Protein AF-0000000084534511 (afdb_homodimer)

Sequence (400 aa):
MNDRLVWIDCEMTGLDLDRDALVEVAVLVTDSELNILGEGVDVIIRPPAEALANMPEVVRTMHTASGLLDELEQGVTLAEAEERVLAYVREHAPEAGKTPLCGNSVATDRGFLARDMPALEKHLHYRIVDVSSIKELARRWYPKAYYNSPPKGGNHRALADIRESIDELRYYREAVFVPQPGPDADTARAIAEKYRAAADMNDRLVWIDCEMTGLDLDRDALVEVAVLVTDSELNILGEGVDVIIRPPAEALANMPEVVRTMHTASGLLDELEQGVTLAEAEERVLAYVREHAPEAGKTPLCGNSVATDRGFLARDMPALEKHLHYRIVDVSSIKELARRWYPKAYYNSPPKGGNHRALADIRESIDELRYYREAVFVPQPGPDADTARAIAEKYRAAAD

Radius of gyration: 21.15 Å; Cα contacts (8 Å, |Δi|>4): 775; chains: 2; bounding box: 52×50×48 Å

Solvent-accessible surface area (backbone atoms only — not comparable to full-atom values): 21064 Å² total; per-residue (Å²): 131,90,49,49,36,38,33,49,29,62,41,52,39,50,86,46,83,89,64,34,36,68,33,32,46,13,39,44,33,21,43,69,84,67,47,72,54,79,89,52,50,75,41,47,21,42,58,57,71,65,28,62,71,64,35,45,66,71,52,48,50,51,31,53,74,52,48,50,57,79,46,29,84,75,24,41,50,58,69,57,43,42,50,56,52,42,55,56,48,39,74,77,51,65,58,67,47,64,36,30,43,26,28,64,58,35,62,62,48,48,54,52,31,49,74,65,26,47,72,51,47,61,36,29,20,93,47,45,36,36,47,41,22,56,49,57,50,28,50,64,62,20,47,45,39,44,76,30,48,56,80,78,86,78,56,81,38,38,62,62,48,43,53,51,41,54,28,47,44,53,36,45,49,68,54,45,29,45,64,80,68,49,47,52,54,68,57,22,38,57,50,17,62,74,41,46,71,73,83,120,131,91,50,46,37,38,32,49,30,64,41,53,39,50,85,46,82,88,64,35,34,68,34,32,46,15,39,43,35,22,43,70,85,66,48,72,54,78,89,52,50,74,41,46,20,43,59,57,70,66,28,61,71,64,34,45,67,70,52,50,53,52,30,53,74,49,50,50,57,78,46,29,84,76,24,42,49,59,69,56,43,40,52,54,52,40,53,55,47,38,73,76,51,65,57,66,48,65,35,31,43,25,28,62,58,34,60,63,49,48,55,52,31,50,72,65,26,46,71,52,47,60,35,28,19,92,48,45,36,35,46,41,23,56,48,56,48,29,49,63,62,20,47,45,40,45,77,30,49,54,80,78,85,78,56,81,38,39,59,62,49,44,52,52,41,55,29,49,45,52,37,45,50,67,55,44,29,46,66,79,67,51,46,52,54,68,57,21,37,57,51,18,62,75,41,46,71,74,83,121

InterPro domains:
  IPR012337 Ribonuclease H-like superfamily [SSF53098] (3-177)
  IPR013520 Ribonuclease H-like domain [PF00929] (6-168)
  IPR013520 Ribonuclease H-like domain [SM00479] (4-178)
  IPR022894 Oligoribonuclease [MF_00045] (1-179)
  IPR022894 Oligoribonuclease [NF003765] (2-185)
  IPR022894 Oligoribonuclease [PTHR11046] (55-180)
  IPR022894 Oligoribonuclease [cd06135] (5-177)
  IPR036397 Ribonuclease H superfamily [G3DSA:3.30.420.10] (1-180)

pLDDT: mean 95.17, std 7.98, range [41.25, 98.88]

Nearest PDB structures (foldseek):
  6n6i-assembly2_B  TM=9.664E-01  e=3.109E-22  Homo sapiens
  6j7z-assembly1_B  TM=9.657E-01  e=5.630E-22  Homo sapiens
  6n6k-assembly1_A  TM=9.137E-01  e=2.761E-22  Homo sapiens
  6rcn-assembly1_A  TM=9.692E-01  e=3.152E-21  Homo sapiens
  6j80-assembly1_B  TM=9.667E-01  e=1.235E-20  Homo sapiens

Organism: Streptomyces rubellomurinus (strain ATCC 31215) (NCBI:txid359131)

Secondary structure (DSSP, 8-state):
----EEEEEEEES-S-TTT--EEEEEEEEE-TT--EEEEEEEEEBPPPHHHHHT--HHHHHHHHHHTHHHHGGG-B-HHHHHHHHHHHHHHH--STTTSPEEESSTHHHHHHHHHH-HHHHHHS-S-EEEHHHHHHHHHHH-HHHHHTSPPP-----HHHHHHHHHHHHHHHHHHHBPPTT-S-HHHHHHHHHHT-----/----EEEEEEEES-S-TTT--EEEEEEEEE-TT--EEEEEEEEEBPPPHHHHHT--HHHHHHHHHHTHHHHGGG-B-HHHHHHHHHHHHHHH--STTTSPEEESSTHHHHHHHHHH-HHHHHHS-S-EEEHHHHHHHHHHH-HHHHHTSPPP-----HHHHHHHHHHHHHHHHHHHBPPTT-S-HHHHHHHHHHT-----

Structure (mmCIF, N/CA/C/O backbone):
data_AF-0000000084534511-model_v1
#
loop_
_entity.id
_entity.type
_entity.pdbx_description
1 polymer Oligoribonuclease
#
loop_
_atom_site.group_PDB
_atom_site.id
_atom_site.type_symbol
_atom_site.label_atom_id
_atom_site.label_alt_id
_atom_site.label_comp_id
_atom_site.label_asym_id
_atom_site.label_entity_id
_atom_site.label_seq_id
_atom_s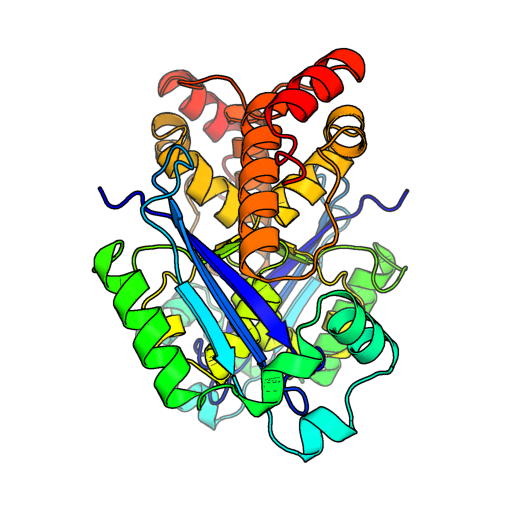ite.pdbx_PDB_ins_code
_atom_site.Cartn_x
_atom_site.Cartn_y
_atom_site.Cartn_z
_atom_site.occupancy
_atom_site.B_iso_or_equiv
_atom_site.auth_seq_id
_atom_site.auth_comp_id
_atom_site.auth_asym_id
_atom_site.auth_atom_id
_atom_site.pdbx_PDB_model_num
ATOM 1 N N . MET A 1 1 ? 10.93 -15.297 14.781 1 56.81 1 MET A N 1
ATOM 2 C CA . MET A 1 1 ? 10.219 -14.102 14.328 1 56.81 1 MET A CA 1
ATOM 3 C C . MET A 1 1 ? 9.469 -14.375 13.031 1 56.81 1 MET A C 1
ATOM 5 O O . MET A 1 1 ? 9.969 -15.094 12.156 1 56.81 1 MET A O 1
ATOM 9 N N . ASN A 1 2 ? 8.133 -14.258 12.953 1 76.81 2 ASN A N 1
ATOM 10 C CA . ASN A 1 2 ? 7.32 -14.531 11.773 1 76.81 2 ASN A CA 1
ATOM 11 C C . ASN A 1 2 ? 7.691 -13.609 10.609 1 76.81 2 ASN A C 1
ATOM 13 O O . ASN A 1 2 ? 7.43 -12.406 10.656 1 76.81 2 ASN A O 1
ATOM 17 N N . ASP A 1 3 ? 8.367 -14.211 9.656 1 92.69 3 ASP A N 1
ATOM 18 C CA . ASP A 1 3 ? 8.852 -13.367 8.562 1 92.69 3 ASP A CA 1
ATOM 19 C C . ASP A 1 3 ? 8.164 -13.727 7.25 1 92.69 3 ASP A C 1
ATOM 21 O O . ASP A 1 3 ? 8.703 -13.461 6.172 1 92.69 3 ASP A O 1
ATOM 25 N N . ARG A 1 4 ? 7.004 -14.352 7.43 1 97.94 4 ARG A N 1
ATOM 26 C CA . ARG A 1 4 ? 6.289 -14.781 6.234 1 97.94 4 ARG A CA 1
ATOM 27 C C . ARG A 1 4 ? 5.598 -13.609 5.555 1 97.94 4 ARG A C 1
ATOM 29 O O . ARG A 1 4 ? 5.344 -12.578 6.184 1 97.94 4 ARG A O 1
ATOM 36 N N . LEU A 1 5 ? 5.426 -13.75 4.305 1 98.75 5 LEU A N 1
ATOM 37 C CA . LEU A 1 5 ? 4.668 -12.836 3.457 1 98.75 5 LEU A CA 1
ATOM 38 C C . LEU A 1 5 ? 3.543 -13.57 2.734 1 98.75 5 LEU A C 1
ATOM 40 O O . LEU A 1 5 ? 3.789 -14.555 2.033 1 98.75 5 LEU A O 1
ATOM 44 N N . VAL A 1 6 ? 2.324 -13.188 2.906 1 98.81 6 VAL A N 1
ATOM 45 C CA . VAL A 1 6 ? 1.179 -13.789 2.236 1 98.81 6 VAL A CA 1
ATOM 46 C C . VAL A 1 6 ? 0.817 -12.984 0.994 1 98.81 6 VAL A C 1
ATOM 48 O O . VAL A 1 6 ? 0.408 -11.82 1.099 1 98.81 6 VAL A O 1
ATOM 51 N N . TRP A 1 7 ? 0.97 -13.57 -0.19 1 98.81 7 TRP A N 1
ATOM 52 C CA . TRP A 1 7 ? 0.67 -12.938 -1.469 1 98.81 7 TRP A CA 1
ATOM 53 C C . TRP A 1 7 ? -0.712 -13.336 -1.968 1 98.81 7 TRP A C 1
ATOM 55 O O . TRP A 1 7 ? -1.03 -14.531 -2.037 1 98.81 7 TRP A O 1
ATOM 65 N N . ILE A 1 8 ? -1.521 -12.328 -2.27 1 98.69 8 ILE A N 1
ATOM 66 C CA . ILE A 1 8 ? -2.861 -12.625 -2.768 1 98.69 8 ILE A CA 1
ATOM 67 C C . ILE A 1 8 ? -3.125 -11.828 -4.043 1 98.69 8 ILE A C 1
ATOM 69 O O . ILE A 1 8 ? -2.744 -10.664 -4.141 1 98.69 8 ILE A O 1
ATOM 73 N N . ASP A 1 9 ? -3.666 -12.383 -4.996 1 98.06 9 ASP A N 1
ATOM 74 C CA . ASP A 1 9 ? -4.207 -11.75 -6.195 1 98.06 9 ASP A CA 1
ATOM 75 C C . ASP A 1 9 ? -5.656 -12.172 -6.43 1 98.06 9 ASP A C 1
ATOM 77 O O . ASP A 1 9 ? -6.016 -13.328 -6.211 1 98.06 9 ASP A O 1
ATOM 81 N N . CYS A 1 10 ? -6.434 -11.25 -6.852 1 97.94 10 CYS A N 1
ATOM 82 C CA . CYS A 1 10 ? -7.848 -11.5 -7.098 1 97.94 10 CYS A CA 1
ATOM 83 C C . CYS A 1 10 ? -8.242 -11.055 -8.5 1 97.94 10 CYS A C 1
ATOM 85 O O . CYS A 1 10 ? -7.676 -10.102 -9.039 1 97.94 10 CYS A O 1
ATOM 87 N N . GLU A 1 11 ? -9.148 -11.742 -9.062 1 97.81 11 GLU A N 1
ATOM 88 C CA . GLU A 1 11 ? -9.883 -11.305 -10.242 1 97.81 11 GLU A CA 1
ATOM 89 C C . GLU A 1 11 ? -11.336 -10.992 -9.914 1 97.81 11 GLU A C 1
ATOM 91 O O . GLU A 1 11 ? -11.961 -11.703 -9.117 1 97.81 11 GLU A O 1
ATOM 96 N N . MET A 1 12 ? -11.875 -10.008 -10.531 1 97.69 12 MET A N 1
ATOM 97 C CA . MET A 1 12 ? -13.234 -9.547 -10.273 1 97.69 12 MET A CA 1
ATOM 98 C C . MET A 1 12 ? -13.992 -9.305 -11.57 1 97.69 12 MET A C 1
ATOM 100 O O . MET A 1 12 ? -13.391 -9.266 -12.648 1 97.69 12 MET A O 1
ATOM 104 N N . THR A 1 13 ? -15.281 -9.188 -11.469 1 97.88 13 THR A N 1
ATOM 105 C CA . THR A 1 13 ? -16.094 -8.836 -12.625 1 97.88 13 THR A CA 1
ATOM 106 C C . THR A 1 13 ? -16.016 -7.34 -12.922 1 97.88 13 THR A C 1
ATOM 108 O O . THR A 1 13 ? -16.531 -6.867 -13.93 1 97.88 13 THR A O 1
ATOM 111 N N . GLY A 1 14 ? -15.398 -6.629 -12.141 1 95.44 14 GLY A N 1
ATOM 112 C CA . GLY A 1 14 ? -15.164 -5.195 -12.148 1 95.44 14 GLY A CA 1
ATOM 113 C C . GLY A 1 14 ? -14.562 -4.684 -10.852 1 95.44 14 GLY A C 1
ATOM 114 O O . GLY A 1 14 ? -14.258 -5.469 -9.945 1 95.44 14 GLY A O 1
ATOM 115 N N . LEU A 1 15 ? -14.477 -3.406 -10.664 1 92.25 15 LEU A N 1
ATOM 116 C CA . LEU A 1 15 ? -13.742 -2.881 -9.516 1 92.25 15 LEU A CA 1
ATOM 117 C C . LEU A 1 15 ? -14.688 -2.168 -8.555 1 92.25 15 LEU A C 1
ATOM 119 O O . LEU A 1 15 ? -14.25 -1.648 -7.523 1 92.25 15 LEU A O 1
ATOM 123 N N . ASP A 1 16 ? -15.922 -2.172 -8.906 1 91.81 16 ASP A N 1
ATOM 124 C CA . ASP A 1 16 ? -16.906 -1.526 -8.047 1 91.81 16 ASP A CA 1
ATOM 125 C C . ASP A 1 16 ? -17.312 -2.445 -6.898 1 91.81 16 ASP A C 1
ATOM 127 O O . ASP A 1 16 ? -17.969 -3.471 -7.117 1 91.81 16 ASP A O 1
ATOM 131 N N . LEU A 1 17 ? -17.062 -2.02 -5.684 1 91.25 17 LEU A N 1
ATOM 132 C CA . LEU A 1 17 ? -17.297 -2.85 -4.504 1 91.25 17 LEU A CA 1
ATOM 133 C C . LEU A 1 17 ? -18.797 -3.082 -4.293 1 91.25 17 LEU A C 1
ATOM 135 O O . LEU A 1 17 ? -19.188 -4.059 -3.652 1 91.25 17 LEU A O 1
ATOM 139 N N . ASP A 1 18 ? -19.625 -2.188 -4.781 1 89.81 18 ASP A N 1
ATOM 140 C CA . ASP A 1 18 ? -21.062 -2.291 -4.562 1 89.81 18 ASP A CA 1
ATOM 141 C C . ASP A 1 18 ? -21.703 -3.279 -5.539 1 89.81 18 ASP A C 1
ATOM 143 O O . ASP A 1 18 ? -22.703 -3.92 -5.219 1 89.81 18 ASP A O 1
ATOM 147 N N . ARG A 1 19 ? -21.125 -3.416 -6.73 1 93.31 19 ARG A N 1
ATOM 148 C CA . ARG A 1 19 ? -21.859 -4.129 -7.773 1 93.31 19 ARG A CA 1
ATOM 149 C C . ARG A 1 19 ? -21.047 -5.297 -8.312 1 93.31 19 ARG A C 1
ATOM 151 O O . ARG A 1 19 ? -21.594 -6.254 -8.852 1 93.31 19 ARG A O 1
ATOM 158 N N . ASP A 1 20 ? -19.719 -5.25 -8.211 1 97.12 20 ASP A N 1
ATOM 159 C CA . ASP A 1 20 ? -18.875 -6.266 -8.828 1 97.12 20 ASP A CA 1
ATOM 160 C C . ASP A 1 20 ? -18.562 -7.395 -7.852 1 97.12 20 ASP A C 1
ATOM 162 O O . ASP A 1 20 ? -18.797 -7.266 -6.648 1 97.12 20 ASP A O 1
ATOM 166 N N . ALA A 1 21 ? -18.062 -8.484 -8.461 1 97.88 21 ALA A N 1
ATOM 167 C CA . ALA A 1 21 ? -17.922 -9.695 -7.652 1 97.88 21 ALA A CA 1
ATOM 168 C C . ALA A 1 21 ? -16.531 -10.289 -7.781 1 97.88 21 ALA A C 1
ATOM 170 O O . ALA A 1 21 ? -15.906 -10.219 -8.844 1 97.88 21 ALA A O 1
ATOM 171 N N . LEU A 1 22 ? -16.062 -10.836 -6.688 1 97.75 22 LEU A N 1
ATOM 172 C CA . LEU A 1 22 ? -14.844 -11.641 -6.637 1 97.75 22 LEU A CA 1
ATOM 173 C C . LEU A 1 22 ? -15.039 -12.961 -7.375 1 97.75 22 LEU A C 1
ATOM 175 O O . LEU A 1 22 ? -16.016 -13.68 -7.133 1 97.75 22 LEU A O 1
ATOM 179 N N . VAL A 1 23 ? -14.102 -13.312 -8.352 1 98.25 23 VAL A N 1
ATOM 180 C CA . VAL A 1 23 ? -14.359 -14.516 -9.141 1 98.25 23 VAL A CA 1
ATOM 181 C C . VAL A 1 23 ? -13.148 -15.445 -9.086 1 98.25 23 VAL A C 1
ATOM 183 O O . VAL A 1 23 ? -13.234 -16.609 -9.461 1 98.25 23 VAL A O 1
ATOM 186 N N . GLU A 1 24 ? -12.055 -14.961 -8.672 1 98.56 24 GLU A N 1
ATOM 187 C CA . GLU A 1 24 ? -10.859 -15.781 -8.492 1 98.56 24 GLU A CA 1
ATOM 188 C C . GLU A 1 24 ? -9.992 -15.242 -7.363 1 98.56 24 GLU A C 1
ATOM 190 O O . GLU A 1 24 ? -9.797 -14.031 -7.238 1 98.56 24 GLU A O 1
ATOM 195 N N . VAL A 1 25 ? -9.445 -16.078 -6.512 1 98.5 25 VAL A N 1
ATOM 196 C CA . VAL A 1 25 ? -8.492 -15.727 -5.469 1 98.5 25 VAL A CA 1
ATOM 197 C C . VAL A 1 25 ? -7.348 -16.734 -5.449 1 98.5 25 VAL A C 1
ATOM 199 O O . VAL A 1 25 ? -7.582 -17.938 -5.363 1 98.5 25 VAL A O 1
ATOM 202 N N . ALA A 1 26 ? -6.195 -16.266 -5.586 1 98.56 26 ALA A N 1
ATOM 203 C CA . ALA A 1 26 ? -4.996 -17.094 -5.473 1 98.56 26 ALA A CA 1
ATOM 204 C C . ALA A 1 26 ? -4.09 -16.609 -4.352 1 98.56 26 ALA A C 1
ATOM 206 O O . ALA A 1 26 ? -4.051 -15.406 -4.062 1 98.56 26 ALA A O 1
ATOM 207 N N . VAL A 1 27 ? -3.367 -17.547 -3.732 1 98.75 27 VAL A N 1
ATOM 208 C CA . VAL A 1 27 ? -2.477 -17.203 -2.629 1 98.75 27 VAL A CA 1
ATOM 209 C C . VAL A 1 27 ? -1.17 -17.984 -2.758 1 98.75 27 VAL A C 1
ATOM 211 O O . VAL A 1 27 ? -1.18 -19.172 -3.078 1 98.75 27 VAL A O 1
ATOM 214 N N . LEU A 1 28 ? -0.125 -17.359 -2.611 1 98.56 28 LEU A N 1
ATOM 215 C CA . LEU A 1 28 ? 1.191 -17.922 -2.342 1 98.56 28 LEU A CA 1
ATOM 216 C C . LEU A 1 28 ? 1.778 -17.344 -1.057 1 98.56 28 LEU A C 1
ATOM 218 O O . LEU A 1 28 ? 1.417 -16.25 -0.644 1 98.56 28 LEU A O 1
ATOM 222 N N . VAL A 1 29 ? 2.592 -18.078 -0.362 1 98.62 29 VAL A N 1
ATOM 223 C CA . VAL A 1 29 ? 3.303 -17.594 0.813 1 98.62 29 VAL A CA 1
ATOM 224 C C . VAL A 1 29 ? 4.809 -17.688 0.586 1 98.62 29 VAL A C 1
ATOM 226 O O . VAL A 1 29 ? 5.301 -18.688 0.06 1 98.62 29 VAL A O 1
ATOM 229 N N . THR A 1 30 ? 5.508 -16.656 0.862 1 98.69 30 THR A N 1
ATOM 230 C CA . THR A 1 30 ? 6.965 -16.703 0.774 1 98.69 30 THR A CA 1
ATOM 231 C C . THR A 1 30 ? 7.594 -16.484 2.146 1 98.69 30 THR A C 1
ATOM 233 O O . THR A 1 30 ? 6.922 -16.031 3.078 1 98.69 30 THR A O 1
ATOM 236 N N . ASP A 1 31 ? 8.859 -16.875 2.268 1 98.12 31 ASP A N 1
ATOM 237 C CA . ASP A 1 31 ? 9.656 -16.422 3.396 1 98.12 31 ASP A CA 1
ATOM 238 C C . ASP A 1 31 ? 10.18 -15 3.154 1 98.12 31 ASP A C 1
ATOM 240 O O . ASP A 1 31 ? 9.797 -14.352 2.182 1 98.12 31 ASP A O 1
ATOM 244 N N . SER A 1 32 ? 11.062 -14.508 4.012 1 97.69 32 SER A N 1
ATOM 245 C CA . SER A 1 32 ? 11.562 -13.141 3.934 1 97.69 32 SER A CA 1
ATOM 246 C C . SER A 1 32 ? 12.469 -12.945 2.721 1 97.69 32 SER A C 1
ATOM 248 O O . SER A 1 32 ? 12.68 -11.82 2.273 1 97.69 32 SER A O 1
ATOM 250 N N . GLU A 1 33 ? 12.969 -14.055 2.221 1 97.56 33 GLU A N 1
ATOM 251 C CA . GLU A 1 33 ? 13.852 -13.992 1.062 1 97.56 33 GLU A CA 1
ATOM 252 C C . GLU A 1 33 ? 13.07 -14.172 -0.238 1 97.56 33 GLU A C 1
ATOM 254 O O . GLU A 1 33 ? 13.664 -14.344 -1.305 1 97.56 33 GLU A O 1
ATOM 259 N N . LEU A 1 34 ? 11.727 -14.219 -0.164 1 98.31 34 LEU A N 1
ATOM 260 C CA . LEU A 1 34 ? 10.797 -14.273 -1.286 1 98.31 34 LEU A CA 1
ATOM 261 C C . LEU A 1 34 ? 10.812 -15.648 -1.945 1 98.31 34 LEU A C 1
ATOM 263 O O . LEU A 1 34 ? 10.469 -15.781 -3.121 1 98.31 34 LEU A O 1
ATOM 267 N N . ASN A 1 35 ? 11.32 -16.625 -1.21 1 97.94 35 ASN A N 1
ATOM 268 C CA . ASN A 1 35 ? 11.172 -18 -1.663 1 97.94 35 ASN A CA 1
ATOM 269 C C . ASN A 1 35 ? 9.742 -18.5 -1.461 1 97.94 35 ASN A C 1
ATOM 271 O O . ASN A 1 35 ? 9.203 -18.438 -0.354 1 97.94 35 ASN A O 1
ATOM 275 N N . ILE A 1 36 ? 9.125 -18.984 -2.453 1 97.5 36 ILE A N 1
ATOM 276 C CA . ILE A 1 36 ? 7.758 -19.484 -2.383 1 97.5 36 ILE A CA 1
ATOM 277 C C . ILE A 1 36 ? 7.719 -20.766 -1.562 1 97.5 36 ILE A C 1
ATOM 279 O O . ILE A 1 36 ? 8.523 -21.672 -1.782 1 97.5 36 ILE A O 1
ATOM 283 N N . LEU A 1 37 ? 6.723 -20.688 -0.612 1 95.44 37 LEU A N 1
ATOM 284 C CA . LEU A 1 37 ? 6.562 -21.828 0.296 1 95.44 37 LEU A CA 1
ATOM 285 C C . LEU A 1 37 ? 5.344 -22.656 -0.086 1 95.44 37 LEU A C 1
ATOM 287 O O . LEU A 1 37 ? 4.234 -22.141 -0.199 1 95.44 37 LEU A O 1
ATOM 291 N N . GLY A 1 38 ? 5.52 -23.812 -0.785 1 92.81 38 GLY A N 1
ATOM 292 C CA . GLY A 1 38 ? 4.434 -24.703 -1.156 1 92.81 38 GLY A CA 1
ATOM 293 C C . GLY A 1 38 ? 3.891 -24.438 -2.547 1 92.81 38 GLY A C 1
ATOM 294 O O . GLY A 1 38 ? 4.488 -23.672 -3.316 1 92.81 38 GLY A O 1
ATOM 295 N N . GLU A 1 39 ? 2.699 -24.938 -2.848 1 94.12 39 GLU A N 1
ATOM 296 C CA . GLU A 1 39 ? 2.162 -24.891 -4.203 1 94.12 39 GLU A CA 1
ATOM 297 C C . GLU A 1 39 ? 1.178 -23.734 -4.367 1 94.12 39 GLU A C 1
ATOM 299 O O . GLU A 1 39 ? 0.846 -23.359 -5.492 1 94.12 39 GLU A O 1
ATOM 304 N N . GLY A 1 40 ? 0.79 -23.172 -3.275 1 97.44 40 GLY A N 1
ATOM 305 C CA . GLY A 1 40 ? -0.231 -22.141 -3.338 1 97.44 40 GLY A CA 1
ATOM 306 C C . GLY A 1 40 ? -1.639 -22.688 -3.441 1 97.44 40 GLY A C 1
ATOM 307 O O . GLY A 1 40 ? -1.844 -23.906 -3.318 1 97.44 40 GLY A O 1
ATOM 308 N N . VAL A 1 41 ? -2.584 -21.875 -3.49 1 98.19 41 VAL A N 1
ATOM 309 C CA . VAL A 1 41 ? -3.992 -22.203 -3.691 1 98.19 41 VAL A CA 1
ATOM 310 C C . VAL A 1 41 ? -4.609 -21.234 -4.695 1 98.19 41 VAL A C 1
ATOM 312 O O . VAL A 1 41 ? -4.223 -20.062 -4.754 1 98.19 41 VAL A O 1
ATOM 315 N N . ASP A 1 42 ? -5.398 -21.688 -5.52 1 98 42 ASP A N 1
ATOM 316 C CA . ASP A 1 42 ? -6.141 -20.922 -6.523 1 98 42 ASP A CA 1
ATOM 317 C C . ASP A 1 42 ? -7.594 -21.391 -6.602 1 98 42 ASP A C 1
ATOM 319 O O . ASP A 1 42 ? -7.863 -22.531 -6.988 1 98 42 ASP A O 1
ATOM 323 N N . VAL A 1 43 ? -8.461 -20.516 -6.254 1 98.44 43 VAL A N 1
ATOM 324 C CA . VAL A 1 43 ? -9.859 -20.906 -6.16 1 98.44 43 VAL A CA 1
ATOM 325 C C . VAL A 1 43 ? -10.711 -20.031 -7.07 1 98.44 43 VAL A C 1
ATOM 327 O O . VAL A 1 43 ? -10.57 -18.797 -7.062 1 98.44 43 VAL A O 1
ATOM 330 N N . ILE A 1 44 ? -11.539 -20.625 -7.855 1 98.38 44 ILE A N 1
ATOM 331 C CA . ILE A 1 44 ? -12.5 -19.922 -8.688 1 98.38 44 ILE A CA 1
ATOM 332 C C . ILE A 1 44 ? -13.852 -19.859 -7.973 1 98.38 44 ILE A C 1
ATOM 334 O O . ILE A 1 44 ? -14.297 -20.828 -7.371 1 98.38 44 ILE A O 1
ATOM 338 N N . ILE A 1 45 ? -14.43 -18.688 -8.016 1 98.62 45 ILE A N 1
ATOM 339 C CA . ILE A 1 45 ? -15.688 -18.438 -7.328 1 98.62 45 ILE A CA 1
ATOM 340 C C . ILE A 1 45 ? -16.781 -18.141 -8.352 1 98.62 45 ILE A C 1
ATOM 342 O O . ILE A 1 45 ? -16.594 -17.328 -9.258 1 98.62 45 ILE A O 1
ATOM 346 N N . ARG A 1 46 ? -17.891 -18.766 -8.242 1 97.75 46 ARG A N 1
ATOM 347 C CA . ARG A 1 46 ? -19.031 -18.5 -9.117 1 97.75 46 ARG A CA 1
ATOM 348 C C . ARG A 1 46 ? -19.672 -17.156 -8.789 1 97.75 46 ARG A C 1
ATOM 350 O O . ARG A 1 46 ? -20.141 -16.953 -7.664 1 97.75 46 ARG A O 1
ATOM 357 N N . PRO A 1 47 ? -19.703 -16.234 -9.719 1 96.81 47 PRO A N 1
ATOM 358 C CA . PRO A 1 47 ? -20.328 -14.938 -9.43 1 96.81 47 PRO A CA 1
ATOM 359 C C . PRO A 1 47 ? -21.844 -14.977 -9.508 1 96.81 47 PRO A C 1
ATOM 361 O O . PRO A 1 47 ? -22.406 -15.844 -10.18 1 96.81 47 PRO A O 1
ATOM 364 N N . PRO A 1 48 ? -22.516 -14.023 -8.805 1 96.25 48 PRO A N 1
ATOM 365 C CA . PRO A 1 48 ? -23.953 -13.852 -9.062 1 96.25 48 PRO A CA 1
ATOM 366 C C . PRO A 1 48 ? -24.25 -13.5 -10.516 1 96.25 48 PRO A C 1
ATOM 368 O O . PRO A 1 48 ? -23.438 -12.852 -11.18 1 96.25 48 PRO A O 1
ATOM 371 N N . ALA A 1 49 ? -25.453 -13.883 -10.922 1 95.12 49 ALA A N 1
ATOM 372 C CA . ALA A 1 49 ? -25.859 -13.672 -12.312 1 95.12 49 ALA A CA 1
ATOM 373 C C . ALA A 1 49 ? -25.781 -12.188 -12.68 1 95.12 49 ALA A C 1
ATOM 375 O O . ALA A 1 49 ? -25.375 -11.836 -13.789 1 95.12 49 ALA A O 1
ATOM 376 N N . GLU A 1 50 ? -26.156 -11.344 -11.812 1 96.44 50 GLU A N 1
ATOM 377 C CA . GLU A 1 50 ? -26.203 -9.914 -12.078 1 96.44 50 GLU A CA 1
ATOM 378 C C . GLU A 1 50 ? -24.797 -9.359 -12.312 1 96.44 50 GLU A C 1
ATOM 380 O O . GLU A 1 50 ? -24.578 -8.523 -13.195 1 96.44 50 GLU A O 1
ATOM 385 N N . ALA A 1 51 ? -23.828 -9.758 -11.484 1 96.06 51 ALA A N 1
ATOM 386 C CA . ALA A 1 51 ? -22.453 -9.297 -11.633 1 96.06 51 ALA A CA 1
ATOM 387 C C . ALA A 1 51 ? -21.875 -9.75 -12.969 1 96.06 51 ALA A C 1
ATOM 389 O O . ALA A 1 51 ? -21.109 -9.016 -13.602 1 96.06 51 ALA A O 1
ATOM 390 N N . LEU A 1 52 ? -22.234 -10.914 -13.398 1 95.31 52 LEU A N 1
ATOM 391 C CA . LEU A 1 52 ? -21.766 -11.445 -14.68 1 95.31 52 LEU A CA 1
ATOM 392 C C . LEU A 1 52 ? -22.375 -10.664 -15.836 1 95.31 52 LEU A C 1
ATOM 394 O O . LEU A 1 52 ? -21.688 -10.336 -16.797 1 95.31 52 LEU A O 1
ATOM 398 N N . ALA A 1 53 ? -23.594 -10.391 -15.703 1 95.31 53 ALA A N 1
ATOM 399 C CA . ALA A 1 53 ? -24.328 -9.672 -16.75 1 95.31 53 ALA A CA 1
ATOM 400 C C . ALA A 1 53 ? -23.797 -8.25 -16.906 1 95.31 53 ALA A C 1
ATOM 402 O O . ALA A 1 53 ? -23.766 -7.715 -18.016 1 95.31 53 ALA A O 1
ATOM 403 N N . ASN A 1 54 ? -23.359 -7.691 -15.844 1 95.38 54 ASN A N 1
ATOM 404 C CA . ASN A 1 54 ? -22.953 -6.289 -15.836 1 95.38 54 ASN A CA 1
ATOM 405 C C . ASN A 1 54 ? -21.453 -6.137 -16.062 1 95.38 54 ASN A C 1
ATOM 407 O O . ASN A 1 54 ? -20.922 -5.027 -15.977 1 95.38 54 ASN A O 1
ATOM 411 N N . MET A 1 55 ? -20.797 -7.215 -16.281 1 96.69 55 MET A N 1
ATOM 412 C CA . MET A 1 55 ? -19.344 -7.164 -16.484 1 96.69 55 MET A CA 1
ATOM 413 C C . MET A 1 55 ? -18.984 -6.281 -17.672 1 96.69 55 MET A C 1
ATOM 415 O O . MET A 1 55 ? -19.469 -6.496 -18.781 1 96.69 55 MET A O 1
ATOM 419 N N . PRO A 1 56 ? -18.141 -5.293 -17.422 1 96.69 56 PRO A N 1
ATOM 420 C CA . PRO A 1 56 ? -17.719 -4.441 -18.547 1 96.69 56 PRO A CA 1
ATOM 421 C C . PRO A 1 56 ? -17.062 -5.234 -19.672 1 96.69 56 PRO A C 1
ATOM 423 O O . PRO A 1 56 ? -16.375 -6.23 -19.406 1 96.69 56 PRO A O 1
ATOM 426 N N . GLU A 1 57 ? -17.125 -4.723 -20.844 1 96.69 57 GLU A N 1
ATOM 427 C CA . GLU A 1 57 ? -16.625 -5.418 -22.031 1 96.69 57 GLU A CA 1
ATOM 428 C C . GLU A 1 57 ? -15.125 -5.66 -21.938 1 96.69 57 GLU A C 1
ATOM 430 O O . GLU A 1 57 ? -14.641 -6.734 -22.297 1 96.69 57 GLU A O 1
ATOM 435 N N . VAL A 1 58 ? -14.461 -4.711 -21.453 1 95.44 58 VAL A N 1
ATOM 436 C CA . VAL A 1 58 ? -13.016 -4.82 -21.375 1 95.44 58 VAL A CA 1
ATOM 437 C C . VAL A 1 58 ? -12.633 -5.949 -20.422 1 95.44 58 VAL A C 1
ATOM 439 O O . VAL A 1 58 ? -11.695 -6.703 -20.688 1 95.44 58 VAL A O 1
ATOM 442 N N . VAL A 1 59 ? -13.359 -6.109 -19.344 1 95.81 59 VAL A N 1
ATOM 443 C CA . VAL A 1 59 ? -13.102 -7.16 -18.359 1 95.81 59 VAL A CA 1
ATOM 444 C C . VAL A 1 59 ? -13.492 -8.516 -18.938 1 95.81 59 VAL A C 1
ATOM 446 O O . VAL A 1 59 ? -12.781 -9.508 -18.766 1 95.81 59 VAL A O 1
ATOM 449 N N . ARG A 1 60 ? -14.602 -8.555 -19.641 1 96.38 60 ARG A N 1
ATOM 450 C CA . ARG A 1 60 ? -15.047 -9.789 -20.281 1 96.38 60 ARG A CA 1
ATOM 451 C C . ARG A 1 60 ? -14.023 -10.289 -21.297 1 96.38 60 ARG A C 1
ATOM 453 O O . ARG A 1 60 ? -13.719 -11.484 -21.344 1 96.38 60 ARG A O 1
ATOM 460 N N . THR A 1 61 ? -13.523 -9.352 -22.047 1 96 61 THR A N 1
ATOM 461 C CA . THR A 1 61 ? -12.508 -9.703 -23.031 1 96 61 THR A CA 1
ATOM 462 C C . THR A 1 61 ? -11.258 -10.258 -22.359 1 96 61 THR A C 1
ATOM 464 O O . THR A 1 61 ? -10.695 -11.25 -22.797 1 96 61 THR A O 1
ATOM 467 N N . MET A 1 62 ? -10.898 -9.641 -21.25 1 94.19 62 MET A N 1
ATOM 468 C CA . MET A 1 62 ? -9.727 -10.07 -20.5 1 94.19 62 MET A CA 1
ATOM 469 C C . MET A 1 62 ? -9.922 -11.477 -19.953 1 94.19 62 MET A C 1
ATOM 471 O O . MET A 1 62 ? -9.047 -12.336 -20.109 1 94.19 62 MET A O 1
ATOM 475 N N . HIS A 1 63 ? -11.109 -11.766 -19.375 1 95.38 63 HIS A N 1
ATOM 476 C CA . HIS A 1 63 ? -11.375 -13.062 -18.75 1 95.38 63 HIS A CA 1
ATOM 477 C C . HIS A 1 63 ? -11.602 -14.141 -19.812 1 95.38 63 HIS A C 1
ATOM 479 O O . HIS A 1 63 ? -11.383 -15.32 -19.547 1 95.38 63 HIS A O 1
ATOM 485 N N . THR A 1 64 ? -12.031 -13.734 -20.984 1 95.81 64 THR A N 1
ATOM 486 C CA . THR A 1 64 ? -12.117 -14.672 -22.094 1 95.81 64 THR A CA 1
ATOM 487 C C . THR A 1 64 ? -10.727 -15.078 -22.578 1 95.81 64 THR A C 1
ATOM 489 O O . THR A 1 64 ? -10.445 -16.266 -22.734 1 95.81 64 THR A O 1
ATOM 492 N N . ALA A 1 65 ? -9.859 -14.094 -22.734 1 93.44 65 ALA A N 1
ATOM 493 C CA . ALA A 1 65 ? -8.5 -14.328 -23.203 1 93.44 65 ALA A CA 1
ATOM 494 C C . ALA A 1 65 ? -7.723 -15.203 -22.234 1 93.44 65 ALA A C 1
ATOM 496 O O . ALA A 1 65 ? -6.93 -16.047 -22.641 1 93.44 65 ALA A O 1
ATOM 497 N N . SER A 1 66 ? -7.934 -15.125 -20.938 1 92.94 66 SER A N 1
ATOM 498 C CA . SER A 1 66 ? -7.211 -15.875 -19.906 1 92.94 66 SER A CA 1
ATOM 499 C C . SER A 1 66 ? -7.82 -17.25 -19.688 1 92.94 66 SER A C 1
ATOM 501 O O . SER A 1 66 ? -7.223 -18.109 -19.031 1 92.94 66 SER A O 1
ATOM 503 N N . GLY A 1 67 ? -9.094 -17.406 -20.25 1 95.12 67 GLY A N 1
ATOM 504 C CA . GLY A 1 67 ? -9.812 -18.656 -20.062 1 95.12 67 GLY A CA 1
ATOM 505 C C . GLY A 1 67 ? -10.617 -18.703 -18.766 1 95.12 67 GLY A C 1
ATOM 506 O O . GLY A 1 67 ? -11.328 -19.672 -18.5 1 95.12 67 GLY A O 1
ATOM 507 N N . LEU A 1 68 ? -10.57 -17.656 -17.984 1 95.75 68 LEU A N 1
ATOM 508 C CA . LEU A 1 68 ? -11.219 -17.625 -16.672 1 95.75 68 LEU A CA 1
ATOM 509 C C . LEU A 1 68 ? -12.734 -17.672 -16.828 1 95.75 68 LEU A C 1
ATOM 511 O O . LEU A 1 68 ? -13.422 -18.297 -16.016 1 95.75 68 LEU A O 1
ATOM 515 N N . LEU A 1 69 ? -13.258 -17 -17.828 1 95.69 69 LEU A N 1
ATOM 516 C CA . LEU A 1 69 ? -14.703 -16.891 -18 1 95.69 69 LEU A CA 1
ATOM 517 C C . LEU A 1 69 ? -15.336 -18.281 -18.125 1 95.69 69 LEU A C 1
ATOM 519 O O . LEU A 1 69 ? -16.391 -18.531 -17.547 1 95.69 69 LEU A O 1
ATOM 523 N N . ASP A 1 70 ? -14.656 -19.156 -18.797 1 95.25 70 ASP A N 1
ATOM 524 C CA . ASP A 1 70 ? -15.172 -20.5 -19.031 1 95.25 70 ASP A CA 1
ATOM 525 C C . ASP A 1 70 ? -15.18 -21.328 -17.75 1 95.25 70 ASP A C 1
ATOM 527 O O . ASP A 1 70 ? -15.875 -22.344 -17.656 1 95.25 70 ASP A O 1
ATOM 531 N N . GLU A 1 71 ? -14.414 -20.906 -16.812 1 96.44 71 GLU A N 1
ATOM 532 C CA . GLU A 1 71 ? -14.258 -21.688 -15.586 1 96.44 71 GLU A CA 1
ATOM 533 C C . GLU A 1 71 ? -15.219 -21.219 -14.5 1 96.44 71 GLU A C 1
ATOM 535 O O . GLU A 1 71 ? -15.422 -21.922 -13.5 1 96.44 71 GLU A O 1
ATOM 540 N N . LEU A 1 72 ? -15.891 -20.109 -14.672 1 96.56 72 LEU A N 1
ATOM 541 C CA . LEU A 1 72 ? -16.656 -19.453 -13.617 1 96.56 72 LEU A CA 1
ATOM 542 C C . LEU A 1 72 ? -17.844 -20.312 -13.188 1 96.56 72 LEU A C 1
ATOM 544 O O . LEU A 1 72 ? -18.188 -20.344 -12.008 1 96.56 72 LEU A O 1
ATOM 548 N N . GLU A 1 73 ? -18.406 -20.969 -14.156 1 93.5 73 GLU A N 1
ATOM 549 C CA . GLU A 1 73 ? -19.594 -21.766 -13.859 1 93.5 73 GLU A CA 1
ATOM 550 C C . GLU A 1 73 ? -19.25 -22.922 -12.906 1 93.5 73 GLU A C 1
ATOM 552 O O . GLU A 1 73 ? -20.109 -23.359 -12.133 1 93.5 73 GLU A O 1
ATOM 557 N N . GLN A 1 74 ? -18.078 -23.344 -12.906 1 95.44 74 GLN A N 1
ATOM 558 C CA . GLN A 1 74 ? -17.641 -24.453 -12.07 1 95.44 74 GLN A CA 1
ATOM 559 C C . GLN A 1 74 ? -17.062 -23.969 -10.742 1 95.44 74 GLN A C 1
ATOM 561 O O . GLN A 1 74 ? -16.594 -24.766 -9.938 1 95.44 74 GLN A O 1
ATOM 566 N N . GLY A 1 75 ? -17.125 -22.703 -10.539 1 97.75 75 GLY A N 1
ATOM 567 C CA . GLY A 1 75 ? -16.562 -22.125 -9.32 1 97.75 75 GLY A CA 1
ATOM 568 C C . GLY A 1 75 ? -17.328 -22.516 -8.07 1 97.75 75 GLY A C 1
ATOM 569 O O . GLY A 1 75 ? -18.484 -22.938 -8.148 1 97.75 75 GLY A O 1
ATOM 570 N N . VAL A 1 76 ? -16.719 -22.375 -6.977 1 98.5 76 VAL A N 1
ATOM 571 C CA . VAL A 1 76 ? -17.312 -22.688 -5.684 1 98.5 76 VAL A CA 1
ATOM 572 C C . VAL A 1 76 ? -17.984 -21.453 -5.102 1 98.5 76 VAL A C 1
ATOM 574 O O . VAL A 1 76 ? -17.984 -20.391 -5.727 1 98.5 76 VAL A O 1
ATOM 577 N N . THR A 1 77 ? -18.594 -21.641 -3.922 1 98.06 77 THR A N 1
ATOM 578 C CA . THR A 1 77 ? -19.203 -20.516 -3.225 1 98.06 77 THR A CA 1
ATOM 579 C C . THR A 1 77 ? -18.141 -19.656 -2.535 1 98.06 77 THR A C 1
ATOM 581 O O . THR A 1 77 ? -17.016 -20.125 -2.324 1 98.06 77 THR A O 1
ATOM 584 N N . LEU A 1 78 ? -18.516 -18.453 -2.207 1 97.94 78 LEU A N 1
ATOM 585 C CA . LEU A 1 78 ? -17.625 -17.562 -1.476 1 97.94 78 LEU A CA 1
ATOM 586 C C . LEU A 1 78 ? -17.172 -18.188 -0.163 1 97.94 78 LEU A C 1
ATOM 588 O O . LEU A 1 78 ? -15.992 -18.125 0.193 1 97.94 78 LEU A O 1
ATOM 592 N N . ALA A 1 79 ? -18.062 -18.75 0.547 1 98.19 79 ALA A N 1
ATOM 593 C CA . ALA A 1 79 ? -17.781 -19.375 1.837 1 98.19 79 ALA A CA 1
ATOM 594 C C . ALA A 1 79 ? -16.766 -20.516 1.685 1 98.19 79 ALA A C 1
ATOM 596 O O . ALA A 1 79 ? -15.82 -20.625 2.467 1 98.19 79 ALA A O 1
ATOM 597 N N . GLU A 1 80 ? -16.969 -21.359 0.705 1 98.62 80 GLU A N 1
ATOM 598 C CA . GLU A 1 80 ? -16.031 -22.453 0.445 1 98.62 80 GLU A CA 1
ATOM 599 C C . GLU A 1 80 ? -14.664 -21.922 0.034 1 98.62 80 GLU A C 1
ATOM 601 O O . GLU A 1 80 ? -13.641 -22.453 0.464 1 98.62 80 GLU A O 1
ATOM 606 N N . ALA A 1 81 ? -14.695 -20.938 -0.822 1 98.75 81 ALA A N 1
ATOM 607 C CA . ALA A 1 81 ? -13.445 -20.344 -1.256 1 98.75 81 ALA A CA 1
ATOM 608 C C . ALA A 1 81 ? -12.648 -19.797 -0.066 1 98.75 81 ALA A C 1
ATOM 610 O O . ALA A 1 81 ? -11.453 -20.062 0.054 1 98.75 81 ALA A O 1
ATOM 611 N N . GLU A 1 82 ? -13.289 -19.047 0.802 1 98.81 82 GLU A N 1
ATOM 612 C CA . GLU A 1 82 ? -12.609 -18.5 1.968 1 98.81 82 GLU A CA 1
ATOM 613 C C . GLU A 1 82 ? -12.023 -19.594 2.846 1 98.81 82 GLU A C 1
ATOM 615 O O . GLU A 1 82 ? -10.914 -19.469 3.355 1 98.81 82 GLU A O 1
ATOM 620 N N . GLU A 1 83 ? -12.789 -20.641 3.055 1 98.69 83 GLU A N 1
ATOM 621 C CA . GLU A 1 83 ? -12.32 -21.766 3.869 1 98.69 83 GLU A CA 1
ATOM 622 C C . GLU A 1 83 ? -11.047 -22.359 3.287 1 98.69 83 GLU A C 1
ATOM 624 O O . GLU A 1 83 ? -10.078 -22.609 4.016 1 98.69 83 GLU A O 1
ATOM 629 N N . ARG A 1 84 ? -11.031 -22.594 2.027 1 98.62 84 ARG A N 1
ATOM 630 C CA . ARG A 1 84 ? -9.883 -23.203 1.361 1 98.62 84 ARG A CA 1
ATOM 631 C C . ARG A 1 84 ? -8.664 -22.297 1.438 1 98.62 84 ARG A C 1
ATOM 633 O O . ARG A 1 84 ? -7.562 -22.734 1.766 1 98.62 84 ARG A O 1
ATOM 640 N N . VAL A 1 85 ? -8.898 -21.031 1.135 1 98.75 85 VAL A N 1
ATOM 641 C CA . VAL A 1 85 ? -7.805 -20.062 1.128 1 98.75 85 VAL A CA 1
ATOM 642 C C . VAL A 1 85 ? -7.242 -19.906 2.539 1 98.75 85 VAL A C 1
ATOM 644 O O . VAL A 1 85 ? -6.027 -19.938 2.738 1 98.75 85 VAL A O 1
ATOM 647 N N . LEU A 1 86 ? -8.125 -19.781 3.492 1 98.69 86 LEU A N 1
ATOM 648 C CA . LEU A 1 86 ? -7.707 -19.594 4.875 1 98.69 86 LEU A CA 1
ATOM 649 C C . LEU A 1 86 ? -6.945 -20.812 5.395 1 98.69 86 LEU A C 1
ATOM 651 O O . LEU A 1 86 ? -5.984 -20.672 6.152 1 98.69 86 LEU A O 1
ATOM 655 N N . ALA A 1 87 ? -7.375 -22 5.027 1 98.56 87 ALA A N 1
ATOM 656 C CA . ALA A 1 87 ? -6.672 -23.219 5.418 1 98.56 87 ALA A CA 1
ATOM 657 C C . ALA A 1 87 ? -5.227 -23.203 4.93 1 98.56 87 ALA A C 1
ATOM 659 O O . ALA A 1 87 ? -4.305 -23.5 5.691 1 98.56 87 ALA A O 1
ATOM 660 N N . TYR A 1 88 ? -5.074 -22.828 3.713 1 98.56 88 TYR A N 1
ATOM 661 C CA . TYR A 1 88 ? -3.727 -22.75 3.158 1 98.56 88 TYR A CA 1
ATOM 662 C C . TYR A 1 88 ? -2.898 -21.703 3.883 1 98.56 88 TYR A C 1
ATOM 664 O O . TYR A 1 88 ? -1.744 -21.938 4.238 1 98.56 88 TYR A O 1
ATOM 672 N N . VAL A 1 89 ? -3.438 -20.484 4.07 1 98.5 89 VAL A N 1
ATOM 673 C CA . VAL A 1 89 ? -2.732 -19.391 4.723 1 98.5 89 VAL A CA 1
ATOM 674 C C . VAL A 1 89 ? -2.311 -19.797 6.129 1 98.5 89 VAL A C 1
ATOM 676 O O . VAL A 1 89 ? -1.175 -19.562 6.539 1 98.5 89 VAL A O 1
ATOM 679 N N . ARG A 1 90 ? -3.158 -20.469 6.848 1 98.06 90 ARG A N 1
ATOM 680 C CA . ARG A 1 90 ? -2.891 -20.844 8.234 1 98.06 90 ARG A CA 1
ATOM 681 C C . ARG A 1 90 ? -1.788 -21.891 8.305 1 98.06 90 ARG A C 1
ATOM 683 O O . ARG A 1 90 ? -1.089 -22 9.312 1 98.06 90 ARG A O 1
ATOM 690 N N . GLU A 1 91 ? -1.588 -22.672 7.262 1 97.62 91 GLU A N 1
ATOM 691 C CA . GLU A 1 91 ? -0.506 -23.656 7.215 1 97.62 91 GLU A CA 1
ATOM 692 C C . GLU A 1 91 ? 0.858 -22.969 7.273 1 97.62 91 GLU A C 1
ATOM 694 O O . GLU A 1 91 ? 1.789 -23.484 7.895 1 97.62 91 GLU A O 1
ATOM 699 N N . HIS A 1 92 ? 0.927 -21.828 6.668 1 97.12 92 HIS A N 1
ATOM 700 C CA . HIS A 1 92 ? 2.227 -21.188 6.531 1 97.12 92 HIS A CA 1
ATOM 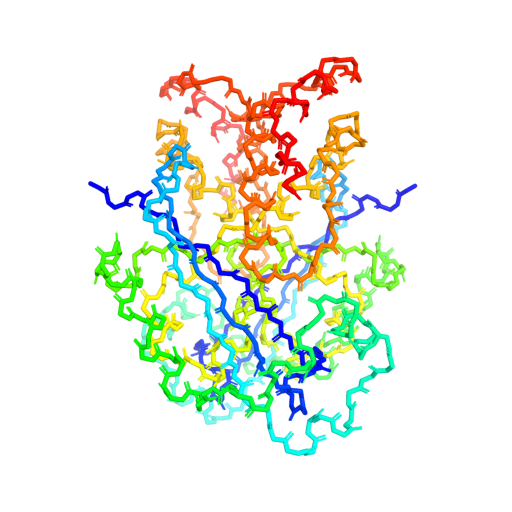701 C C . HIS A 1 92 ? 2.338 -19.969 7.449 1 97.12 92 HIS A C 1
ATOM 703 O O . HIS A 1 92 ? 3.443 -19.531 7.766 1 97.12 92 HIS A O 1
ATOM 709 N N . ALA A 1 93 ? 1.199 -19.422 7.75 1 97.19 93 ALA A N 1
ATOM 710 C CA . ALA A 1 93 ? 1.096 -18.25 8.609 1 97.19 93 ALA A CA 1
ATOM 711 C C . ALA A 1 93 ? -0.015 -18.422 9.648 1 97.19 93 ALA A C 1
ATOM 713 O O . ALA A 1 93 ? -1.059 -17.766 9.555 1 97.19 93 ALA A O 1
ATOM 714 N N . PRO A 1 94 ? 0.216 -19.172 10.656 1 97.5 94 PRO A N 1
ATOM 715 C CA . PRO A 1 94 ? -0.857 -19.562 11.578 1 97.5 94 PRO A CA 1
ATOM 716 C C . PRO A 1 94 ? -1.261 -18.453 12.531 1 97.5 94 PRO A C 1
ATOM 718 O O . PRO A 1 94 ? -2.379 -18.453 13.047 1 97.5 94 PRO A O 1
ATOM 721 N N . GLU A 1 95 ? -0.35 -17.547 12.789 1 97.25 95 GLU A N 1
ATOM 722 C CA . GLU A 1 95 ? -0.647 -16.516 13.773 1 97.25 95 GLU A CA 1
ATOM 723 C C . GLU A 1 95 ? -1.483 -15.398 13.156 1 97.25 95 GLU A C 1
ATOM 725 O O . GLU A 1 95 ? -1.042 -14.727 12.219 1 97.25 95 GLU A O 1
ATOM 730 N N . ALA A 1 96 ? -2.621 -15.172 13.727 1 97.06 96 ALA A N 1
ATOM 731 C CA . ALA A 1 96 ? -3.523 -14.133 13.227 1 97.06 96 ALA A CA 1
ATOM 732 C C . ALA A 1 96 ? -2.949 -12.742 13.469 1 97.06 96 ALA A C 1
ATOM 734 O O . ALA A 1 96 ? -2.361 -12.477 14.516 1 97.06 96 ALA A O 1
ATOM 735 N N . GLY A 1 97 ? -3.105 -11.898 12.516 1 96.81 97 GLY A N 1
ATOM 736 C CA . GLY A 1 97 ? -2.805 -10.484 12.68 1 96.81 97 GLY A CA 1
ATOM 737 C C . GLY A 1 97 ? -1.322 -10.18 12.578 1 96.81 97 GLY A C 1
ATOM 738 O O . GLY A 1 97 ? -0.894 -9.062 12.875 1 96.81 97 GLY A O 1
ATOM 739 N N . LYS A 1 98 ? -0.543 -11.07 12.125 1 96.94 98 LYS A N 1
ATOM 740 C CA . LYS A 1 98 ? 0.9 -10.859 12.188 1 96.94 98 LYS A CA 1
ATOM 741 C C . LYS A 1 98 ? 1.504 -10.758 10.789 1 96.94 98 LYS A C 1
ATOM 743 O O . LYS A 1 98 ? 2.475 -10.023 10.586 1 96.94 98 LYS A O 1
ATOM 748 N N . THR A 1 99 ? 0.982 -11.516 9.867 1 98.38 99 THR A N 1
ATOM 749 C CA . THR A 1 99 ? 1.579 -11.609 8.539 1 98.38 99 THR A CA 1
ATOM 750 C C . THR A 1 99 ? 0.899 -10.641 7.574 1 98.38 99 THR A C 1
ATOM 752 O O . THR A 1 99 ? -0.328 -10.625 7.465 1 98.38 99 THR A O 1
ATOM 755 N N . PRO A 1 100 ? 1.636 -9.82 6.883 1 98.44 100 PRO A N 1
ATOM 756 C CA . PRO A 1 100 ? 1.031 -8.82 5.996 1 98.44 100 PRO A CA 1
ATOM 757 C C . PRO A 1 100 ? 0.521 -9.422 4.691 1 98.44 100 PRO A C 1
ATOM 759 O O . PRO A 1 100 ? 1.039 -10.445 4.234 1 98.44 100 PRO A O 1
ATOM 762 N N . LEU A 1 101 ? -0.508 -8.773 4.156 1 98.62 101 LEU A N 1
ATOM 763 C CA . LEU A 1 101 ? -0.952 -8.992 2.785 1 98.62 101 LEU A CA 1
ATOM 764 C C . LEU A 1 101 ? 0.021 -8.367 1.792 1 98.62 101 LEU A C 1
ATOM 766 O O . LEU A 1 101 ? 0.387 -7.199 1.927 1 98.62 101 LEU A O 1
ATOM 770 N N . CYS A 1 102 ? 0.453 -9.102 0.818 1 98.81 102 CYS A N 1
ATOM 771 C CA . CYS A 1 102 ? 1.38 -8.617 -0.2 1 98.81 102 CYS A CA 1
ATOM 772 C C . CYS A 1 102 ? 0.767 -8.734 -1.592 1 98.81 102 CYS A C 1
ATOM 774 O O . CYS A 1 102 ? -0.073 -9.602 -1.835 1 98.81 102 CYS A O 1
ATOM 776 N N . GLY A 1 103 ? 1.211 -7.922 -2.514 1 98.19 103 GLY A N 1
ATOM 777 C CA . GLY A 1 103 ? 0.783 -7.961 -3.902 1 98.19 103 GLY A CA 1
ATOM 778 C C . GLY A 1 103 ? 1.151 -6.711 -4.676 1 98.19 103 GLY A C 1
ATOM 779 O O . GLY A 1 103 ? 1.95 -5.898 -4.211 1 98.19 103 GLY A O 1
ATOM 780 N N . ASN A 1 104 ? 0.703 -6.629 -5.898 1 96.88 104 ASN A N 1
ATOM 781 C CA . ASN A 1 104 ? 0.818 -5.453 -6.758 1 96.88 104 ASN A CA 1
ATOM 782 C C . ASN A 1 104 ? -0.507 -4.703 -6.863 1 96.88 104 ASN A C 1
ATOM 784 O O . ASN A 1 104 ? -1.47 -5.219 -7.438 1 96.88 104 ASN A O 1
ATOM 788 N N . SER A 1 105 ? -0.472 -3.393 -6.324 1 96.06 105 SER A N 1
ATOM 789 C CA . SER A 1 105 ? -1.722 -2.643 -6.262 1 96.06 105 SER A CA 1
ATOM 790 C C . SER A 1 105 ? -2.812 -3.445 -5.559 1 96.06 105 SER A C 1
ATOM 792 O O . SER A 1 105 ? -3.908 -3.617 -6.094 1 96.06 105 SER A O 1
ATOM 794 N N . VAL A 1 106 ? -2.475 -3.893 -4.332 1 96.81 106 VAL A N 1
ATOM 795 C CA . VAL A 1 106 ? -3.234 -4.945 -3.67 1 96.81 106 VAL A CA 1
ATOM 796 C C . VAL A 1 106 ? -4.277 -4.328 -2.744 1 96.81 106 VAL A C 1
ATOM 798 O O . VAL A 1 106 ? -5.117 -5.035 -2.184 1 96.81 106 VAL A O 1
ATOM 801 N N . ALA A 1 107 ? -4.309 -3.008 -2.65 1 94.38 107 ALA A N 1
ATOM 802 C CA . ALA A 1 107 ? -5.293 -2.35 -1.794 1 94.38 107 ALA A CA 1
ATOM 803 C C . ALA A 1 107 ? -6.715 -2.648 -2.262 1 94.38 107 ALA A C 1
ATOM 805 O O . ALA A 1 107 ? -7.609 -2.871 -1.442 1 94.38 107 ALA A O 1
ATOM 806 N N . THR A 1 108 ? -6.926 -2.633 -3.592 1 92.62 108 THR A N 1
ATOM 807 C CA . THR A 1 108 ? -8.242 -2.947 -4.137 1 92.62 108 THR A CA 1
ATOM 808 C C . THR A 1 108 ? -8.641 -4.379 -3.787 1 92.62 108 THR A C 1
ATOM 810 O O . THR A 1 108 ? -9.781 -4.633 -3.379 1 92.62 108 THR A O 1
ATOM 813 N N . ASP A 1 109 ? -7.715 -5.277 -3.967 1 96.69 109 ASP A N 1
ATOM 814 C CA . ASP A 1 109 ? -7.969 -6.66 -3.58 1 96.69 109 ASP A CA 1
ATOM 815 C C . ASP A 1 109 ? -8.414 -6.75 -2.121 1 96.69 109 ASP A C 1
ATOM 817 O O . ASP A 1 109 ? -9.383 -7.449 -1.803 1 96.69 109 ASP A O 1
ATOM 821 N N . ARG A 1 110 ? -7.695 -6.039 -1.294 1 96.06 110 ARG A N 1
ATOM 822 C CA . ARG A 1 110 ? -8.031 -6.09 0.125 1 96.06 110 ARG A CA 1
ATOM 823 C C . ARG A 1 110 ? -9.453 -5.586 0.371 1 96.06 110 ARG A C 1
ATOM 825 O O . ARG A 1 110 ? -10.141 -6.082 1.263 1 96.06 110 ARG A O 1
ATOM 832 N N . GLY A 1 111 ? -9.859 -4.551 -0.365 1 93.69 111 GLY A N 1
ATOM 833 C CA . GLY A 1 111 ? -11.234 -4.094 -0.249 1 93.69 111 GLY A CA 1
ATOM 834 C C . GLY A 1 111 ? -12.258 -5.188 -0.516 1 93.69 111 GLY A C 1
ATOM 835 O O . GLY A 1 111 ? -13.211 -5.352 0.243 1 93.69 111 GLY A O 1
ATOM 836 N N . PHE A 1 112 ? -12.086 -5.957 -1.595 1 96.5 112 PHE A N 1
ATOM 837 C CA . PHE A 1 112 ? -12.992 -7.047 -1.931 1 96.5 112 PHE A CA 1
ATOM 838 C C . PHE A 1 112 ? -12.906 -8.164 -0.892 1 96.5 112 PHE A C 1
ATOM 840 O O . PHE A 1 112 ? -13.922 -8.773 -0.549 1 96.5 112 PHE A O 1
ATOM 847 N N . LEU A 1 113 ? -11.695 -8.438 -0.397 1 97.62 113 LEU A N 1
ATOM 848 C CA . LEU A 1 113 ? -11.523 -9.461 0.625 1 97.62 113 LEU A CA 1
ATOM 849 C C . LEU A 1 113 ? -12.234 -9.07 1.916 1 97.62 113 LEU A C 1
ATOM 851 O O . LEU A 1 113 ? -12.828 -9.922 2.582 1 97.62 113 LEU A O 1
ATOM 855 N N . ALA A 1 114 ? -12.133 -7.812 2.281 1 95.12 114 ALA A N 1
ATOM 856 C CA . ALA A 1 114 ? -12.805 -7.336 3.484 1 95.12 114 ALA A CA 1
ATOM 857 C C . ALA A 1 114 ? -14.312 -7.562 3.396 1 95.12 114 ALA A C 1
ATOM 859 O O . ALA A 1 114 ? -14.953 -7.902 4.395 1 95.12 114 ALA A O 1
ATOM 860 N N . ARG A 1 115 ? -14.859 -7.406 2.264 1 94.44 115 ARG A N 1
ATOM 861 C CA . ARG A 1 115 ? -16.297 -7.586 2.035 1 94.44 115 ARG A CA 1
ATOM 862 C C . ARG A 1 115 ? -16.656 -9.062 1.941 1 94.44 115 ARG A C 1
ATOM 864 O O . ARG A 1 115 ? -17.594 -9.523 2.594 1 94.44 115 ARG A O 1
ATOM 871 N N . ASP A 1 116 ? -15.867 -9.891 1.209 1 97.69 116 ASP A N 1
ATOM 872 C CA . ASP A 1 116 ? -16.312 -11.203 0.751 1 97.69 116 ASP A CA 1
ATOM 873 C C . ASP A 1 116 ? -15.648 -12.32 1.56 1 97.69 116 ASP A C 1
ATOM 875 O O . ASP A 1 116 ? -16.141 -13.445 1.601 1 97.69 116 ASP A O 1
ATOM 879 N N . MET A 1 117 ? -14.5 -12.031 2.121 1 98.25 117 MET A N 1
ATOM 880 C CA . MET A 1 117 ? -13.742 -13.016 2.889 1 98.25 117 MET A CA 1
ATOM 881 C C . MET A 1 117 ? -13.227 -12.406 4.188 1 98.25 117 MET A C 1
ATOM 883 O O . MET A 1 117 ? -12.016 -12.359 4.414 1 98.25 117 MET A O 1
ATOM 887 N N . PRO A 1 118 ? -14.117 -12.016 5.082 1 97.19 118 PRO A N 1
ATOM 888 C CA . PRO A 1 118 ? -13.734 -11.25 6.27 1 97.19 118 PRO A CA 1
ATOM 889 C C . PRO A 1 118 ? -12.844 -12.047 7.219 1 97.19 118 PRO A C 1
ATOM 891 O O . PRO A 1 118 ? -11.992 -11.469 7.898 1 97.19 118 PRO A O 1
ATOM 894 N N . ALA A 1 119 ? -13.016 -13.383 7.363 1 98.25 119 ALA A N 1
ATOM 895 C CA . ALA A 1 119 ? -12.164 -14.188 8.234 1 98.25 119 ALA A CA 1
ATOM 896 C C . ALA A 1 119 ? -10.719 -14.188 7.738 1 98.25 119 ALA A C 1
ATOM 898 O O . ALA A 1 119 ? -9.781 -14.117 8.539 1 98.25 119 ALA A O 1
ATOM 899 N N . LEU A 1 120 ? -10.578 -14.266 6.406 1 98.56 120 LEU A N 1
ATOM 900 C CA . LEU A 1 120 ? -9.25 -14.188 5.812 1 98.56 120 LEU A CA 1
ATOM 901 C C . LEU A 1 120 ? -8.625 -12.82 6.059 1 98.56 120 LEU A C 1
ATOM 903 O O . LEU A 1 120 ? -7.469 -12.727 6.48 1 98.56 120 LEU A O 1
ATOM 907 N N . GLU A 1 121 ? -9.391 -11.812 5.727 1 97.25 121 GLU A N 1
ATOM 908 C CA . GLU A 1 121 ? -8.906 -10.445 5.895 1 97.25 121 GLU A CA 1
ATOM 909 C C . GLU A 1 121 ? -8.461 -10.195 7.332 1 97.25 121 GLU A C 1
ATOM 911 O O . GLU A 1 121 ? -7.395 -9.617 7.566 1 97.25 121 GLU A O 1
ATOM 916 N N . LYS A 1 122 ? -9.188 -10.656 8.344 1 96.56 122 LYS A N 1
ATOM 917 C CA . LYS A 1 122 ? -8.906 -10.43 9.758 1 96.56 122 LYS A CA 1
ATOM 918 C C . LYS A 1 122 ? -7.688 -11.227 10.203 1 96.56 122 LYS A C 1
ATOM 920 O O . LYS A 1 122 ? -7.066 -10.906 11.219 1 96.56 122 LYS A O 1
ATOM 925 N N . HIS A 1 123 ? -7.395 -12.305 9.477 1 98.31 123 HIS A N 1
ATOM 926 C CA . HIS A 1 123 ? -6.246 -13.133 9.82 1 98.31 123 HIS A CA 1
ATOM 927 C C . HIS A 1 123 ? -4.938 -12.461 9.422 1 98.31 123 HIS A C 1
ATOM 929 O O . HIS A 1 123 ? -3.875 -12.797 9.953 1 98.31 123 HIS A O 1
ATOM 935 N N . LEU A 1 124 ? -4.992 -11.539 8.523 1 98 124 LEU A N 1
ATOM 936 C CA . LEU A 1 124 ? -3.805 -10.859 8.016 1 98 124 LEU A CA 1
ATOM 937 C C . LEU A 1 124 ? -3.523 -9.586 8.797 1 98 124 LEU A C 1
ATOM 939 O O . LEU A 1 124 ? -4.43 -9.016 9.406 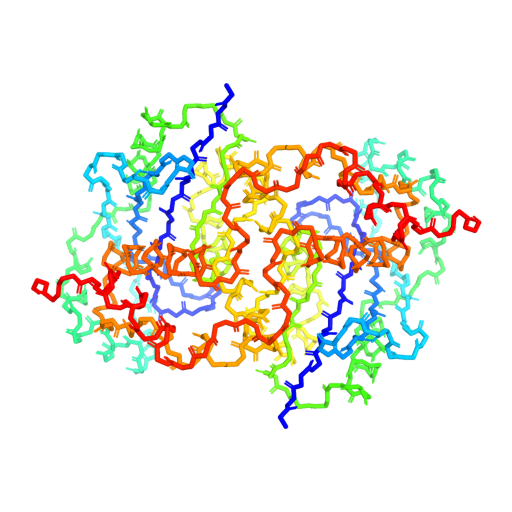1 98 124 LEU A O 1
ATOM 943 N N . HIS A 1 125 ? -2.25 -9.211 8.828 1 96.94 125 HIS A N 1
ATOM 944 C CA . HIS A 1 125 ? -1.856 -7.941 9.43 1 96.94 125 HIS A CA 1
ATOM 945 C C . HIS A 1 125 ? -2.506 -6.762 8.719 1 96.94 125 HIS A C 1
ATOM 947 O O . HIS A 1 125 ? -2.844 -6.855 7.535 1 96.94 125 HIS A O 1
ATOM 953 N N . TYR A 1 126 ? -2.719 -5.656 9.445 1 94.38 126 TYR A N 1
ATOM 954 C CA . TYR A 1 126 ? -3.387 -4.504 8.852 1 94.38 126 TYR A CA 1
ATOM 955 C C . TYR A 1 126 ? -2.498 -3.838 7.809 1 94.38 126 TYR A C 1
ATOM 957 O O . TYR A 1 126 ? -2.996 -3.221 6.863 1 94.38 126 TYR A O 1
ATOM 965 N N . ARG A 1 127 ? -1.172 -3.938 7.98 1 96.5 127 ARG A N 1
ATOM 966 C CA . ARG A 1 127 ? -0.244 -3.389 6.996 1 96.5 127 ARG A CA 1
ATOM 967 C C . ARG A 1 127 ? -0.183 -4.27 5.754 1 96.5 127 ARG A C 1
ATOM 969 O O . ARG A 1 127 ? -0.523 -5.453 5.805 1 96.5 127 ARG A O 1
ATOM 976 N N . ILE A 1 128 ? 0.216 -3.656 4.645 1 97.88 128 ILE A N 1
ATOM 977 C CA . ILE A 1 128 ? 0.402 -4.402 3.404 1 97.88 128 ILE A CA 1
ATOM 978 C C . ILE A 1 128 ? 1.817 -4.18 2.875 1 97.88 128 ILE A C 1
ATOM 980 O O . ILE A 1 128 ? 2.492 -3.225 3.271 1 97.88 128 ILE A O 1
ATOM 984 N N . VAL A 1 129 ? 2.309 -5.074 2.131 1 98.5 129 VAL A N 1
ATOM 985 C CA . VAL A 1 129 ? 3.465 -4.883 1.264 1 98.5 129 VAL A CA 1
ATOM 986 C C . VAL A 1 129 ? 3.014 -4.809 -0.193 1 98.5 129 VAL A C 1
ATOM 988 O O . VAL A 1 129 ? 2.693 -5.832 -0.803 1 98.5 129 VAL A O 1
ATOM 991 N N . ASP A 1 130 ? 2.982 -3.611 -0.676 1 98.69 130 ASP A N 1
ATOM 992 C CA . ASP A 1 130 ? 2.531 -3.355 -2.041 1 98.69 130 ASP A CA 1
ATOM 993 C C . ASP A 1 130 ? 3.713 -3.084 -2.967 1 98.69 130 ASP A C 1
ATOM 995 O O . ASP A 1 130 ? 4.359 -2.037 -2.869 1 98.69 130 ASP A O 1
ATOM 999 N N . VAL A 1 131 ? 3.971 -3.965 -3.93 1 98.5 131 VAL A N 1
ATOM 1000 C CA . VAL A 1 131 ? 5.082 -3.846 -4.867 1 98.5 131 VAL A CA 1
ATOM 1001 C C . VAL A 1 131 ? 4.953 -2.547 -5.66 1 98.5 131 VAL A C 1
ATOM 1003 O O . VAL A 1 131 ? 5.957 -1.911 -5.988 1 98.5 131 VAL A O 1
ATOM 1006 N N . SER A 1 132 ? 3.721 -2.115 -5.914 1 98 132 SER A N 1
ATOM 1007 C CA . SER A 1 132 ? 3.494 -0.889 -6.672 1 98 132 SER A CA 1
ATOM 1008 C C . SER A 1 132 ? 4.035 0.329 -5.93 1 98 132 SER A C 1
ATOM 1010 O O . SER A 1 132 ? 4.332 1.356 -6.543 1 98 132 SER A O 1
ATOM 1012 N N . SER A 1 133 ? 4.121 0.306 -4.551 1 98.62 133 SER A N 1
ATOM 1013 C CA . SER A 1 133 ? 4.773 1.385 -3.818 1 98.62 133 SER A CA 1
ATOM 1014 C C . SER A 1 133 ? 6.23 1.543 -4.25 1 98.62 133 SER A C 1
ATOM 1016 O O . SER A 1 133 ? 6.688 2.658 -4.512 1 98.62 133 SER A O 1
ATOM 1018 N N . ILE A 1 134 ? 6.934 0.384 -4.336 1 98.69 134 ILE A N 1
ATOM 1019 C CA . ILE A 1 134 ? 8.328 0.388 -4.766 1 98.69 134 ILE A CA 1
ATOM 1020 C C . ILE A 1 134 ? 8.414 0.823 -6.227 1 98.69 134 ILE A C 1
ATOM 1022 O O . ILE A 1 134 ? 9.297 1.601 -6.598 1 98.69 134 ILE A O 1
ATOM 1026 N N . LYS A 1 135 ? 7.473 0.35 -7.02 1 98.06 135 LYS A N 1
ATOM 1027 C CA . LYS A 1 135 ? 7.426 0.687 -8.438 1 98.06 135 LYS A CA 1
ATOM 1028 C C . LYS A 1 135 ? 7.27 2.191 -8.641 1 98.06 135 LYS A C 1
ATOM 1030 O O . LYS A 1 135 ? 7.984 2.791 -9.453 1 98.06 135 LYS A O 1
ATOM 1035 N N . GLU A 1 136 ? 6.367 2.816 -7.941 1 98.25 136 GLU A N 1
ATOM 1036 C CA . GLU A 1 136 ? 6.121 4.25 -8.055 1 98.25 136 GLU A CA 1
ATOM 1037 C C . GLU A 1 136 ? 7.34 5.055 -7.613 1 98.25 136 GLU A C 1
ATOM 1039 O O . GLU A 1 136 ? 7.672 6.074 -8.219 1 98.25 136 GLU A O 1
ATOM 1044 N N . LEU A 1 137 ? 7.984 4.609 -6.539 1 98.62 137 LEU A N 1
ATOM 1045 C CA . LEU A 1 137 ? 9.195 5.289 -6.078 1 98.62 137 LEU A CA 1
ATOM 1046 C C . LEU A 1 137 ? 10.328 5.125 -7.086 1 98.62 137 LEU A C 1
ATOM 1048 O O . LEU A 1 137 ? 11.062 6.074 -7.363 1 98.62 137 LEU A O 1
ATOM 1052 N N . ALA A 1 138 ? 10.469 3.904 -7.656 1 98.44 138 ALA A N 1
ATOM 1053 C CA . ALA A 1 138 ? 11.5 3.65 -8.664 1 98.44 138 ALA A CA 1
ATOM 1054 C C . ALA A 1 138 ? 11.281 4.523 -9.898 1 98.44 138 ALA A C 1
ATOM 1056 O O . ALA A 1 138 ? 12.242 5.02 -10.492 1 98.44 138 ALA A O 1
ATOM 1057 N N . ARG A 1 139 ? 10.039 4.668 -10.305 1 97.69 139 ARG A N 1
ATOM 1058 C CA . ARG A 1 139 ? 9.719 5.523 -11.445 1 97.69 139 ARG A CA 1
ATOM 1059 C C . ARG A 1 139 ? 10.266 6.93 -11.242 1 97.69 139 ARG A C 1
ATOM 1061 O O . ARG A 1 139 ? 10.695 7.578 -12.203 1 97.69 139 ARG A O 1
ATOM 1068 N N . ARG A 1 140 ? 10.281 7.391 -10.062 1 97.88 140 ARG A N 1
ATOM 1069 C CA . ARG A 1 140 ? 10.656 8.766 -9.734 1 97.88 140 ARG A CA 1
ATOM 1070 C C . ARG A 1 140 ? 12.148 8.867 -9.445 1 97.88 140 ARG A C 1
ATOM 1072 O O . ARG A 1 140 ? 12.812 9.812 -9.891 1 97.88 140 ARG A O 1
ATOM 1079 N N . TRP A 1 141 ? 12.703 7.879 -8.742 1 98.31 141 TRP A N 1
ATOM 1080 C CA . TRP A 1 141 ? 14.062 7.984 -8.227 1 98.31 141 TRP A CA 1
ATOM 1081 C C . TRP A 1 141 ? 15.047 7.262 -9.133 1 98.31 141 TRP A C 1
ATOM 1083 O O . TRP A 1 141 ? 16.219 7.617 -9.188 1 98.31 141 TRP A O 1
ATOM 1093 N N . TYR A 1 142 ? 14.594 6.234 -9.812 1 98.44 142 TYR A N 1
ATOM 1094 C CA . TYR A 1 142 ? 15.43 5.371 -10.641 1 98.44 142 TYR A CA 1
ATOM 1095 C C . TYR A 1 142 ? 14.75 5.047 -11.961 1 98.44 142 TYR A C 1
ATOM 1097 O O . TYR A 1 142 ? 14.469 3.883 -12.258 1 98.44 142 TYR A O 1
ATOM 1105 N N . PRO A 1 143 ? 14.578 6.035 -12.836 1 97.75 143 PRO A N 1
ATOM 1106 C CA . PRO A 1 143 ? 13.805 5.809 -14.055 1 97.75 143 PRO A CA 1
ATOM 1107 C C . PRO A 1 143 ? 14.391 4.691 -14.922 1 97.75 143 PRO A C 1
ATOM 1109 O O . PRO A 1 143 ? 13.641 3.934 -15.547 1 97.75 143 PRO A O 1
ATOM 1112 N N . LYS A 1 144 ? 15.672 4.57 -14.984 1 98.31 144 LYS A N 1
ATOM 1113 C CA . LYS A 1 144 ? 16.266 3.518 -15.805 1 98.31 144 LYS A CA 1
ATOM 1114 C C . LYS A 1 144 ? 15.914 2.135 -15.258 1 98.31 144 LYS A C 1
ATOM 1116 O O . LYS A 1 144 ? 15.656 1.207 -16.031 1 98.31 144 LYS A O 1
ATOM 1121 N N . ALA A 1 145 ? 15.953 1.952 -13.953 1 98.56 145 ALA A N 1
ATOM 1122 C CA . ALA A 1 145 ? 15.516 0.692 -13.359 1 98.56 145 ALA A CA 1
ATOM 1123 C C . ALA A 1 145 ? 14.031 0.443 -13.633 1 98.56 145 ALA A C 1
ATOM 1125 O O . ALA A 1 145 ? 13.633 -0.679 -13.945 1 98.56 145 ALA A O 1
ATOM 1126 N N . TYR A 1 146 ? 13.242 1.501 -13.492 1 98.19 146 TYR A N 1
ATOM 1127 C CA . TYR A 1 146 ? 11.805 1.396 -13.711 1 98.19 146 TYR A CA 1
ATOM 1128 C C . TYR A 1 146 ? 11.5 0.933 -15.133 1 98.19 146 TYR A C 1
ATOM 1130 O O . TYR A 1 146 ? 10.727 -0.006 -15.336 1 98.19 146 TYR A O 1
ATOM 1138 N N . TYR A 1 147 ? 12.086 1.521 -16.094 1 97.5 147 TYR A N 1
ATOM 1139 C CA . TYR A 1 147 ? 11.766 1.27 -17.484 1 97.5 147 TYR A CA 1
ATOM 1140 C C . TYR A 1 147 ? 12.328 -0.068 -17.953 1 97.5 147 TYR A C 1
ATOM 1142 O O . TYR A 1 147 ? 11.961 -0.574 -19.016 1 97.5 147 TYR A O 1
ATOM 1150 N N . ASN A 1 148 ? 13.219 -0.65 -17.156 1 97.25 148 ASN A N 1
ATOM 1151 C CA . ASN A 1 148 ? 13.82 -1.919 -17.562 1 97.25 148 ASN A CA 1
ATOM 1152 C C . ASN A 1 148 ? 13.375 -3.059 -16.641 1 97.25 148 ASN A C 1
ATOM 1154 O O . ASN A 1 148 ? 14.008 -4.113 -16.609 1 97.25 148 ASN A O 1
ATOM 1158 N N . SER A 1 149 ? 12.328 -2.766 -15.828 1 96.69 149 SER A N 1
ATOM 1159 C CA . SER A 1 149 ? 11.766 -3.828 -15 1 96.69 149 SER A CA 1
ATOM 1160 C C . SER A 1 149 ? 11.242 -4.977 -15.859 1 96.69 149 SER A C 1
ATOM 1162 O O . SER A 1 149 ? 10.938 -4.789 -17.031 1 96.69 149 SER A O 1
ATOM 1164 N N . PRO A 1 150 ? 11.172 -6.184 -15.297 1 94 150 PRO A N 1
ATOM 1165 C CA . PRO A 1 150 ? 10.68 -7.32 -16.078 1 94 150 PRO A CA 1
ATOM 1166 C C . PRO A 1 150 ? 9.273 -7.094 -16.625 1 94 150 PRO A C 1
ATOM 1168 O O . PRO A 1 150 ? 8.406 -6.59 -15.914 1 94 150 PRO A O 1
ATOM 1171 N N . PRO A 1 151 ? 9.102 -7.473 -17.812 1 86.62 151 PRO A N 1
ATOM 1172 C CA . PRO A 1 151 ? 7.766 -7.32 -18.391 1 86.62 151 PRO A CA 1
ATOM 1173 C C . PRO A 1 151 ? 6.742 -8.273 -17.781 1 86.62 151 PRO A C 1
ATOM 1175 O O . PRO A 1 151 ? 7.105 -9.359 -17.312 1 86.62 151 PRO A O 1
ATOM 1178 N N . LYS A 1 152 ? 5.5 -7.816 -17.797 1 82.31 152 LYS A N 1
ATOM 1179 C CA . LYS A 1 152 ? 4.414 -8.68 -17.328 1 82.31 152 LYS A CA 1
ATOM 1180 C C . LYS A 1 152 ? 3.939 -9.609 -18.453 1 82.31 152 LYS A C 1
ATOM 1182 O O . LYS A 1 152 ? 3.871 -9.211 -19.609 1 82.31 152 LYS A O 1
ATOM 1187 N N . GLY A 1 153 ? 3.756 -10.812 -18.078 1 77.81 153 GLY A N 1
ATOM 1188 C CA . GLY A 1 153 ? 3.307 -11.797 -19.047 1 77.81 153 GLY A CA 1
ATOM 1189 C C . GLY A 1 153 ? 1.867 -11.586 -19.484 1 77.81 153 GLY A C 1
ATOM 1190 O O . GLY A 1 153 ? 1.472 -12.031 -20.562 1 77.81 153 GLY A O 1
ATOM 1191 N N . GLY A 1 154 ? 1.078 -10.891 -18.688 1 71.62 154 GLY A N 1
ATOM 1192 C CA . GLY A 1 154 ? -0.285 -10.539 -19.047 1 71.62 154 GLY A CA 1
ATOM 1193 C C . GLY A 1 154 ? -1.232 -11.719 -19.047 1 71.62 154 GLY A C 1
ATOM 1194 O O . GLY A 1 154 ? -2.168 -11.781 -19.844 1 71.62 154 GLY A O 1
ATOM 1195 N N . ASN A 1 155 ? -0.972 -12.781 -18.375 1 76.75 155 ASN A N 1
ATOM 1196 C CA . ASN A 1 155 ? -1.829 -13.961 -18.359 1 76.75 155 ASN A CA 1
ATOM 1197 C C . ASN A 1 155 ? -3.125 -13.703 -17.594 1 76.75 155 ASN A C 1
ATOM 1199 O O . ASN A 1 155 ? -4.156 -14.305 -17.906 1 76.75 155 ASN A O 1
ATOM 1203 N N . HIS A 1 156 ? -3.156 -12.781 -16.75 1 79.75 156 HIS A N 1
ATOM 1204 C CA . HIS A 1 156 ? -4.289 -12.344 -15.938 1 79.75 156 HIS A CA 1
ATOM 1205 C C . HIS A 1 156 ? -4.914 -13.516 -15.188 1 79.75 156 HIS A C 1
ATOM 1207 O O . HIS A 1 156 ? -6.137 -13.594 -15.062 1 79.75 156 HIS A O 1
ATOM 1213 N N . ARG A 1 157 ? -4.18 -14.523 -15.023 1 89 157 ARG A N 1
ATOM 1214 C CA . ARG A 1 157 ? -4.512 -15.531 -14.023 1 89 157 ARG A CA 1
ATOM 1215 C C . ARG A 1 157 ? -3.834 -15.227 -12.695 1 89 157 ARG A C 1
ATOM 1217 O O . ARG A 1 157 ? -2.666 -14.828 -12.664 1 89 157 ARG A O 1
ATOM 1224 N N . ALA A 1 158 ? -4.617 -15.461 -11.695 1 92.38 158 ALA A N 1
ATOM 1225 C CA . ALA A 1 158 ? -4.258 -14.914 -10.391 1 92.38 158 ALA A CA 1
ATOM 1226 C C . ALA A 1 158 ? -2.924 -15.477 -9.906 1 92.38 158 ALA A C 1
ATOM 1228 O O . ALA A 1 158 ? -2.059 -14.727 -9.453 1 92.38 158 ALA A O 1
ATOM 1229 N N . LEU A 1 159 ? -2.693 -16.766 -10.023 1 94.5 159 LEU A N 1
ATOM 1230 C CA . LEU A 1 159 ? -1.46 -17.375 -9.531 1 94.5 159 LEU A CA 1
ATOM 1231 C C . LEU A 1 159 ? -0.257 -16.875 -10.328 1 94.5 159 LEU A C 1
ATOM 1233 O O . LEU A 1 159 ? 0.794 -16.578 -9.75 1 94.5 159 LEU A O 1
ATOM 1237 N N . ALA A 1 160 ? -0.43 -16.828 -11.656 1 92.38 160 ALA A N 1
ATOM 1238 C CA . ALA A 1 160 ? 0.634 -16.312 -12.516 1 92.38 160 ALA A CA 1
ATOM 1239 C C . ALA A 1 160 ? 0.961 -14.867 -12.18 1 92.38 160 ALA A C 1
ATOM 1241 O O . ALA A 1 160 ? 2.133 -14.484 -12.117 1 92.38 160 ALA A O 1
ATOM 1242 N N . ASP A 1 161 ? -0.055 -14.102 -11.961 1 94.88 161 ASP A N 1
ATOM 1243 C CA . ASP A 1 161 ? 0.128 -12.688 -11.633 1 94.88 161 ASP A CA 1
ATOM 1244 C C . ASP A 1 161 ? 0.887 -12.523 -10.32 1 94.88 161 ASP A C 1
ATOM 1246 O O . ASP A 1 161 ? 1.68 -11.594 -10.172 1 94.88 161 ASP A O 1
ATOM 1250 N N . ILE A 1 162 ? 0.654 -13.391 -9.297 1 96.62 162 ILE A N 1
ATOM 1251 C CA . ILE A 1 162 ? 1.379 -13.344 -8.031 1 96.62 162 ILE A CA 1
ATOM 1252 C C . ILE A 1 162 ? 2.861 -13.617 -8.273 1 96.62 162 ILE A C 1
ATOM 1254 O O . ILE A 1 162 ? 3.723 -12.898 -7.766 1 96.62 162 ILE A O 1
ATOM 1258 N N . ARG A 1 163 ? 3.141 -14.633 -9.016 1 95.56 163 ARG A N 1
ATOM 1259 C CA . ARG A 1 163 ? 4.531 -14.977 -9.297 1 95.56 163 ARG A CA 1
ATOM 1260 C C . ARG A 1 163 ? 5.258 -13.82 -9.977 1 95.56 163 ARG A C 1
ATOM 1262 O O . ARG A 1 163 ? 6.41 -13.531 -9.656 1 95.56 163 ARG A O 1
ATOM 1269 N N . GLU A 1 164 ? 4.578 -13.211 -10.938 1 95.69 164 GLU A N 1
ATOM 1270 C CA . GLU A 1 164 ? 5.152 -12.039 -11.594 1 95.69 164 GLU A CA 1
ATOM 1271 C C . GLU A 1 164 ? 5.414 -10.914 -10.602 1 95.69 164 GLU A C 1
ATOM 1273 O O . GLU A 1 164 ? 6.414 -10.203 -10.703 1 95.69 164 GLU A O 1
ATOM 1278 N N . SER A 1 165 ? 4.477 -10.719 -9.648 1 96.88 165 SER A N 1
ATOM 1279 C CA . SER A 1 165 ? 4.648 -9.695 -8.617 1 96.88 165 SER A CA 1
ATOM 1280 C C . SER A 1 165 ? 5.855 -10 -7.734 1 96.88 165 SER A C 1
ATOM 1282 O O . SER A 1 165 ? 6.621 -9.094 -7.398 1 96.88 165 SER A O 1
ATOM 1284 N N . ILE A 1 166 ? 5.992 -11.25 -7.34 1 97.81 166 ILE A N 1
ATOM 1285 C CA . ILE A 1 166 ? 7.137 -11.664 -6.539 1 97.81 166 ILE A CA 1
ATOM 1286 C C . ILE A 1 166 ? 8.43 -11.414 -7.312 1 97.81 166 ILE A C 1
ATOM 1288 O O . ILE A 1 166 ? 9.383 -10.859 -6.77 1 97.81 166 ILE A O 1
ATOM 1292 N N . ASP A 1 167 ? 8.445 -11.758 -8.609 1 97.38 167 ASP A N 1
ATOM 1293 C CA . ASP A 1 167 ? 9.625 -11.547 -9.445 1 97.38 167 ASP A CA 1
ATOM 1294 C C . ASP A 1 167 ? 9.938 -10.062 -9.586 1 97.38 167 ASP A C 1
ATOM 1296 O O . ASP A 1 167 ? 11.109 -9.664 -9.594 1 97.38 167 ASP A O 1
ATOM 1300 N N . GLU A 1 168 ? 8.898 -9.328 -9.781 1 97.88 168 GLU A N 1
ATOM 1301 C CA . GLU A 1 168 ? 9.102 -7.883 -9.859 1 97.88 168 GLU A CA 1
ATOM 1302 C C . GLU A 1 168 ? 9.742 -7.348 -8.586 1 97.88 168 GLU A C 1
ATOM 1304 O O . GLU A 1 168 ? 10.641 -6.504 -8.648 1 97.88 168 GLU A O 1
ATOM 1309 N N . LEU A 1 169 ? 9.289 -7.797 -7.41 1 98.56 169 LEU A N 1
ATOM 1310 C CA . LEU A 1 169 ? 9.883 -7.344 -6.152 1 98.56 169 LEU A CA 1
ATOM 1311 C C . LEU A 1 169 ? 11.328 -7.82 -6.031 1 98.56 169 LEU A C 1
ATOM 1313 O O . LEU A 1 169 ? 12.188 -7.086 -5.543 1 98.56 169 LEU A O 1
ATOM 1317 N N . ARG A 1 170 ? 11.617 -9.039 -6.473 1 98.5 170 ARG A N 1
ATOM 1318 C CA . ARG A 1 170 ? 12.992 -9.531 -6.488 1 98.5 170 ARG A CA 1
ATOM 1319 C C . ARG A 1 170 ? 13.883 -8.641 -7.34 1 98.5 170 ARG A C 1
ATOM 1321 O O . ARG A 1 170 ? 15.008 -8.312 -6.945 1 98.5 170 ARG A O 1
ATOM 1328 N N . TYR A 1 171 ? 13.359 -8.312 -8.5 1 98.69 171 TYR A N 1
ATOM 1329 C CA . TYR A 1 171 ? 14.078 -7.402 -9.391 1 98.69 171 TYR A CA 1
ATOM 1330 C C . TYR A 1 171 ? 14.398 -6.09 -8.688 1 98.69 171 TYR A C 1
ATOM 1332 O O . TYR A 1 171 ? 15.547 -5.652 -8.664 1 98.69 171 TYR A O 1
ATOM 1340 N N . TYR A 1 172 ? 13.406 -5.434 -8.117 1 98.75 172 TYR A N 1
ATOM 1341 C CA . TYR A 1 172 ? 13.617 -4.145 -7.465 1 98.75 172 TYR A CA 1
ATOM 1342 C C . TYR A 1 172 ? 14.562 -4.289 -6.277 1 98.75 172 TYR A C 1
ATOM 1344 O O . TYR A 1 172 ? 15.375 -3.398 -6.012 1 98.75 172 TYR A O 1
ATOM 1352 N N . ARG A 1 173 ? 14.398 -5.398 -5.504 1 98.75 173 ARG A N 1
ATOM 1353 C CA . ARG A 1 173 ? 15.305 -5.633 -4.383 1 98.75 173 ARG A CA 1
ATOM 1354 C C . ARG A 1 173 ? 16.766 -5.582 -4.84 1 98.75 173 ARG A C 1
ATOM 1356 O O . ARG A 1 173 ? 17.594 -4.926 -4.211 1 98.75 173 ARG A O 1
ATOM 1363 N N . GLU A 1 174 ? 17 -6.23 -5.941 1 98.62 174 GLU A N 1
ATOM 1364 C CA . GLU A 1 174 ? 18.375 -6.297 -6.449 1 98.62 174 GLU A CA 1
ATOM 1365 C C . GLU A 1 174 ? 18.781 -4.98 -7.109 1 98.62 174 GLU A C 1
ATOM 1367 O O . GLU A 1 174 ? 19.922 -4.539 -6.973 1 98.62 174 GLU A O 1
ATOM 1372 N N . ALA A 1 175 ? 17.875 -4.324 -7.785 1 98.69 175 ALA A N 1
ATOM 1373 C CA . ALA A 1 175 ? 18.203 -3.195 -8.648 1 98.69 175 ALA A CA 1
ATOM 1374 C C . ALA A 1 175 ? 18.297 -1.896 -7.855 1 98.69 175 ALA A C 1
ATOM 1376 O O . ALA A 1 175 ? 19.125 -1.037 -8.141 1 98.69 175 ALA A O 1
ATOM 1377 N N . VAL A 1 176 ? 17.422 -1.763 -6.773 1 98.75 176 VAL A N 1
ATOM 1378 C CA . VAL A 1 176 ? 17.328 -0.392 -6.281 1 98.75 176 VAL A CA 1
ATOM 1379 C C . VAL A 1 176 ? 17.469 -0.376 -4.762 1 98.75 176 VAL A C 1
ATOM 1381 O O . VAL A 1 176 ? 17.531 0.692 -4.148 1 98.75 176 VAL A O 1
ATOM 1384 N N . PHE A 1 177 ? 17.531 -1.499 -4.078 1 98.88 177 PHE A N 1
ATOM 1385 C CA . PHE A 1 177 ? 17.875 -1.562 -2.662 1 98.88 177 PHE A CA 1
ATOM 1386 C C . PHE A 1 177 ? 19.359 -1.828 -2.475 1 98.88 177 PHE A C 1
ATOM 1388 O O . PHE A 1 177 ? 20 -2.439 -3.332 1 98.88 177 PHE A O 1
ATOM 1395 N N . VAL A 1 178 ? 19.906 -1.405 -1.372 1 98.69 178 VAL A N 1
ATOM 1396 C CA . VAL A 1 178 ? 21.328 -1.649 -1.089 1 98.69 178 VAL A CA 1
ATOM 1397 C C . VAL A 1 178 ? 21.547 -3.143 -0.87 1 98.69 178 VAL A C 1
ATOM 1399 O O . VAL A 1 178 ? 20.672 -3.852 -0.393 1 98.69 178 VAL A O 1
ATOM 1402 N N . PRO A 1 179 ? 22.703 -3.68 -1.276 1 97.38 179 PRO A N 1
ATOM 1403 C CA . PRO A 1 179 ? 23 -5.082 -0.972 1 97.38 179 PRO A CA 1
ATOM 1404 C C . PRO A 1 179 ? 22.984 -5.375 0.527 1 97.38 179 PRO A C 1
ATOM 1406 O O . PRO A 1 179 ? 23.25 -4.484 1.336 1 97.38 179 PRO A O 1
ATOM 1409 N N . GLN A 1 180 ? 22.656 -6.559 0.876 1 95.62 180 GLN A N 1
ATOM 1410 C CA . GLN A 1 180 ? 22.734 -6.984 2.27 1 95.62 180 GLN A CA 1
ATOM 1411 C C . GLN A 1 180 ? 24.156 -6.879 2.803 1 95.62 180 GLN A C 1
ATOM 1413 O O . GLN A 1 180 ? 25.125 -7.086 2.061 1 95.62 180 GLN A O 1
ATOM 1418 N N . PRO A 1 181 ? 24.328 -6.648 4.027 1 97 181 PRO A N 1
ATOM 1419 C CA . PRO A 1 181 ? 23.344 -6.57 5.109 1 97 181 PRO A CA 1
ATOM 1420 C C . PRO A 1 181 ? 22.75 -5.172 5.262 1 97 181 PRO A C 1
ATOM 1422 O O . PRO A 1 181 ? 21.891 -4.953 6.117 1 97 181 PRO A O 1
ATOM 1425 N N . GLY A 1 182 ? 23.109 -4.176 4.383 1 97.88 182 GLY A N 1
ATOM 1426 C CA . GLY A 1 182 ? 22.703 -2.789 4.566 1 97.88 182 GLY A CA 1
ATOM 1427 C C . GLY A 1 182 ? 23.547 -2.059 5.602 1 97.88 182 GLY A C 1
ATOM 1428 O O . GLY A 1 182 ? 24.641 -2.496 5.934 1 97.88 182 GLY A O 1
ATOM 1429 N N . PRO A 1 183 ? 23.078 -0.904 6.031 1 98.44 183 PRO A N 1
ATOM 1430 C CA . PRO A 1 183 ? 23.891 -0.129 6.977 1 98.44 183 PRO A CA 1
ATOM 1431 C C . PRO A 1 183 ? 23.953 -0.777 8.359 1 98.44 183 PRO A C 1
ATOM 1433 O O . PRO A 1 183 ? 23.016 -1.452 8.781 1 98.44 183 PRO A O 1
ATOM 1436 N N . ASP A 1 184 ? 25.094 -0.592 9.023 1 98.31 184 ASP A N 1
ATOM 1437 C CA . ASP A 1 184 ? 25.172 -1.012 10.422 1 98.31 184 ASP A CA 1
ATOM 1438 C C . ASP A 1 184 ? 24.375 -0.074 11.32 1 98.31 184 ASP A C 1
ATOM 1440 O O . ASP A 1 184 ? 23.828 0.927 10.852 1 98.31 184 ASP A O 1
ATOM 1444 N N . ALA A 1 185 ? 24.234 -0.449 12.539 1 97.94 185 ALA A N 1
ATOM 1445 C CA . ALA A 1 185 ? 23.391 0.278 13.477 1 97.94 185 ALA A CA 1
ATOM 1446 C C . ALA A 1 185 ? 23.844 1.729 13.617 1 97.94 185 ALA A C 1
ATOM 1448 O O . ALA A 1 185 ? 23.016 2.643 13.641 1 97.94 185 ALA A O 1
ATOM 1449 N N . ASP A 1 186 ? 25.172 1.992 13.695 1 98.31 186 ASP A N 1
ATOM 1450 C CA . ASP A 1 186 ? 25.703 3.344 13.859 1 98.31 186 ASP A CA 1
ATOM 1451 C C . ASP A 1 186 ? 25.375 4.211 12.648 1 98.31 186 ASP A C 1
ATOM 1453 O O . ASP A 1 186 ? 24.969 5.367 12.789 1 98.31 186 ASP A O 1
ATOM 1457 N N . THR A 1 187 ? 25.594 3.672 11.484 1 98.31 187 THR A N 1
ATOM 1458 C CA . THR A 1 187 ? 25.281 4.379 10.242 1 98.31 187 THR A CA 1
ATOM 1459 C C . THR A 1 187 ? 23.797 4.688 10.156 1 98.31 187 THR A C 1
ATOM 1461 O O . THR A 1 187 ? 23.406 5.809 9.828 1 98.31 187 THR A O 1
ATOM 1464 N N . ALA A 1 188 ? 22.938 3.682 10.453 1 98.31 188 ALA A N 1
ATOM 1465 C CA . ALA A 1 188 ? 21.484 3.865 10.422 1 98.31 188 ALA A CA 1
ATOM 1466 C C . ALA A 1 188 ? 21.062 4.953 11.398 1 98.31 188 ALA A C 1
ATOM 1468 O O . ALA A 1 188 ? 20.219 5.797 11.07 1 98.31 188 ALA A O 1
ATOM 1469 N N . ARG A 1 189 ? 21.609 4.918 12.57 1 97.25 189 ARG A N 1
ATOM 1470 C CA . ARG A 1 189 ? 21.297 5.918 13.586 1 97.25 189 ARG A CA 1
ATOM 1471 C C . ARG A 1 189 ? 21.688 7.316 13.117 1 97.25 189 ARG A C 1
ATOM 1473 O O . ARG A 1 189 ? 20.938 8.281 13.336 1 97.25 189 ARG A O 1
ATOM 1480 N N . ALA A 1 190 ? 22.859 7.449 12.547 1 97.94 190 ALA A N 1
ATOM 1481 C CA . ALA A 1 190 ? 23.328 8.734 12.039 1 97.94 190 ALA A CA 1
ATOM 1482 C C . ALA A 1 190 ? 22.391 9.273 10.961 1 97.94 190 ALA A C 1
ATOM 1484 O O . ALA A 1 190 ? 22.094 10.469 10.93 1 97.94 190 ALA A O 1
ATOM 1485 N N . ILE A 1 191 ? 21.953 8.422 10.062 1 98 191 ILE A N 1
ATOM 1486 C CA . ILE A 1 191 ? 21 8.82 9.031 1 98 191 ILE A CA 1
ATOM 1487 C C . ILE A 1 191 ? 19.688 9.242 9.68 1 98 191 ILE A C 1
ATOM 1489 O O . ILE A 1 191 ? 19.109 10.266 9.305 1 98 191 ILE A O 1
ATOM 1493 N N . ALA A 1 192 ? 19.172 8.445 10.664 1 97.62 192 ALA A N 1
ATOM 1494 C CA . ALA A 1 192 ? 17.906 8.734 11.352 1 97.62 192 ALA A CA 1
ATOM 1495 C C . ALA A 1 192 ? 17.938 10.117 11.984 1 97.62 192 ALA A C 1
ATOM 1497 O O . ALA A 1 192 ? 16.922 10.828 11.984 1 97.62 192 ALA A O 1
ATOM 1498 N N . GLU A 1 193 ? 19.062 10.531 12.492 1 96.25 193 GLU A N 1
ATOM 1499 C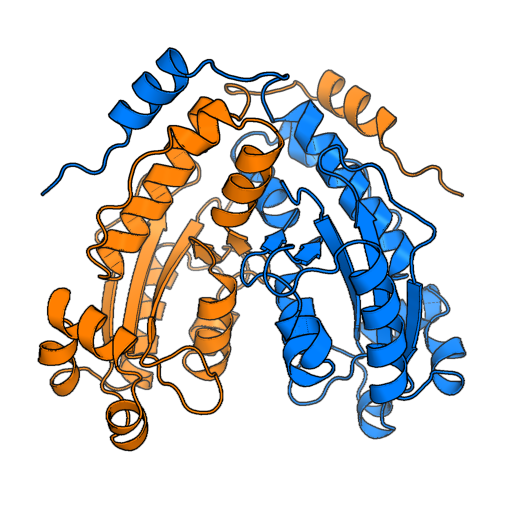 CA . GLU A 1 193 ? 19.219 11.82 13.156 1 96.25 193 GLU A CA 1
ATOM 1500 C C . GLU A 1 193 ? 18.984 12.977 12.188 1 96.25 193 GLU A C 1
ATOM 1502 O O . GLU A 1 193 ? 18.516 14.047 12.586 1 96.25 193 GLU A O 1
ATOM 1507 N N . LYS A 1 194 ? 19.234 12.75 10.898 1 95.75 194 LYS A N 1
ATOM 1508 C CA . LYS A 1 194 ? 19.031 13.781 9.883 1 95.75 194 LYS A CA 1
ATOM 1509 C C . LYS A 1 194 ? 17.547 14.086 9.703 1 95.75 194 LYS A C 1
ATOM 1511 O O . LYS A 1 194 ? 17.172 15.18 9.273 1 95.75 194 LYS A O 1
ATOM 1516 N N . TYR A 1 195 ? 16.734 13.109 10 1 93.25 195 TYR A N 1
ATOM 1517 C CA . TYR A 1 195 ? 15.32 13.234 9.648 1 93.25 195 TYR A CA 1
ATOM 1518 C C . TYR A 1 195 ? 14.438 13.211 10.898 1 93.25 195 TYR A C 1
ATOM 1520 O O . TYR A 1 195 ? 13.227 12.992 10.805 1 93.25 195 TYR A O 1
ATOM 1528 N N . ARG A 1 196 ? 15.078 13.344 11.938 1 83.56 196 ARG A N 1
ATOM 1529 C CA . ARG A 1 196 ? 14.305 13.445 13.172 1 83.56 196 ARG A CA 1
ATOM 1530 C C . ARG A 1 196 ? 13.516 14.75 13.211 1 83.56 196 ARG A C 1
ATOM 1532 O O . ARG A 1 196 ? 14.07 15.82 12.953 1 83.56 196 ARG A O 1
ATOM 1539 N N . ALA A 1 197 ? 12.203 14.586 12.906 1 64.69 197 ALA A N 1
ATOM 1540 C CA . ALA A 1 197 ? 11.328 15.758 12.992 1 64.69 197 ALA A CA 1
ATOM 1541 C C . ALA A 1 197 ? 11.711 16.641 14.18 1 64.69 197 ALA A C 1
ATOM 1543 O O . ALA A 1 197 ? 12.016 16.141 15.266 1 64.69 197 ALA A O 1
ATOM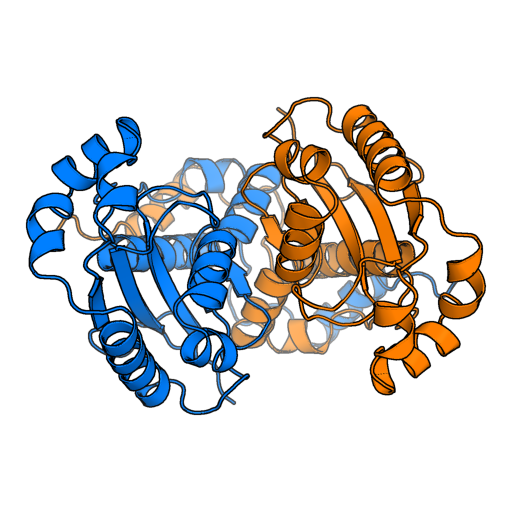 1544 N N . ALA A 1 198 ? 12.156 17.875 13.812 1 54.91 198 ALA A N 1
ATOM 1545 C CA . ALA A 1 198 ? 12.422 18.859 14.867 1 54.91 198 ALA A CA 1
ATOM 1546 C C . ALA A 1 198 ? 11.297 18.875 15.898 1 54.91 198 ALA A C 1
ATOM 1548 O O . ALA A 1 198 ? 10.117 18.766 15.539 1 54.91 198 ALA A O 1
ATOM 1549 N N . ALA A 1 199 ? 11.375 18.188 17.109 1 46.75 199 ALA A N 1
ATOM 1550 C CA . ALA A 1 199 ? 10.461 18.438 18.234 1 46.75 199 ALA A CA 1
ATOM 1551 C C . ALA A 1 199 ? 9.977 19.875 18.234 1 46.75 199 ALA A C 1
ATOM 1553 O O . ALA A 1 199 ? 10.773 20.812 18.406 1 46.75 199 ALA A O 1
ATOM 1554 N N . ASP A 1 200 ? 9.18 20.312 17.219 1 41.28 200 ASP A N 1
ATOM 1555 C CA . ASP A 1 200 ? 8.695 21.609 17.672 1 41.28 200 ASP A CA 1
ATOM 1556 C C . ASP A 1 200 ? 8 21.516 19.016 1 41.28 200 ASP A C 1
ATOM 1558 O O . ASP A 1 200 ? 7.293 20.531 19.281 1 41.28 200 ASP A O 1
ATOM 1562 N N . MET B 1 1 ? 6.605 15.547 -16.844 1 56.38 1 MET B N 1
ATOM 1563 C CA . MET B 1 1 ? 6.117 14.305 -16.25 1 56.38 1 MET B CA 1
ATOM 1564 C C . MET B 1 1 ? 5.637 14.547 -14.82 1 56.38 1 MET B C 1
ATOM 1566 O O . MET B 1 1 ? 6.246 15.312 -14.078 1 56.38 1 MET B O 1
ATOM 1570 N N . ASN B 1 2 ? 4.355 14.328 -14.469 1 76.44 2 ASN B N 1
ATOM 1571 C CA . ASN B 1 2 ? 3.791 14.555 -13.141 1 76.44 2 ASN B CA 1
ATOM 1572 C C . ASN B 1 2 ? 4.465 13.68 -12.086 1 76.44 2 ASN B C 1
ATOM 1574 O O . ASN B 1 2 ? 4.273 12.461 -12.07 1 76.44 2 ASN B O 1
ATOM 1578 N N . ASP B 1 3 ? 5.285 14.336 -11.297 1 92.75 3 ASP B N 1
ATOM 1579 C CA . ASP B 1 3 ? 6.047 13.547 -10.336 1 92.75 3 ASP B CA 1
ATOM 1580 C C . ASP B 1 3 ? 5.621 13.867 -8.906 1 92.75 3 ASP B C 1
ATOM 1582 O O . ASP B 1 3 ? 6.391 13.656 -7.961 1 92.75 3 ASP B O 1
ATOM 1586 N N . ARG B 1 4 ? 4.414 14.406 -8.836 1 97.94 4 ARG B N 1
ATOM 1587 C CA . ARG B 1 4 ? 3.934 14.797 -7.516 1 97.94 4 ARG B CA 1
ATOM 1588 C C . ARG B 1 4 ? 3.473 13.586 -6.715 1 97.94 4 ARG B C 1
ATOM 1590 O O . ARG B 1 4 ? 3.152 12.539 -7.285 1 97.94 4 ARG B O 1
ATOM 1597 N N . LEU B 1 5 ? 3.555 13.727 -5.461 1 98.75 5 LEU B N 1
ATOM 1598 C CA . LEU B 1 5 ? 3.043 12.773 -4.48 1 98.75 5 LEU B CA 1
ATOM 1599 C C . LEU B 1 5 ? 2.055 13.445 -3.533 1 98.75 5 LEU B C 1
ATOM 1601 O O . LEU B 1 5 ? 2.383 14.445 -2.893 1 98.75 5 LEU B O 1
ATOM 1605 N N . VAL B 1 6 ? 0.847 12.984 -3.447 1 98.81 6 VAL B N 1
ATOM 1606 C CA . VAL B 1 6 ? -0.167 13.523 -2.549 1 98.81 6 VAL B CA 1
ATOM 1607 C C . VAL B 1 6 ? -0.21 12.695 -1.263 1 98.81 6 VAL B C 1
ATOM 1609 O O . VAL B 1 6 ? -0.562 11.516 -1.287 1 98.81 6 VAL B O 1
ATOM 1612 N N . TRP B 1 7 ? 0.155 13.305 -0.137 1 98.81 7 TRP B N 1
ATOM 1613 C CA . TRP B 1 7 ? 0.168 12.664 1.173 1 98.81 7 TRP B CA 1
ATOM 1614 C C . TRP B 1 7 ? -1.103 12.984 1.951 1 98.81 7 TRP B C 1
ATOM 1616 O O . TRP B 1 7 ? -1.47 14.156 2.094 1 98.81 7 TRP B O 1
ATOM 1626 N N . ILE B 1 8 ? -1.764 11.938 2.408 1 98.69 8 ILE B N 1
ATOM 1627 C CA . ILE B 1 8 ? -2.984 12.148 3.178 1 98.69 8 ILE B CA 1
ATOM 1628 C C . ILE B 1 8 ? -2.928 11.344 4.473 1 98.69 8 ILE B C 1
ATOM 1630 O O . ILE B 1 8 ? -2.469 10.203 4.48 1 98.69 8 ILE B O 1
ATOM 1634 N N . ASP B 1 9 ? -3.287 11.867 5.527 1 98 9 ASP B N 1
ATOM 1635 C CA . ASP B 1 9 ? -3.529 11.211 6.809 1 98 9 ASP B CA 1
ATOM 1636 C C . ASP B 1 9 ? -4.922 11.547 7.34 1 98 9 ASP B C 1
ATOM 1638 O O . ASP B 1 9 ? -5.391 12.68 7.207 1 98 9 ASP B O 1
ATOM 1642 N N . CYS B 1 10 ? -5.539 10.586 7.902 1 97.94 10 CYS B N 1
ATOM 1643 C CA . CYS B 1 10 ? -6.883 10.75 8.445 1 97.94 10 CYS B CA 1
ATOM 1644 C C . CYS B 1 10 ? -6.949 10.289 9.891 1 97.94 10 CYS B C 1
ATOM 1646 O O . CYS B 1 10 ? -6.219 9.375 10.289 1 97.94 10 CYS B O 1
ATOM 1648 N N . GLU B 1 11 ? -7.758 10.93 10.641 1 97.75 11 GLU B N 1
ATOM 1649 C CA . GLU B 1 11 ? -8.195 10.453 11.953 1 97.75 11 GLU B CA 1
ATOM 1650 C C . GLU B 1 11 ? -9.664 10.055 11.93 1 97.75 11 GLU B C 1
ATOM 1652 O O . GLU B 1 11 ? -10.484 10.711 11.281 1 97.75 11 GLU B O 1
ATOM 1657 N N . MET B 1 12 ? -10 9.031 12.633 1 97.69 12 MET B N 1
ATOM 1658 C CA . MET B 1 12 ? -11.352 8.484 12.656 1 97.69 12 MET B CA 1
ATOM 1659 C C . MET B 1 12 ? -11.805 8.211 14.086 1 97.69 12 MET B C 1
ATOM 1661 O O . MET B 1 12 ? -10.984 8.211 15.016 1 97.69 12 MET B O 1
ATOM 1665 N N . THR B 1 13 ? -13.078 8.008 14.258 1 97.88 13 THR B N 1
ATOM 1666 C CA . THR B 1 13 ? -13.609 7.617 15.555 1 97.88 13 THR B CA 1
ATOM 1667 C C . THR B 1 13 ? -13.367 6.133 15.82 1 97.88 13 THR B C 1
ATOM 1669 O O . THR B 1 13 ? -13.641 5.637 16.906 1 97.88 13 THR B O 1
ATOM 1672 N N . GLY B 1 14 ? -12.891 5.453 14.922 1 95.38 14 GLY B N 1
ATOM 1673 C CA . GLY B 1 14 ? -12.578 4.031 14.875 1 95.38 14 GLY B CA 1
ATOM 1674 C C . GLY B 1 14 ? -12.219 3.549 13.477 1 95.38 14 GLY B C 1
ATOM 1675 O O . GLY B 1 14 ? -12.148 4.344 12.539 1 95.38 14 GLY B O 1
ATOM 1676 N N . LEU B 1 15 ? -12.102 2.277 13.273 1 92.19 15 LEU B N 1
ATOM 1677 C CA . LEU B 1 15 ? -11.586 1.783 12 1 92.19 15 LEU B CA 1
ATOM 1678 C C . LEU B 1 15 ? -12.664 1.01 11.25 1 92.19 15 LEU B C 1
ATOM 1680 O O . LEU B 1 15 ? -12.422 0.511 10.148 1 92.19 15 LEU B O 1
ATOM 1684 N N . ASP B 1 16 ? -13.797 0.947 11.852 1 91.81 16 ASP B N 1
ATOM 1685 C CA . ASP B 1 16 ? -14.898 0.237 11.203 1 91.81 16 ASP B CA 1
ATOM 1686 C C . ASP B 1 16 ? -15.594 1.123 10.172 1 91.81 16 ASP B C 1
ATOM 1688 O O . ASP B 1 16 ? -16.25 2.107 10.531 1 91.81 16 ASP B O 1
ATOM 1692 N N . LEU B 1 17 ? -15.578 0.694 8.93 1 91.19 17 LEU B N 1
ATOM 1693 C CA . LEU B 1 17 ? -16.094 1.501 7.836 1 91.19 17 LEU B CA 1
ATOM 1694 C C . LEU B 1 17 ? -17.609 1.64 7.941 1 91.19 17 LEU B C 1
ATOM 1696 O O . LEU B 1 17 ? -18.188 2.588 7.41 1 91.19 17 LEU B O 1
ATOM 1700 N N . ASP B 1 18 ? -18.266 0.705 8.578 1 89.69 18 ASP B N 1
ATOM 1701 C CA . ASP B 1 18 ? -19.734 0.715 8.664 1 89.69 18 ASP B CA 1
ATOM 1702 C C . ASP B 1 18 ? -20.203 1.667 9.758 1 89.69 18 ASP B C 1
ATOM 1704 O O . ASP B 1 18 ? -21.297 2.238 9.656 1 89.69 18 ASP B O 1
ATOM 1708 N N . ARG B 1 19 ? -19.406 1.854 10.812 1 93.25 19 ARG B N 1
ATOM 1709 C CA . ARG B 1 19 ? -19.953 2.527 11.992 1 93.25 19 ARG B CA 1
ATOM 1710 C C . ARG B 1 19 ? -19.109 3.746 12.359 1 93.25 19 ARG B C 1
ATOM 1712 O O . ARG B 1 19 ? -19.609 4.668 13.016 1 93.25 19 ARG B O 1
ATOM 1719 N N . ASP B 1 20 ? -17.828 3.777 11.977 1 97.06 20 ASP B N 1
ATOM 1720 C CA . ASP B 1 20 ? -16.953 4.848 12.414 1 97.06 20 ASP B CA 1
ATOM 1721 C C . ASP B 1 20 ? -16.922 5.988 11.406 1 97.06 20 ASP B C 1
ATOM 1723 O O . ASP B 1 20 ? -17.391 5.836 10.273 1 97.06 20 ASP B O 1
ATOM 1727 N N . ALA B 1 21 ? -16.375 7.113 11.898 1 97.88 21 ALA B N 1
ATOM 1728 C CA . ALA B 1 21 ? -16.484 8.328 11.094 1 97.88 21 ALA B CA 1
ATOM 1729 C C . ALA B 1 21 ? -15.125 9 10.922 1 97.88 21 ALA B C 1
ATOM 1731 O O . ALA B 1 21 ? -14.297 8.969 11.828 1 97.88 21 ALA B O 1
ATOM 1732 N N . LEU B 1 22 ? -14.945 9.562 9.75 1 97.75 22 LEU B N 1
ATOM 1733 C CA . LEU B 1 22 ? -13.82 10.438 9.453 1 97.75 22 LEU B CA 1
ATOM 1734 C C . LEU B 1 22 ? -13.93 11.75 10.219 1 97.75 22 LEU B C 1
ATOM 1736 O O . LEU B 1 22 ? -14.977 12.406 10.188 1 97.75 22 LEU B O 1
ATOM 1740 N N . VAL B 1 23 ? -12.836 12.18 10.977 1 98.19 23 VAL B N 1
ATOM 1741 C CA . VAL B 1 23 ? -13 13.359 11.81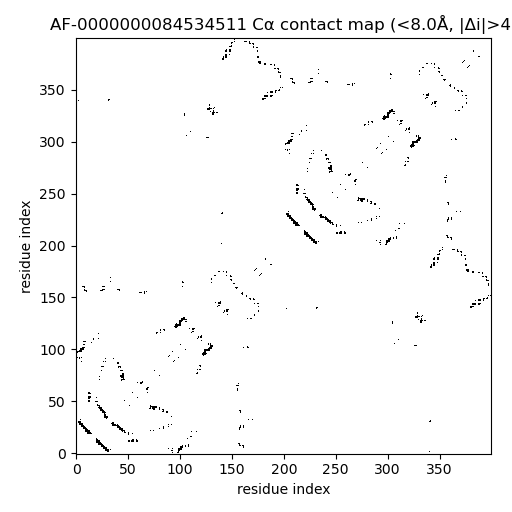2 1 98.19 23 VAL B CA 1
ATOM 1742 C C . VAL B 1 23 ? -11.883 14.367 11.516 1 98.19 23 VAL B C 1
ATOM 1744 O O . VAL B 1 23 ? -11.969 15.523 11.914 1 98.19 23 VAL B O 1
ATOM 1747 N N . GLU B 1 24 ? -10.875 13.953 10.883 1 98.56 24 GLU B N 1
ATOM 1748 C CA . GLU B 1 24 ? -9.789 14.844 10.469 1 98.56 24 GLU B CA 1
ATOM 1749 C C . GLU B 1 24 ? -9.141 14.352 9.172 1 98.56 24 GLU B C 1
ATOM 1751 O O . GLU B 1 24 ? -8.906 13.156 9.008 1 98.56 24 GLU B O 1
ATOM 1756 N N . VAL B 1 25 ? -8.844 15.211 8.234 1 98.5 25 VAL B N 1
ATOM 1757 C CA . VAL B 1 25 ? -8.109 14.914 7.008 1 98.5 25 VAL B CA 1
ATOM 1758 C C . VAL B 1 25 ? -7.059 15.992 6.758 1 98.5 25 VAL B C 1
ATOM 1760 O O . VAL B 1 25 ? -7.379 17.188 6.73 1 98.5 25 VAL B O 1
ATOM 1763 N N . ALA B 1 26 ? -5.879 15.602 6.652 1 98.56 26 ALA B N 1
ATOM 1764 C CA . ALA B 1 26 ? -4.785 16.5 6.305 1 98.56 26 ALA B CA 1
ATOM 1765 C C . ALA B 1 26 ? -4.098 16.047 5.016 1 98.56 26 ALA B C 1
ATOM 1767 O O . ALA B 1 26 ? -4.047 14.852 4.715 1 98.56 26 ALA B O 1
ATOM 1768 N N . VAL B 1 27 ? -3.58 17.031 4.273 1 98.75 27 VAL B N 1
ATOM 1769 C CA . VAL B 1 27 ? -2.92 16.734 3.006 1 98.75 27 VAL B CA 1
ATOM 1770 C C . VAL B 1 27 ? -1.664 17.594 2.865 1 98.75 27 VAL B C 1
ATOM 1772 O O . VAL B 1 27 ? -1.679 18.781 3.189 1 98.75 27 VAL B O 1
ATOM 1775 N N . LEU B 1 28 ? -0.64 17.031 2.492 1 98.56 28 LEU B N 1
ATOM 1776 C CA . LEU B 1 28 ? 0.554 17.672 1.958 1 98.56 28 LEU B CA 1
ATOM 1777 C C . LEU B 1 28 ? 0.895 17.125 0.576 1 98.56 28 LEU B C 1
ATOM 1779 O O . LEU B 1 28 ? 0.523 16 0.239 1 98.56 28 LEU B O 1
ATOM 1783 N N . VAL B 1 29 ? 1.504 17.906 -0.262 1 98.62 29 VAL B N 1
ATOM 1784 C CA . VAL B 1 29 ? 1.981 17.453 -1.563 1 98.62 29 VAL B CA 1
ATOM 1785 C C . VAL B 1 29 ? 3.494 17.641 -1.653 1 98.62 29 VAL B C 1
ATOM 1787 O O . VAL B 1 29 ? 4.023 18.672 -1.233 1 98.62 29 VAL B O 1
ATOM 1790 N N . THR B 1 30 ? 4.18 16.656 -2.08 1 98.69 30 THR B N 1
ATOM 1791 C CA . THR B 1 30 ? 5.617 16.781 -2.299 1 98.69 30 THR B CA 1
ATOM 1792 C C . THR B 1 30 ? 5.957 16.594 -3.773 1 98.69 30 THR B C 1
ATOM 1794 O O . THR B 1 30 ? 5.137 16.094 -4.547 1 98.69 30 THR B O 1
ATOM 1797 N N . ASP B 1 31 ? 7.145 17.062 -4.156 1 98.12 31 ASP B N 1
ATOM 1798 C CA . ASP B 1 31 ? 7.715 16.641 -5.43 1 98.12 31 ASP B CA 1
ATOM 1799 C C . ASP B 1 31 ? 8.359 15.258 -5.312 1 98.12 31 ASP B C 1
ATOM 1801 O O . ASP B 1 31 ? 8.227 14.586 -4.285 1 98.12 31 ASP B O 1
ATOM 1805 N N . SER B 1 32 ? 9.078 14.82 -6.34 1 97.69 32 SER B N 1
ATOM 1806 C CA . SER B 1 32 ? 9.664 13.484 -6.379 1 97.69 32 SER B CA 1
ATOM 1807 C C . SER B 1 32 ? 10.812 13.352 -5.379 1 97.69 32 SER B C 1
ATOM 1809 O O . SER B 1 32 ? 11.188 12.242 -5 1 97.69 32 SER B O 1
ATOM 1811 N N . GLU B 1 33 ? 11.344 14.492 -4.988 1 97.56 33 GLU B N 1
ATOM 1812 C CA . GLU B 1 33 ? 12.453 14.484 -4.039 1 97.56 33 GLU B CA 1
ATOM 1813 C C . GLU B 1 33 ? 11.953 14.625 -2.604 1 97.56 33 GLU B C 1
ATOM 1815 O O . GLU B 1 33 ? 12.742 14.844 -1.684 1 97.56 33 GLU B O 1
ATOM 1820 N N . LEU B 1 34 ? 10.617 14.586 -2.395 1 98.31 34 LEU B N 1
ATOM 1821 C CA . LEU B 1 34 ? 9.945 14.586 -1.101 1 98.31 34 LEU B CA 1
ATOM 1822 C C . LEU B 1 34 ? 10.016 15.969 -0.449 1 98.31 34 LEU B C 1
ATOM 1824 O O . LEU B 1 34 ? 9.914 16.078 0.774 1 98.31 34 LEU B O 1
ATOM 1828 N N . ASN B 1 35 ? 10.297 16.984 -1.263 1 97.94 35 ASN B N 1
ATOM 1829 C CA . ASN B 1 35 ? 10.156 18.344 -0.778 1 97.94 35 ASN B CA 1
ATOM 1830 C C . ASN B 1 35 ? 8.695 18.766 -0.673 1 97.94 35 ASN B C 1
ATOM 1832 O O . ASN B 1 35 ? 7.941 18.641 -1.643 1 97.94 35 ASN B O 1
ATOM 1836 N N . ILE B 1 36 ? 8.273 19.203 0.429 1 97.5 36 ILE B N 1
ATOM 1837 C CA . ILE B 1 36 ? 6.891 19.609 0.647 1 97.5 36 ILE B CA 1
ATOM 1838 C C . ILE B 1 36 ? 6.609 20.891 -0.138 1 97.5 36 ILE B C 1
ATOM 1840 O O . ILE B 1 36 ? 7.387 21.844 -0.082 1 97.5 36 ILE B O 1
ATOM 1844 N N . LEU B 1 37 ? 5.453 20.75 -0.853 1 95.38 37 LEU B N 1
ATOM 1845 C CA . LEU B 1 37 ? 5.039 21.859 -1.696 1 95.38 37 LEU B CA 1
ATOM 1846 C C . LEU B 1 37 ? 3.877 22.625 -1.065 1 95.38 37 LEU B C 1
ATOM 1848 O O . LEU B 1 37 ? 2.848 22.031 -0.737 1 95.38 37 LEU B O 1
ATOM 1852 N N . GLY B 1 38 ? 4.105 23.797 -0.442 1 92.69 38 GLY B N 1
ATOM 1853 C CA . GLY B 1 38 ? 3.059 24.609 0.153 1 92.69 38 GLY B CA 1
ATOM 1854 C C . GLY B 1 38 ? 2.844 24.328 1.627 1 92.69 38 GLY B C 1
ATOM 1855 O O . GLY B 1 38 ? 3.639 23.625 2.248 1 92.69 38 GLY B O 1
ATOM 1856 N N . GLU B 1 39 ? 1.705 24.766 2.172 1 94.12 39 GLU B N 1
ATOM 1857 C CA . GLU B 1 39 ? 1.47 24.703 3.611 1 94.12 39 GLU B CA 1
ATOM 1858 C C . GLU B 1 39 ? 0.609 23.484 3.971 1 94.12 39 GLU B C 1
ATOM 1860 O O . GLU B 1 39 ? 0.541 23.094 5.137 1 94.12 39 GLU B O 1
ATOM 1865 N N . GLY B 1 40 ? 0.035 22.891 2.988 1 97.44 40 GLY B N 1
ATOM 1866 C CA . GLY B 1 40 ? -0.887 21.797 3.254 1 97.44 40 GLY B CA 1
ATOM 1867 C C . GLY B 1 40 ? -2.273 22.266 3.652 1 97.44 40 GLY B C 1
ATOM 1868 O O . GLY B 1 40 ? -2.572 23.469 3.58 1 97.44 40 GLY B O 1
ATOM 1869 N N . VAL B 1 41 ? -3.141 21.406 3.891 1 98.19 41 VAL B N 1
ATOM 1870 C CA . VAL B 1 41 ? -4.492 21.641 4.387 1 98.19 41 VAL B CA 1
ATOM 1871 C C . VAL B 1 41 ? -4.824 20.641 5.492 1 98.19 41 VAL B C 1
ATOM 1873 O O . VAL B 1 41 ? -4.352 19.5 5.469 1 98.19 41 VAL B O 1
ATOM 1876 N N . ASP B 1 42 ? -5.457 21.047 6.465 1 98 42 ASP B N 1
ATOM 1877 C CA . ASP B 1 42 ? -5.926 20.25 7.594 1 98 42 ASP B CA 1
ATOM 1878 C C . ASP B 1 42 ? -7.355 20.625 7.977 1 98 42 ASP B C 1
ATOM 1880 O O . ASP B 1 42 ? -7.605 21.75 8.422 1 98 42 ASP B O 1
ATOM 1884 N N . VAL B 1 43 ? -8.211 19.703 7.805 1 98.44 43 VAL B N 1
ATOM 1885 C CA . VAL B 1 43 ? -9.625 20 8.008 1 98.44 43 VAL B CA 1
ATOM 1886 C C . VAL B 1 43 ? -10.203 19.078 9.07 1 98.44 43 VAL B C 1
ATOM 1888 O O . VAL B 1 43 ? -10 17.859 9.023 1 98.44 43 VAL B O 1
ATOM 1891 N N . ILE B 1 44 ? -10.883 19.625 10.016 1 98.38 44 ILE B N 1
ATOM 1892 C CA . ILE B 1 44 ? -11.609 18.875 11.031 1 98.38 44 ILE B CA 1
ATOM 1893 C C . ILE B 1 44 ? -13.07 18.719 10.609 1 98.38 44 ILE B C 1
ATOM 1895 O O . ILE B 1 44 ? -13.688 19.656 10.125 1 98.38 44 ILE B O 1
ATOM 1899 N N . ILE B 1 45 ? -13.555 17.516 10.766 1 98.62 45 ILE B N 1
ATOM 1900 C CA . ILE B 1 45 ? -14.914 17.172 10.359 1 98.62 45 ILE B CA 1
ATOM 1901 C C . ILE B 1 45 ? -15.742 16.828 11.586 1 98.62 45 ILE B C 1
ATOM 1903 O O . ILE B 1 45 ? -15.32 16.031 12.422 1 98.62 45 ILE B O 1
ATOM 1907 N N . ARG B 1 46 ? -16.891 17.375 11.711 1 97.75 46 ARG B N 1
ATOM 1908 C CA . ARG B 1 46 ? -17.797 17.047 12.805 1 97.75 46 ARG B CA 1
ATOM 1909 C C . ARG B 1 46 ? -18.406 15.672 12.609 1 97.75 46 ARG B C 1
ATOM 1911 O O . ARG B 1 46 ? -19.094 15.43 11.602 1 97.75 46 ARG B O 1
ATOM 1918 N N . PRO B 1 47 ? -18.188 14.742 13.523 1 96.81 47 PRO B N 1
ATOM 1919 C CA . PRO B 1 47 ? -18.781 13.414 13.359 1 96.81 47 PRO B CA 1
ATOM 1920 C C . PRO B 1 47 ? -20.25 13.359 13.758 1 96.81 47 PRO B C 1
ATOM 1922 O O . PRO B 1 47 ? -20.703 14.195 14.539 1 96.81 47 PRO B O 1
ATOM 1925 N N . PRO B 1 48 ? -21 12.367 13.211 1 96.19 48 PRO B N 1
ATOM 1926 C CA . PRO B 1 48 ? -22.328 12.109 13.758 1 96.19 48 PRO B CA 1
ATOM 1927 C C . PRO B 1 48 ? -22.297 11.742 15.242 1 96.19 48 PRO B C 1
ATOM 1929 O O . PRO B 1 48 ? -21.312 11.148 15.711 1 96.19 48 PRO B O 1
ATOM 1932 N N . ALA B 1 49 ? -23.406 12.062 15.898 1 95 49 ALA B N 1
ATOM 1933 C CA . ALA B 1 49 ? -23.484 11.836 17.344 1 95 49 ALA B CA 1
ATOM 1934 C C . ALA B 1 49 ? -23.25 10.367 17.672 1 95 49 ALA B C 1
ATOM 1936 O O . ALA B 1 49 ? -22.609 10.047 18.672 1 95 49 ALA B O 1
ATOM 1937 N N . GLU B 1 50 ? -23.75 9.492 16.906 1 96.38 50 GLU B N 1
ATOM 1938 C CA . GLU B 1 50 ? -23.641 8.055 17.156 1 96.38 50 GLU B CA 1
ATOM 1939 C C . GLU B 1 50 ? -22.188 7.594 17.078 1 96.38 50 GLU B C 1
ATOM 1941 O O . GLU B 1 50 ? -21.75 6.785 17.906 1 96.38 50 GLU B O 1
ATOM 1946 N N . ALA B 1 51 ? -21.453 8.039 16.078 1 96 51 ALA B N 1
ATOM 1947 C CA . ALA B 1 51 ? -20.047 7.672 15.93 1 96 51 ALA B CA 1
ATOM 1948 C C . ALA B 1 51 ? -19.219 8.164 17.109 1 96 51 ALA B C 1
ATOM 1950 O O . ALA B 1 51 ? -18.297 7.484 17.562 1 96 51 ALA B O 1
ATOM 1951 N N . LEU B 1 52 ? -19.547 9.328 17.609 1 95.25 52 LEU B N 1
ATOM 1952 C CA . LEU B 1 52 ? -18.859 9.891 18.766 1 95.25 52 LEU B CA 1
ATOM 1953 C C . LEU B 1 52 ? -19.172 9.086 20.031 1 95.25 52 LEU B C 1
ATOM 1955 O O . LEU B 1 52 ? -18.266 8.812 20.828 1 95.25 52 LEU B O 1
ATOM 1959 N N . ALA B 1 53 ? -20.375 8.727 20.156 1 95.25 53 ALA B N 1
ATOM 1960 C CA . ALA B 1 53 ? -20.812 7.977 21.328 1 95.25 53 ALA B CA 1
ATOM 1961 C C . ALA B 1 53 ? -20.172 6.586 21.359 1 95.25 53 ALA B C 1
ATOM 1963 O O . ALA B 1 53 ? -19.875 6.062 22.438 1 95.25 53 ALA B O 1
ATOM 1964 N N . ASN B 1 54 ? -19.938 6.051 20.219 1 95.31 54 ASN B N 1
ATOM 1965 C CA . ASN B 1 54 ? -19.453 4.676 20.125 1 95.31 54 ASN B CA 1
ATOM 1966 C C . ASN B 1 54 ? -17.938 4.617 20.016 1 95.31 54 ASN B C 1
ATOM 1968 O O . ASN B 1 54 ? -17.359 3.543 19.828 1 95.31 54 ASN B O 1
ATOM 1972 N N . MET B 1 55 ? -17.312 5.723 20.109 1 96.62 55 MET B N 1
ATOM 1973 C CA . MET B 1 55 ? -15.859 5.762 20 1 96.62 55 MET B CA 1
ATOM 1974 C C . MET B 1 55 ? -15.203 4.906 21.078 1 96.62 55 MET B C 1
ATOM 1976 O O . MET B 1 55 ? -15.461 5.094 22.266 1 96.62 55 MET B O 1
ATOM 1980 N N . PRO B 1 56 ? -14.375 3.979 20.656 1 96.69 56 PRO B N 1
ATOM 1981 C CA . PRO B 1 56 ? -13.672 3.16 21.641 1 96.69 56 PRO B CA 1
ATOM 1982 C C . PRO B 1 56 ? -12.836 3.994 22.609 1 96.69 56 PRO B C 1
ATOM 1984 O O . PRO B 1 56 ? -12.289 5.027 22.219 1 96.69 56 PRO B O 1
ATOM 1987 N N . GLU B 1 57 ? -12.617 3.48 23.781 1 96.69 57 GLU B N 1
ATOM 1988 C CA . GLU B 1 57 ? -11.93 4.211 24.828 1 96.69 57 GLU B CA 1
ATOM 1989 C C . GLU B 1 57 ? -10.5 4.547 24.422 1 96.69 57 GLU B C 1
ATOM 1991 O O . GLU B 1 57 ? -10.016 5.648 24.688 1 96.69 57 GLU B O 1
ATOM 1996 N N . VAL B 1 58 ? -9.891 3.641 23.812 1 95.38 58 VAL B N 1
ATOM 1997 C CA . VAL B 1 58 ? -8.5 3.84 23.422 1 95.38 58 VAL B CA 1
ATOM 1998 C C . VAL B 1 58 ? -8.398 4.988 22.422 1 95.38 58 VAL B C 1
ATOM 2000 O O . VAL B 1 58 ? -7.48 5.801 22.484 1 95.38 58 VAL B O 1
ATOM 2003 N N . VAL B 1 59 ? -9.344 5.094 21.516 1 95.81 59 VAL B N 1
ATOM 2004 C CA . VAL B 1 59 ? -9.367 6.152 20.516 1 95.81 59 VAL B CA 1
ATOM 2005 C C . VAL B 1 59 ? -9.719 7.484 21.172 1 95.81 59 VAL B C 1
ATOM 2007 O O . VAL B 1 59 ? -9.117 8.516 20.859 1 95.81 59 VAL B O 1
ATOM 2010 N N . ARG B 1 60 ? -10.648 7.465 22.094 1 96.38 60 ARG B N 1
ATOM 2011 C CA . ARG B 1 60 ? -11.031 8.672 22.828 1 96.38 60 ARG B CA 1
ATOM 2012 C C . ARG B 1 60 ? -9.844 9.234 23.609 1 96.38 60 ARG B C 1
ATOM 2014 O O . ARG B 1 60 ? -9.617 10.453 23.594 1 96.38 60 ARG B O 1
ATOM 2021 N N . THR B 1 61 ? -9.148 8.344 24.234 1 96.06 61 THR B N 1
ATOM 2022 C CA . THR B 1 61 ? -7.973 8.758 24.984 1 96.06 61 THR B CA 1
ATOM 2023 C C . THR B 1 61 ? -6.93 9.383 24.062 1 96.06 61 THR B C 1
ATOM 2025 O O . THR B 1 61 ? -6.344 10.414 24.391 1 96.06 61 THR B O 1
ATOM 2028 N N . MET B 1 62 ? -6.77 8.781 22.906 1 94.25 62 MET B N 1
ATOM 2029 C CA . MET B 1 62 ? -5.812 9.281 21.922 1 94.25 62 MET B CA 1
ATOM 2030 C C . MET B 1 62 ? -6.203 10.672 21.438 1 94.25 62 MET B C 1
ATOM 2032 O O . MET B 1 62 ? -5.375 11.578 21.406 1 94.25 62 MET B O 1
ATOM 2036 N N . HIS B 1 63 ? -7.504 10.883 21.125 1 95.38 63 HIS B N 1
ATOM 2037 C CA . HIS B 1 63 ? -7.973 12.156 20.594 1 95.38 63 HIS B CA 1
ATOM 2038 C C . HIS B 1 63 ? -8.047 13.219 21.672 1 95.38 63 HIS B C 1
ATOM 2040 O O . HIS B 1 63 ? -7.965 14.414 21.375 1 95.38 63 HIS B O 1
ATOM 2046 N N . THR B 1 64 ? -8.188 12.797 22.922 1 95.75 64 THR B N 1
ATOM 2047 C CA . THR B 1 64 ? -8.102 13.734 24.031 1 95.75 64 THR B CA 1
ATOM 2048 C C . THR B 1 64 ? -6.672 14.234 24.203 1 95.75 64 THR B C 1
ATOM 2050 O O . THR B 1 64 ? -6.438 15.445 24.312 1 95.75 64 THR B O 1
ATOM 2053 N N . ALA B 1 65 ? -5.734 13.297 24.172 1 93.44 65 ALA B N 1
ATOM 2054 C CA . ALA B 1 65 ? -4.324 13.625 24.359 1 93.44 65 ALA B CA 1
ATOM 2055 C C . ALA B 1 65 ? -3.822 14.539 23.234 1 93.44 65 ALA B C 1
ATOM 2057 O O . ALA B 1 65 ? -3.014 15.438 23.484 1 93.44 65 ALA B O 1
ATOM 2058 N N . SER B 1 66 ? -4.297 14.43 22.016 1 93.06 66 SER B N 1
ATOM 2059 C CA . SER B 1 66 ? -3.85 15.219 20.859 1 93.06 66 SER B CA 1
ATOM 2060 C C . SER B 1 66 ? -4.578 16.547 20.797 1 93.06 66 SER B C 1
ATOM 2062 O O . SER B 1 66 ? -4.184 17.438 20.031 1 93.06 66 SER B O 1
ATOM 2064 N N . GLY B 1 67 ? -5.715 16.656 21.625 1 95.19 67 GLY B N 1
ATOM 2065 C CA . GLY B 1 67 ? -6.531 17.859 21.594 1 95.19 67 GLY B CA 1
ATOM 2066 C C . GLY B 1 67 ? -7.586 17.828 20.5 1 95.19 67 GLY B C 1
ATOM 2067 O O . GLY B 1 67 ? -8.398 18.75 20.391 1 95.19 67 GLY B O 1
ATOM 2068 N N . LEU B 1 68 ? -7.641 16.781 19.703 1 95.75 68 LEU B N 1
ATOM 2069 C CA . LEU B 1 68 ? -8.547 16.703 18.562 1 95.75 68 LEU B CA 1
ATOM 2070 C C . LEU B 1 68 ? -10 16.656 19.016 1 95.75 68 LEU B C 1
ATOM 2072 O O . LEU B 1 68 ? -10.875 17.234 18.375 1 95.75 68 LEU B O 1
ATOM 2076 N N . LEU B 1 69 ? -10.258 15.961 20.094 1 95.69 69 LEU B N 1
ATOM 2077 C CA . LEU B 1 69 ? -11.625 15.773 20.578 1 95.69 69 LEU B CA 1
ATOM 2078 C C . LEU B 1 69 ? -12.297 17.109 20.844 1 95.69 69 LEU B C 1
ATOM 2080 O O . LEU B 1 69 ? -13.469 17.297 20.5 1 95.69 69 LEU B O 1
ATOM 2084 N N . ASP B 1 70 ? -11.555 18.047 21.344 1 95.31 70 ASP B N 1
ATOM 2085 C CA . ASP B 1 70 ? -12.086 19.359 21.703 1 95.31 70 ASP B CA 1
ATOM 2086 C C . ASP B 1 70 ? -12.414 20.172 20.453 1 95.31 70 ASP B C 1
ATOM 2088 O O . ASP B 1 70 ? -13.18 21.141 20.516 1 95.31 70 ASP B O 1
ATOM 2092 N N . GLU B 1 71 ? -11.844 19.797 19.375 1 96.44 71 GLU B N 1
ATOM 2093 C CA . GLU B 1 71 ? -11.992 20.578 18.141 1 96.44 71 GLU B CA 1
ATOM 2094 C C . GLU B 1 71 ? -13.133 20.031 17.281 1 96.44 71 GLU B C 1
ATOM 2096 O O . GLU B 1 71 ? -13.578 20.703 16.359 1 96.44 71 GLU B O 1
ATOM 2101 N N . LEU B 1 72 ? -13.68 18.891 17.594 1 96.56 72 LEU B N 1
ATOM 2102 C CA . LEU B 1 72 ? -14.602 18.172 16.703 1 96.56 72 LEU B CA 1
ATOM 2103 C C . LEU B 1 72 ? -15.906 18.953 16.547 1 96.56 72 LEU B C 1
ATOM 2105 O O . LEU B 1 72 ? -16.5 18.953 15.469 1 96.56 72 LEU B O 1
ATOM 2109 N N . GLU B 1 73 ? -16.297 19.578 17.625 1 93.44 73 GLU B N 1
ATOM 2110 C CA . GLU B 1 73 ? -17.562 20.312 17.578 1 93.44 73 GLU B CA 1
ATOM 2111 C C . GLU B 1 73 ? -17.5 21.469 16.578 1 93.44 73 GLU B C 1
ATOM 2113 O O . GLU B 1 73 ? -18.531 21.844 16.016 1 93.44 73 GLU B O 1
ATOM 2118 N N . GLN B 1 74 ? -16.375 21.969 16.328 1 95.44 74 GLN B N 1
ATOM 2119 C CA . GLN B 1 74 ? -16.203 23.094 15.438 1 95.44 74 GLN B CA 1
ATOM 2120 C C . GLN B 1 74 ? -15.883 22.641 14.016 1 95.44 74 GLN B C 1
ATOM 2122 O O . GLN B 1 74 ? -15.633 23.453 13.133 1 95.44 74 GLN B O 1
ATOM 2127 N N . GLY B 1 75 ? -15.906 21.375 13.82 1 97.81 75 GLY B N 1
ATOM 2128 C CA . GLY B 1 75 ? -15.578 20.828 12.516 1 97.81 75 GLY B CA 1
ATOM 2129 C C . GLY B 1 75 ? -16.609 21.156 11.453 1 97.81 75 GLY B C 1
ATOM 2130 O O . GLY B 1 75 ? -17.75 21.516 11.773 1 97.81 75 GLY B O 1
ATOM 2131 N N . VAL B 1 76 ? -16.234 21.047 10.25 1 98.5 76 VAL B N 1
ATOM 2132 C CA . VAL B 1 76 ? -17.094 21.328 9.109 1 98.5 76 VAL B CA 1
ATOM 2133 C C . VAL B 1 76 ? -17.812 20.047 8.68 1 98.5 76 VAL B C 1
ATOM 2135 O O . VAL B 1 76 ? -17.609 18.984 9.281 1 98.5 76 VAL B O 1
ATOM 2138 N N . THR B 1 77 ? -18.656 20.188 7.656 1 98.06 77 THR B N 1
ATOM 2139 C CA . THR B 1 77 ? -19.328 19.016 7.098 1 98.06 77 THR B CA 1
ATOM 2140 C C . THR B 1 77 ? -18.391 18.234 6.195 1 98.06 77 THR B C 1
ATOM 2142 O O . THR B 1 77 ? -17.359 18.75 5.754 1 98.06 77 THR B O 1
ATOM 2145 N N . LEU B 1 78 ? -18.734 16.984 5.941 1 97.88 78 LEU B N 1
ATOM 2146 C CA . LEU B 1 78 ? -17.969 16.141 5.031 1 97.88 78 LEU B CA 1
ATOM 2147 C C . LEU B 1 78 ? -17.844 16.797 3.66 1 97.88 78 LEU B C 1
ATOM 2149 O O . LEU B 1 78 ? -16.766 16.812 3.062 1 97.88 78 LEU B O 1
ATOM 2153 N N . ALA B 1 79 ? -18.906 17.312 3.162 1 98.19 79 ALA B N 1
ATOM 2154 C CA . ALA B 1 79 ? -18.922 17.938 1.845 1 98.19 79 ALA B CA 1
ATOM 2155 C C . ALA B 1 79 ? -17.984 19.125 1.789 1 98.19 79 ALA B C 1
ATOM 2157 O O . ALA B 1 79 ? -17.219 19.281 0.825 1 98.19 79 ALA B O 1
ATOM 2158 N N . GLU B 1 80 ? -18.016 19.969 2.795 1 98.62 80 GLU B N 1
ATOM 2159 C CA . GLU B 1 80 ? -17.125 21.109 2.861 1 98.62 80 GLU B CA 1
ATOM 2160 C C . GLU B 1 80 ? -15.672 20.672 2.973 1 98.62 80 GLU B C 1
ATOM 2162 O O . GLU B 1 80 ? -14.789 21.266 2.344 1 98.62 80 GLU B O 1
ATOM 2167 N N . ALA B 1 81 ? -15.461 19.703 3.811 1 98.75 81 ALA B N 1
ATOM 2168 C CA . ALA B 1 81 ? -14.109 19.172 3.967 1 98.75 81 ALA B CA 1
ATOM 2169 C C . ALA B 1 81 ? -13.555 18.688 2.633 1 98.75 81 ALA B C 1
ATOM 2171 O O . ALA B 1 81 ? -12.422 19.016 2.266 1 98.75 81 ALA B O 1
ATOM 2172 N N . GLU B 1 82 ? -14.312 17.875 1.915 1 98.81 82 GLU B N 1
ATOM 2173 C CA . GLU B 1 82 ? -13.867 17.359 0.629 1 98.81 82 GLU B CA 1
ATOM 2174 C C . GLU B 1 82 ? -13.539 18.484 -0.344 1 98.81 82 GLU B C 1
ATOM 2176 O O . GLU B 1 82 ? -12.555 18.422 -1.078 1 98.81 82 GLU B O 1
ATOM 2181 N N . GLU B 1 83 ? -14.391 19.484 -0.386 1 98.69 83 GLU B N 1
ATOM 2182 C CA . GLU B 1 83 ? -14.172 20.625 -1.271 1 98.69 83 GLU B CA 1
ATOM 2183 C C . GLU B 1 83 ? -12.844 21.312 -0.965 1 98.69 83 GLU B C 1
ATOM 2185 O O . GLU B 1 83 ? -12.062 21.609 -1.876 1 98.69 83 GLU B O 1
ATOM 2190 N N . ARG B 1 84 ? -12.578 21.562 0.268 1 98.62 84 ARG B N 1
ATOM 2191 C CA . ARG B 1 84 ? -11.352 22.234 0.683 1 98.62 84 ARG B CA 1
ATOM 2192 C C . ARG B 1 84 ? -10.125 21.406 0.348 1 98.62 84 ARG B C 1
ATOM 2194 O O . ARG B 1 84 ? -9.148 21.922 -0.199 1 98.62 84 ARG B O 1
ATOM 2201 N N . VAL B 1 85 ? -10.211 20.141 0.682 1 98.75 85 VAL B N 1
ATOM 2202 C CA . VAL B 1 85 ? -9.086 19.234 0.454 1 98.75 85 VAL B CA 1
ATOM 2203 C C . VAL B 1 85 ? -8.82 19.109 -1.045 1 98.75 85 VAL B C 1
ATOM 2205 O O . VAL B 1 85 ? -7.68 19.203 -1.492 1 98.75 85 VAL B O 1
ATOM 2208 N N . LEU B 1 86 ? -9.859 18.922 -1.793 1 98.69 86 LEU B N 1
ATOM 2209 C CA . LEU B 1 86 ? -9.734 18.75 -3.234 1 98.69 86 LEU B CA 1
ATOM 2210 C C . LEU B 1 86 ? -9.172 20 -3.891 1 98.69 86 LEU B C 1
ATOM 2212 O O . LEU B 1 86 ? -8.383 19.922 -4.836 1 98.69 86 LEU B O 1
ATOM 2216 N N . ALA B 1 87 ? -9.586 21.172 -3.439 1 98.56 87 ALA B N 1
ATOM 2217 C CA . ALA B 1 87 ? -9.062 22.422 -3.957 1 98.56 87 ALA B CA 1
ATOM 2218 C C . ALA B 1 87 ? -7.547 22.5 -3.783 1 98.56 87 ALA B C 1
ATOM 2220 O O . ALA B 1 87 ? -6.824 22.859 -4.715 1 98.56 87 ALA B O 1
ATOM 2221 N N . TYR B 1 88 ? -7.117 22.141 -2.623 1 98.5 88 TYR B N 1
ATOM 2222 C CA . TYR B 1 88 ? -5.684 22.156 -2.361 1 98.5 88 TYR B CA 1
ATOM 2223 C C . TYR B 1 88 ? -4.961 21.141 -3.252 1 98.5 88 TYR B C 1
ATOM 2225 O O . TYR B 1 88 ? -3.926 21.453 -3.842 1 98.5 88 TYR B O 1
ATOM 2233 N N . VAL B 1 89 ? -5.457 19.906 -3.326 1 98.5 89 VAL B N 1
ATOM 2234 C CA . VAL B 1 89 ? -4.84 18.844 -4.117 1 98.5 89 VAL B CA 1
ATOM 2235 C C . VAL B 1 89 ? -4.746 19.281 -5.578 1 98.5 89 VAL B C 1
ATOM 2237 O O . VAL B 1 89 ? -3.711 19.094 -6.219 1 98.5 89 VAL B O 1
ATOM 2240 N N . ARG B 1 90 ? -5.766 19.875 -6.098 1 98 90 ARG B N 1
ATOM 2241 C CA . ARG B 1 90 ? -5.816 20.266 -7.504 1 98 90 ARG B CA 1
ATOM 2242 C C . ARG B 1 90 ? -4.82 21.391 -7.797 1 98 90 ARG B C 1
ATOM 2244 O O . ARG B 1 90 ? -4.355 21.531 -8.93 1 98 90 ARG B O 1
ATOM 2251 N N . GLU B 1 91 ? -4.457 22.188 -6.809 1 97.56 91 GLU B N 1
ATOM 2252 C CA . GLU B 1 91 ? -3.449 23.234 -6.98 1 97.56 91 GLU B CA 1
ATOM 2253 C C . GLU B 1 91 ? -2.088 22.625 -7.328 1 97.56 91 GLU B C 1
ATOM 2255 O O . GLU B 1 91 ? -1.341 23.203 -8.125 1 97.56 91 GLU B O 1
ATOM 2260 N N . HIS B 1 92 ? -1.828 21.5 -6.762 1 97.12 92 HIS B N 1
ATOM 2261 C CA . HIS B 1 92 ? -0.493 20.922 -6.898 1 97.12 92 HIS B CA 1
ATOM 2262 C C . HIS B 1 92 ? -0.502 19.719 -7.832 1 97.12 92 HIS B C 1
ATOM 2264 O O . HIS B 1 92 ? 0.537 19.344 -8.383 1 97.12 92 HIS B O 1
ATOM 2270 N N . ALA B 1 93 ? -1.64 19.109 -7.895 1 97.19 93 ALA B N 1
ATOM 2271 C CA . ALA B 1 93 ? -1.848 17.922 -8.727 1 97.19 93 ALA B CA 1
ATOM 2272 C C . ALA B 1 93 ? -3.156 18.016 -9.5 1 97.19 93 ALA B C 1
ATOM 2274 O O . ALA B 1 93 ? -4.117 17.297 -9.211 1 97.19 93 ALA B O 1
ATOM 2275 N N . PRO B 1 94 ? -3.186 18.781 -10.547 1 97.44 94 PRO B N 1
ATOM 2276 C CA . PRO B 1 94 ? -4.445 19.109 -11.211 1 97.44 94 PRO B CA 1
ATOM 2277 C C . PRO B 1 94 ? -4.973 17.953 -12.07 1 97.44 94 PRO B C 1
ATOM 2279 O O . PRO B 1 94 ? -6.172 17.891 -12.344 1 97.44 94 PRO B O 1
ATOM 2282 N N . GLU B 1 95 ? -4.082 17.109 -12.523 1 97.25 95 GLU B N 1
ATOM 2283 C CA . GLU B 1 95 ? -4.512 16.062 -13.43 1 97.25 95 GLU B CA 1
ATOM 2284 C C . GLU B 1 95 ? -5.133 14.891 -12.664 1 97.25 95 GLU B C 1
ATOM 2286 O O . GLU B 1 95 ? -4.465 14.258 -11.844 1 97.25 95 GLU B O 1
ATOM 2291 N N . ALA B 1 96 ? -6.344 14.594 -12.984 1 97.12 96 ALA B N 1
ATOM 2292 C CA . ALA B 1 96 ? -7.055 13.508 -12.32 1 97.12 96 ALA B CA 1
ATOM 2293 C C . ALA B 1 96 ? -6.461 12.148 -12.68 1 97.12 96 ALA B C 1
ATOM 2295 O O . ALA B 1 96 ? -6.094 11.922 -13.836 1 97.12 96 ALA B O 1
ATOM 2296 N N . GLY B 1 97 ? -6.363 11.312 -11.727 1 96.88 97 GLY B N 1
ATOM 2297 C CA . GLY B 1 97 ? -6.016 9.922 -11.953 1 96.88 97 GLY B CA 1
ATOM 2298 C C . GLY B 1 97 ? -4.527 9.703 -12.164 1 96.88 97 GLY B C 1
ATOM 2299 O O . GLY B 1 97 ? -4.102 8.617 -12.555 1 96.88 97 GLY B O 1
ATOM 2300 N N . LYS B 1 98 ? -3.729 10.648 -11.875 1 96.94 98 LYS B N 1
ATOM 2301 C CA . LYS B 1 98 ? -2.32 10.531 -12.242 1 96.94 98 LYS B CA 1
ATOM 2302 C C . LYS B 1 98 ? -1.434 10.469 -11 1 96.94 98 LYS B C 1
ATOM 2304 O O . LYS B 1 98 ? -0.395 9.805 -11.008 1 96.94 98 LYS B O 1
ATOM 2309 N N . THR B 1 99 ? -1.798 11.188 -9.984 1 98.38 99 THR B N 1
ATOM 2310 C CA . THR B 1 99 ? -0.947 11.328 -8.805 1 98.38 99 THR B CA 1
ATOM 2311 C C . THR B 1 99 ? -1.351 10.328 -7.727 1 98.38 99 THR B C 1
ATOM 2313 O O . THR B 1 99 ? -2.525 10.234 -7.363 1 98.38 99 THR B O 1
ATOM 2316 N N . PRO B 1 100 ? -0.44 9.555 -7.215 1 98.44 100 PRO B N 1
ATOM 2317 C CA . PRO B 1 100 ? -0.785 8.523 -6.227 1 98.44 100 PRO B CA 1
ATOM 2318 C C . PRO B 1 100 ? -1.047 9.109 -4.84 1 98.44 100 PRO B C 1
ATOM 2320 O O . PRO B 1 100 ? -0.511 10.164 -4.496 1 98.44 100 PRO B O 1
ATOM 2323 N N . LEU B 1 101 ? -1.9 8.398 -4.105 1 98.62 101 LEU B N 1
ATOM 2324 C CA . LEU B 1 101 ? -2.061 8.602 -2.67 1 98.62 101 LEU B CA 1
ATOM 2325 C C . LEU B 1 101 ? -0.867 8.039 -1.905 1 98.62 101 LEU B C 1
ATOM 2327 O O . LEU B 1 101 ? -0.469 6.895 -2.121 1 98.62 101 LEU B O 1
ATOM 2331 N N . CYS B 1 102 ? -0.285 8.805 -1.043 1 98.81 102 CYS B N 1
ATOM 2332 C CA . CYS B 1 102 ? 0.861 8.391 -0.243 1 98.81 102 CYS B CA 1
ATOM 2333 C C . CYS B 1 102 ? 0.547 8.469 1.246 1 98.81 102 CYS B C 1
ATOM 2335 O O . CYS B 1 102 ? -0.271 9.289 1.667 1 98.81 102 CYS B O 1
ATOM 2337 N N . GLY B 1 103 ? 1.218 7.688 2.051 1 98.19 103 GLY B N 1
ATOM 2338 C CA . GLY B 1 103 ? 1.09 7.715 3.498 1 98.19 103 GLY B CA 1
ATOM 2339 C C . GLY B 1 103 ? 1.686 6.492 4.172 1 98.19 103 GLY B C 1
ATOM 2340 O O . GLY B 1 103 ? 2.412 5.723 3.543 1 98.19 103 GLY B O 1
ATOM 2341 N N . ASN B 1 104 ? 1.512 6.395 5.461 1 96.81 104 ASN B N 1
ATOM 2342 C CA . ASN B 1 104 ? 1.877 5.238 6.273 1 96.81 104 ASN B CA 1
ATOM 2343 C C . ASN B 1 104 ? 0.653 4.406 6.648 1 96.81 104 ASN B C 1
ATOM 2345 O O . ASN B 1 104 ? -0.198 4.859 7.414 1 96.81 104 ASN B O 1
ATOM 2349 N N . SER B 1 105 ? 0.648 3.109 6.105 1 96 105 SER B N 1
ATOM 2350 C CA . SER B 1 105 ? -0.538 2.281 6.297 1 96 105 SER B CA 1
ATOM 2351 C C . SER B 1 105 ? -1.799 3.006 5.836 1 96 105 SER B C 1
ATOM 2353 O O . SER B 1 105 ? -2.768 3.113 6.594 1 96 105 SER B O 1
ATOM 2355 N N . VAL B 1 106 ? -1.752 3.453 4.578 1 96.75 106 VAL B N 1
ATOM 2356 C CA . VAL B 1 106 ? -2.695 4.457 4.09 1 96.75 106 VAL B CA 1
ATOM 2357 C C . VAL B 1 106 ? -3.867 3.766 3.395 1 96.75 106 VAL B C 1
ATOM 2359 O O . VAL B 1 106 ? -4.848 4.418 3.021 1 96.75 106 VAL B O 1
ATOM 2362 N N . ALA B 1 107 ? -3.836 2.447 3.307 1 94.44 107 ALA B N 1
ATOM 2363 C CA . ALA B 1 107 ? -4.934 1.725 2.668 1 94.44 107 ALA B CA 1
ATOM 2364 C C . ALA B 1 107 ? -6.242 1.938 3.42 1 94.44 107 ALA B C 1
ATOM 2366 O O . ALA B 1 107 ? -7.301 2.104 2.805 1 94.44 107 ALA B O 1
ATOM 2367 N N . THR B 1 108 ? -6.168 1.915 4.762 1 92.62 108 THR B N 1
ATOM 2368 C CA . THR B 1 108 ? -7.359 2.15 5.57 1 92.62 108 THR B CA 1
ATOM 2369 C C . THR B 1 108 ? -7.91 3.553 5.324 1 92.62 108 THR B C 1
ATOM 2371 O O . THR B 1 108 ? -9.117 3.73 5.164 1 92.62 108 THR B O 1
ATOM 2374 N N . ASP B 1 109 ? -7.027 4.508 5.32 1 96.62 109 ASP B N 1
ATOM 2375 C CA . ASP B 1 109 ? -7.441 5.871 5.008 1 96.62 109 ASP B CA 1
ATOM 2376 C C . ASP B 1 109 ? -8.188 5.93 3.674 1 96.62 109 ASP B C 1
ATOM 2378 O O . ASP B 1 109 ? -9.234 6.57 3.568 1 96.62 109 ASP B O 1
ATOM 2382 N N . ARG B 1 110 ? -7.609 5.262 2.709 1 96.06 110 ARG B N 1
ATOM 2383 C CA . ARG B 1 110 ? -8.234 5.289 1.391 1 96.06 110 ARG B CA 1
ATOM 2384 C C . ARG B 1 110 ? -9.641 4.695 1.44 1 96.06 110 ARG B C 1
ATOM 2386 O O . ARG B 1 110 ? -10.531 5.145 0.716 1 96.06 110 ARG B O 1
ATOM 2393 N N . GLY B 1 111 ? -9.828 3.645 2.234 1 93.69 111 GLY B N 1
ATOM 2394 C CA . GLY B 1 111 ? -11.164 3.104 2.404 1 93.69 111 GLY B CA 1
ATOM 2395 C C . GLY B 1 111 ? -12.172 4.133 2.887 1 93.69 111 GLY B C 1
ATOM 2396 O O . GLY B 1 111 ? -13.273 4.23 2.348 1 93.69 111 GLY B O 1
ATOM 2397 N N . PHE B 1 112 ? -11.828 4.914 3.912 1 96.5 112 PHE B N 1
ATOM 2398 C CA . PHE B 1 112 ? -12.703 5.949 4.441 1 96.5 112 PHE B CA 1
ATOM 2399 C C . PHE B 1 112 ? -12.906 7.059 3.414 1 96.5 112 PHE B C 1
ATOM 2401 O O . PHE B 1 112 ? -14.008 7.605 3.293 1 96.5 112 PHE B O 1
ATOM 2408 N N . LEU B 1 113 ? -11.844 7.406 2.682 1 97.62 113 LEU B N 1
ATOM 2409 C CA . LEU B 1 113 ? -11.953 8.438 1.655 1 97.62 113 LEU B CA 1
ATOM 2410 C C . LEU B 1 113 ? -12.891 7.996 0.536 1 97.62 113 LEU B C 1
ATOM 2412 O O . LEU B 1 113 ? -13.664 8.797 0.015 1 97.62 113 LEU B O 1
ATOM 2416 N N . ALA B 1 114 ? -12.789 6.746 0.143 1 95.12 114 ALA B N 1
ATOM 2417 C CA . ALA B 1 114 ? -13.664 6.219 -0.898 1 95.12 114 ALA B CA 1
ATOM 2418 C C . ALA B 1 114 ? -15.133 6.352 -0.499 1 95.12 114 ALA B C 1
ATOM 2420 O O . ALA B 1 114 ? -15.984 6.645 -1.339 1 95.12 114 ALA B O 1
ATOM 2421 N N . ARG B 1 115 ? -15.422 6.164 0.723 1 94.44 115 ARG B N 1
ATOM 2422 C CA . ARG B 1 115 ? -16.781 6.254 1.244 1 94.44 115 ARG B CA 1
ATOM 2423 C C . ARG B 1 115 ? -17.203 7.707 1.418 1 94.44 115 ARG B C 1
ATOM 2425 O O . ARG B 1 115 ? -18.297 8.102 0.984 1 94.44 115 ARG B O 1
ATOM 2432 N N . ASP B 1 116 ? -16.344 8.586 1.979 1 97.62 116 ASP B N 1
ATOM 2433 C CA . ASP B 1 116 ? -16.75 9.875 2.525 1 97.62 116 ASP B CA 1
ATOM 2434 C C . ASP B 1 116 ? -16.344 11.016 1.602 1 97.62 116 ASP B C 1
ATOM 2436 O O . ASP B 1 116 ? -16.922 12.109 1.67 1 97.62 116 ASP B O 1
ATOM 2440 N N . MET B 1 117 ? -15.328 10.805 0.821 1 98.25 117 MET B N 1
ATOM 2441 C CA . MET B 1 117 ? -14.805 11.828 -0.083 1 98.25 117 MET B CA 1
ATOM 2442 C C . MET B 1 117 ? -14.531 11.25 -1.465 1 98.25 117 MET B C 1
ATOM 2444 O O . MET B 1 117 ? -13.398 11.273 -1.938 1 98.25 117 MET B O 1
ATOM 2448 N N . PRO B 1 118 ? -15.57 10.797 -2.156 1 97.19 118 PRO B N 1
ATOM 2449 C CA . PRO B 1 118 ? -15.398 10.055 -3.404 1 97.19 118 PRO B CA 1
ATOM 2450 C C . PRO B 1 118 ? -14.773 10.898 -4.512 1 97.19 118 PRO B C 1
ATOM 2452 O O . PRO B 1 118 ? -14.047 10.367 -5.359 1 97.19 118 PRO B O 1
ATOM 2455 N N . ALA B 1 119 ? -15.055 12.211 -4.609 1 98.25 119 ALA B N 1
ATOM 2456 C CA . ALA B 1 119 ? -14.445 13.062 -5.633 1 98.25 119 ALA B CA 1
ATOM 2457 C C . ALA B 1 119 ? -12.938 13.156 -5.449 1 98.25 119 ALA B C 1
ATOM 2459 O O . ALA B 1 119 ? -12.18 13.148 -6.426 1 98.25 119 ALA B O 1
ATOM 2460 N N . LEU B 1 120 ? -12.531 13.242 -4.176 1 98.56 120 LEU B N 1
ATOM 2461 C CA . LEU B 1 120 ? -11.102 13.25 -3.873 1 98.56 120 LEU B CA 1
ATOM 2462 C C . LEU B 1 120 ? -10.461 11.922 -4.254 1 98.56 120 LEU B C 1
ATOM 2464 O O . LEU B 1 120 ? -9.414 11.898 -4.906 1 98.56 120 LEU B O 1
ATOM 2468 N N . GLU B 1 121 ? -11.078 10.875 -3.777 1 97.25 121 GLU B N 1
ATOM 2469 C CA . GLU B 1 121 ? -10.555 9.539 -4.051 1 97.25 121 GLU B CA 1
ATOM 2470 C C . GLU B 1 121 ? -10.406 9.305 -5.551 1 97.25 121 GLU B C 1
ATOM 2472 O O . GLU B 1 121 ? -9.375 8.797 -6.008 1 97.25 121 GLU B O 1
ATOM 2477 N N . LYS B 1 122 ? -11.352 9.711 -6.387 1 96.56 122 LYS B N 1
ATOM 2478 C CA . LYS B 1 122 ? -11.352 9.492 -7.828 1 96.56 122 LYS B CA 1
ATOM 2479 C C . LYS B 1 122 ? -10.305 10.367 -8.516 1 96.56 122 LYS B C 1
ATOM 2481 O O . LYS B 1 122 ? -9.891 10.07 -9.641 1 96.56 122 LYS B O 1
ATOM 2486 N N . HIS B 1 123 ? -9.938 11.469 -7.859 1 98.31 123 HIS B N 1
ATOM 2487 C CA . HIS B 1 123 ? -8.938 12.367 -8.43 1 98.31 123 HIS B CA 1
ATOM 2488 C C . HIS B 1 123 ? -7.543 11.773 -8.32 1 98.31 123 HIS B C 1
ATOM 2490 O O . HIS B 1 123 ? -6.633 12.172 -9.047 1 98.31 123 HIS B O 1
ATOM 2496 N N . LEU B 1 124 ? -7.348 10.852 -7.438 1 98 124 LEU B N 1
ATOM 2497 C CA . LEU B 1 124 ? -6.039 10.258 -7.184 1 98 124 LEU B CA 1
ATOM 2498 C C . LEU B 1 124 ? -5.852 8.992 -8.016 1 98 124 LEU B C 1
ATOM 2500 O O . LEU B 1 124 ? -6.828 8.359 -8.422 1 98 124 LEU B O 1
ATOM 2504 N N . HIS B 1 125 ? -4.59 8.703 -8.312 1 97 125 HIS B N 1
ATOM 2505 C CA . HIS B 1 125 ? -4.258 7.457 -8.992 1 97 125 HIS B CA 1
ATOM 2506 C C . HIS B 1 125 ? -4.672 6.242 -8.172 1 97 125 HIS B C 1
ATOM 2508 O O . HIS B 1 125 ? -4.762 6.324 -6.941 1 97 125 HIS B O 1
ATOM 2514 N N . TYR B 1 126 ? -4.969 5.117 -8.844 1 94.44 126 TYR B N 1
ATOM 2515 C CA . TYR B 1 126 ? -5.43 3.93 -8.133 1 94.44 126 TYR B CA 1
ATOM 2516 C C . TYR B 1 126 ? -4.305 3.324 -7.301 1 94.44 126 TYR B C 1
ATOM 2518 O O . TYR B 1 126 ? -4.559 2.684 -6.277 1 94.44 126 TYR B O 1
ATOM 2526 N N . ARG B 1 127 ? -3.049 3.508 -7.742 1 96.5 127 ARG B N 1
ATOM 2527 C CA . ARG B 1 127 ? -1.906 3.023 -6.973 1 96.5 127 ARG B CA 1
ATOM 2528 C C . ARG B 1 127 ? -1.646 3.914 -5.762 1 96.5 127 ARG B C 1
ATOM 2530 O O . ARG B 1 127 ? -2.064 5.074 -5.734 1 96.5 127 ARG B O 1
ATOM 2537 N N . ILE B 1 128 ? -0.982 3.336 -4.758 1 97.88 128 ILE B N 1
ATOM 2538 C CA . ILE B 1 128 ? -0.586 4.098 -3.58 1 97.88 128 ILE B CA 1
ATOM 2539 C C . ILE B 1 128 ? 0.919 3.965 -3.361 1 97.88 128 ILE B C 1
ATOM 2541 O O . ILE B 1 128 ? 1.552 3.049 -3.893 1 97.88 128 ILE B O 1
ATOM 2545 N N . VAL B 1 129 ? 1.497 4.891 -2.736 1 98.5 129 VAL B N 1
ATOM 2546 C CA . VAL B 1 129 ? 2.82 4.773 -2.131 1 98.5 129 VAL B CA 1
ATOM 2547 C C . VAL B 1 129 ? 2.688 4.68 -0.613 1 98.5 129 VAL B C 1
ATOM 2549 O O . VAL B 1 129 ? 2.443 5.688 0.057 1 98.5 129 VAL B O 1
ATOM 2552 N N . ASP B 1 130 ? 2.83 3.486 -0.142 1 98.69 130 ASP B N 1
ATOM 2553 C CA . ASP B 1 130 ? 2.689 3.209 1.284 1 98.69 130 ASP B CA 1
ATOM 2554 C C . ASP B 1 130 ? 4.055 3.016 1.941 1 98.69 130 ASP B C 1
ATOM 2556 O O . ASP B 1 130 ? 4.727 2.008 1.707 1 98.69 130 ASP B O 1
ATOM 2560 N N . VAL B 1 131 ? 4.449 3.92 2.838 1 98.56 131 VAL B N 1
ATOM 2561 C CA . VAL B 1 131 ? 5.738 3.873 3.523 1 98.56 131 VAL B CA 1
ATOM 2562 C C . VAL B 1 131 ? 5.855 2.574 4.316 1 98.56 131 VAL B C 1
ATOM 2564 O O . VAL B 1 131 ? 6.941 2 4.426 1 98.56 131 VAL B O 1
ATOM 2567 N N . SER B 1 132 ? 4.73 2.074 4.816 1 98.06 132 SER B N 1
ATOM 2568 C CA . SER B 1 132 ? 4.742 0.842 5.602 1 98.06 132 SER B CA 1
ATOM 2569 C C . SER B 1 132 ? 5.184 -0.347 4.754 1 98.06 132 SER B C 1
ATOM 2571 O O . SER B 1 132 ? 5.672 -1.348 5.285 1 98.06 132 SER B O 1
ATOM 2573 N N . SER B 1 133 ? 4.973 -0.328 3.389 1 98.62 133 SER B N 1
ATOM 2574 C CA . SER B 1 133 ? 5.523 -1.37 2.527 1 98.62 133 SER B CA 1
ATOM 2575 C C . SER B 1 133 ? 7.043 -1.438 2.645 1 98.62 133 SER B C 1
ATOM 2577 O O . SER B 1 133 ? 7.609 -2.521 2.797 1 98.62 133 SER B O 1
ATOM 2579 N N . ILE B 1 134 ? 7.684 -0.238 2.582 1 98.69 134 ILE B N 1
ATOM 2580 C CA . ILE B 1 134 ? 9.133 -0.156 2.713 1 98.69 134 ILE B CA 1
ATOM 2581 C C . ILE B 1 134 ? 9.555 -0.576 4.121 1 98.69 134 ILE B C 1
ATOM 2583 O O . ILE B 1 134 ? 10.539 -1.298 4.293 1 98.69 134 ILE B O 1
ATOM 2587 N N . LYS B 1 135 ? 8.773 -0.157 5.105 1 98.06 135 LYS B N 1
ATOM 2588 C CA . LYS B 1 135 ? 9.047 -0.488 6.5 1 98.06 135 LYS B CA 1
ATOM 2589 C C . LYS B 1 135 ? 9.031 -1.998 6.723 1 98.06 135 LYS B C 1
ATOM 2591 O O . LYS B 1 135 ? 9.93 -2.549 7.355 1 98.06 135 LYS B O 1
ATOM 2596 N N . GLU B 1 136 ? 8.039 -2.682 6.223 1 98.25 136 GLU B N 1
ATOM 2597 C CA . GLU B 1 136 ? 7.91 -4.129 6.375 1 98.25 136 GLU B CA 1
ATOM 2598 C C . GLU B 1 136 ? 9.055 -4.859 5.68 1 98.25 136 GLU B C 1
ATOM 2600 O O . GLU B 1 136 ? 9.562 -5.855 6.199 1 98.25 136 GLU B O 1
ATOM 2605 N N . LEU B 1 137 ? 9.422 -4.379 4.496 1 98.62 137 LEU B N 1
ATOM 2606 C CA . LEU B 1 137 ? 10.539 -4.988 3.789 1 98.62 137 LEU B CA 1
ATOM 2607 C C . LEU B 1 137 ? 11.852 -4.746 4.535 1 98.62 137 LEU B C 1
ATOM 2609 O O . LEU B 1 137 ? 12.68 -5.648 4.645 1 98.62 137 LEU B O 1
ATOM 2613 N N . ALA B 1 138 ? 12.047 -3.52 5.074 1 98.44 138 ALA B N 1
ATOM 2614 C CA . ALA B 1 138 ? 13.242 -3.199 5.848 1 98.44 138 ALA B CA 1
ATOM 2615 C C . ALA B 1 138 ? 13.344 -4.078 7.09 1 98.44 138 ALA B C 1
ATOM 2617 O O . ALA B 1 138 ? 14.438 -4.512 7.465 1 98.44 138 ALA B O 1
ATOM 2618 N N . ARG B 1 139 ? 12.227 -4.301 7.75 1 97.69 139 ARG B N 1
ATOM 2619 C CA . ARG B 1 139 ? 12.195 -5.164 8.93 1 97.69 139 ARG B CA 1
ATOM 2620 C C . ARG B 1 139 ? 12.773 -6.539 8.609 1 97.69 139 ARG B C 1
ATOM 2622 O O . ARG B 1 139 ? 13.43 -7.152 9.453 1 97.69 139 ARG B O 1
ATOM 2629 N N . ARG B 1 140 ? 12.57 -7.004 7.449 1 97.88 140 ARG B N 1
ATOM 2630 C CA . ARG B 1 140 ? 12.945 -8.352 7.043 1 97.88 140 ARG B CA 1
ATOM 2631 C C . ARG B 1 140 ? 14.352 -8.375 6.445 1 97.88 140 ARG B C 1
ATOM 2633 O O . ARG B 1 140 ? 15.141 -9.266 6.738 1 97.88 140 ARG B O 1
ATOM 2640 N N . TRP B 1 141 ? 14.688 -7.352 5.645 1 98.25 141 TRP B N 1
ATOM 2641 C CA . TRP B 1 141 ? 15.914 -7.375 4.852 1 98.25 141 TRP B CA 1
ATOM 2642 C C . TRP B 1 141 ? 17.016 -6.594 5.543 1 98.25 141 TRP B C 1
ATOM 2644 O O . TRP B 1 141 ? 18.203 -6.883 5.352 1 98.25 141 TRP B O 1
ATOM 2654 N N . TYR B 1 142 ? 16.656 -5.586 6.312 1 98.44 142 TYR B N 1
ATOM 2655 C CA . TYR B 1 142 ? 17.594 -4.672 6.949 1 98.44 142 TYR B CA 1
ATOM 2656 C C . TYR B 1 142 ? 17.188 -4.379 8.391 1 98.44 142 TYR B C 1
ATOM 2658 O O . TYR B 1 142 ? 16.906 -3.23 8.742 1 98.44 142 TYR B O 1
ATOM 2666 N N . PRO B 1 143 ? 17.25 -5.371 9.266 1 97.75 143 PRO B N 1
ATOM 2667 C CA . PRO B 1 143 ? 16.75 -5.18 10.625 1 97.75 143 PRO B CA 1
ATOM 2668 C C . PRO B 1 143 ? 17.438 -4.023 11.359 1 97.75 143 PRO B C 1
ATOM 2670 O O . PRO B 1 143 ? 16.797 -3.309 12.125 1 97.75 143 PRO B O 1
ATOM 2673 N N . LYS B 1 144 ? 18.703 -3.826 11.156 1 98.31 144 LYS B N 1
ATOM 2674 C CA . LYS B 1 144 ? 19.391 -2.736 11.836 1 98.31 144 LYS B CA 1
ATOM 2675 C C . LYS B 1 144 ? 18.844 -1.38 11.383 1 98.31 144 LYS B C 1
ATOM 2677 O O . LYS B 1 144 ? 18.703 -0.465 12.195 1 98.31 144 LYS B O 1
ATOM 2682 N N . ALA B 1 145 ? 18.594 -1.209 10.109 1 98.56 145 ALA B N 1
ATOM 2683 C CA . ALA B 1 145 ? 17.969 0.021 9.625 1 98.56 145 ALA B CA 1
ATOM 2684 C C . ALA B 1 145 ? 16.562 0.183 10.195 1 98.56 145 ALA B C 1
ATOM 2686 O O . ALA B 1 145 ? 16.172 1.282 10.594 1 98.56 145 ALA B O 1
ATOM 2687 N N . TYR B 1 146 ? 15.836 -0.922 10.227 1 98.19 146 TYR B N 1
ATOM 2688 C CA . TYR B 1 146 ? 14.469 -0.903 10.742 1 98.19 146 TYR B CA 1
ATOM 2689 C C . TYR B 1 146 ? 14.438 -0.447 12.195 1 98.19 146 TYR B C 1
ATOM 2691 O O . TYR B 1 146 ? 13.672 0.448 12.555 1 98.19 146 TYR B O 1
ATOM 2699 N N . TYR B 1 147 ? 15.25 -0.981 13 1 97.5 147 TYR B N 1
ATOM 2700 C CA . TYR B 1 147 ? 15.211 -0.739 14.438 1 97.5 147 TYR B CA 1
ATOM 2701 C C . TYR B 1 147 ? 15.781 0.632 14.773 1 97.5 147 TYR B C 1
ATOM 2703 O O . TYR B 1 147 ? 15.609 1.126 15.891 1 97.5 147 TYR B O 1
ATOM 2711 N N . ASN B 1 148 ? 16.453 1.251 13.828 1 97.25 148 ASN B N 1
ATOM 2712 C CA . ASN B 1 148 ? 17.047 2.557 14.102 1 97.25 148 ASN B CA 1
ATOM 2713 C C . ASN B 1 148 ? 16.344 3.662 13.312 1 97.25 148 ASN B C 1
ATOM 2715 O O . ASN B 1 148 ? 16.891 4.758 13.156 1 97.25 148 ASN B O 1
ATOM 2719 N N . SER B 1 149 ? 15.172 3.301 12.719 1 96.69 149 SER B N 1
ATOM 2720 C CA . SER B 1 149 ? 14.383 4.324 12.039 1 96.69 149 SER B CA 1
ATOM 2721 C C . SER B 1 149 ? 13.992 5.445 13 1 96.69 149 SER B C 1
ATOM 2723 O O . SER B 1 149 ? 13.945 5.242 14.211 1 96.69 149 SER B O 1
ATOM 2725 N N . PRO B 1 150 ? 13.734 6.645 12.477 1 94 150 PRO B N 1
ATOM 2726 C CA . PRO B 1 150 ? 13.352 7.754 13.352 1 94 150 PRO B CA 1
ATOM 2727 C C . PRO B 1 150 ? 12.109 7.449 14.18 1 94 150 PRO B C 1
ATOM 2729 O O . PRO B 1 150 ? 11.141 6.891 13.664 1 94 150 PRO B O 1
ATOM 2732 N N . PRO B 1 151 ? 12.156 7.816 15.375 1 86.81 151 PRO B N 1
ATOM 2733 C CA . PRO B 1 151 ? 10.977 7.594 16.219 1 86.81 151 PRO B CA 1
ATOM 2734 C C . PRO B 1 151 ? 9.797 8.477 15.836 1 86.81 151 PRO B C 1
ATOM 2736 O O . PRO B 1 151 ? 9.992 9.578 15.312 1 86.81 151 PRO B O 1
ATOM 2739 N N . LYS B 1 152 ? 8.625 7.941 16.109 1 82.5 152 LYS B N 1
ATOM 2740 C CA . LYS B 1 152 ? 7.422 8.734 15.875 1 82.5 152 LYS B CA 1
ATOM 2741 C C . LYS B 1 152 ? 7.129 9.641 17.062 1 82.5 152 LYS B C 1
ATOM 2743 O O . LYS B 1 152 ? 7.332 9.25 18.219 1 82.5 152 LYS B O 1
ATOM 2748 N N . GLY B 1 153 ? 6.777 10.828 16.75 1 78.19 153 GLY B N 1
ATOM 2749 C CA . GLY B 1 153 ? 6.48 11.789 17.797 1 78.19 153 GLY B CA 1
ATOM 2750 C C . GLY B 1 153 ? 5.18 11.5 18.516 1 78.19 153 GLY B C 1
ATOM 2751 O O . GLY B 1 153 ? 4.992 11.922 19.656 1 78.19 153 GLY B O 1
ATOM 2752 N N . GLY B 1 154 ? 4.289 10.75 17.922 1 72.06 154 GLY B N 1
ATOM 2753 C CA . GLY B 1 154 ? 3.059 10.312 18.547 1 72.06 154 GLY B CA 1
ATOM 2754 C C . GLY B 1 154 ? 2.057 11.438 18.75 1 72.06 154 GLY B C 1
ATOM 2755 O O . GLY B 1 154 ? 1.317 11.445 19.734 1 72.06 154 GLY B O 1
ATOM 2756 N N . ASN B 1 155 ? 2.102 12.516 18.062 1 76.62 155 ASN B N 1
ATOM 2757 C CA . ASN B 1 155 ? 1.192 13.641 18.234 1 76.62 155 ASN B CA 1
ATOM 2758 C C . ASN B 1 155 ? -0.217 13.305 17.75 1 76.62 155 ASN B C 1
ATOM 2760 O O . ASN B 1 155 ? -1.197 13.844 18.266 1 76.62 155 ASN B O 1
ATOM 2764 N N . HIS B 1 156 ? -0.37 12.375 16.922 1 79.38 156 HIS B N 1
ATOM 2765 C CA . HIS B 1 156 ? -1.621 11.867 16.359 1 79.38 156 HIS B CA 1
ATOM 2766 C C . HIS B 1 156 ? -2.453 13 15.766 1 79.38 156 HIS B C 1
ATOM 2768 O O . HIS B 1 156 ? -3.678 13.016 15.898 1 79.38 156 HIS B O 1
ATOM 2774 N N . ARG B 1 157 ? -1.831 14.047 15.453 1 88.75 157 ARG B N 1
ATOM 2775 C CA . ARG B 1 157 ? -2.42 15.023 14.547 1 88.75 157 ARG B CA 1
ATOM 2776 C C . ARG B 1 157 ? -2.018 14.75 13.102 1 88.75 157 ARG B C 1
ATOM 2778 O O . ARG B 1 157 ? -0.86 14.43 12.828 1 88.75 157 ARG B O 1
ATOM 2785 N N . ALA B 1 158 ? -3.002 14.938 12.297 1 92.25 158 ALA B N 1
ATOM 2786 C CA . ALA B 1 158 ? -2.893 14.406 10.945 1 92.25 158 ALA B CA 1
ATOM 2787 C C . ALA B 1 158 ? -1.724 15.039 10.195 1 92.25 158 ALA B C 1
ATOM 2789 O O . ALA B 1 158 ? -0.933 14.344 9.555 1 92.25 158 ALA B O 1
ATOM 2790 N N . LEU B 1 159 ? -1.548 16.344 10.266 1 94.5 159 LEU B N 1
ATOM 2791 C CA . LEU B 1 159 ? -0.481 17.016 9.531 1 94.5 159 LEU B CA 1
ATOM 2792 C C . LEU B 1 159 ? 0.887 16.594 10.055 1 94.5 159 LEU B C 1
ATOM 2794 O O . LEU B 1 159 ? 1.812 16.359 9.273 1 94.5 159 LEU B O 1
ATOM 2798 N N . ALA B 1 160 ? 0.996 16.562 11.391 1 92.31 160 ALA B N 1
ATOM 2799 C CA . ALA B 1 160 ? 2.242 16.109 12.008 1 92.31 160 ALA B CA 1
ATOM 2800 C C . ALA B 1 160 ? 2.576 14.68 11.594 1 92.31 160 ALA B C 1
ATOM 2802 O O . ALA B 1 160 ? 3.73 14.367 11.297 1 92.31 160 ALA B O 1
ATOM 2803 N N . ASP B 1 161 ? 1.589 13.852 11.594 1 94.88 161 ASP B N 1
ATOM 2804 C CA . ASP B 1 161 ? 1.784 12.445 11.227 1 94.88 161 ASP B CA 1
ATOM 2805 C C . ASP B 1 161 ? 2.262 12.32 9.781 1 94.88 161 ASP B C 1
ATOM 2807 O O . ASP B 1 161 ? 3.057 11.438 9.469 1 94.88 161 ASP B O 1
ATOM 2811 N N . ILE B 1 162 ? 1.763 13.164 8.836 1 96.69 162 ILE B N 1
ATOM 2812 C CA . ILE B 1 162 ? 2.209 13.156 7.449 1 96.69 162 ILE B CA 1
ATOM 2813 C C . ILE B 1 162 ? 3.691 13.516 7.383 1 96.69 162 ILE B C 1
ATOM 2815 O O . ILE B 1 162 ? 4.469 12.852 6.699 1 96.69 162 ILE B O 1
ATOM 2819 N N . ARG B 1 163 ? 4.059 14.555 8.055 1 95.56 163 ARG B N 1
ATOM 2820 C CA . ARG B 1 163 ? 5.453 14.984 8.039 1 95.56 163 ARG B CA 1
ATOM 2821 C C . ARG B 1 163 ? 6.371 13.875 8.547 1 95.56 163 ARG B C 1
ATOM 2823 O O . ARG B 1 163 ? 7.449 13.648 7.992 1 95.56 163 ARG B O 1
ATOM 2830 N N . GLU B 1 164 ? 5.941 13.234 9.625 1 95.75 164 GLU B N 1
ATOM 2831 C CA . GLU B 1 164 ? 6.711 12.109 10.148 1 95.75 164 GLU B CA 1
ATOM 2832 C C . GLU B 1 164 ? 6.824 10.992 9.109 1 95.75 164 GLU B C 1
ATOM 2834 O O . GLU B 1 164 ? 7.867 10.344 9 1 95.75 164 GLU B O 1
ATOM 2839 N N . SER B 1 165 ? 5.738 10.734 8.375 1 96.94 165 SER B N 1
ATOM 2840 C CA . SER B 1 165 ? 5.754 9.719 7.328 1 96.94 165 SER B CA 1
ATOM 2841 C C . SER B 1 165 ? 6.727 10.078 6.215 1 96.94 165 SER B C 1
ATOM 2843 O O . SER B 1 165 ? 7.461 9.227 5.719 1 96.94 165 SER B O 1
ATOM 2845 N N . ILE B 1 166 ? 6.695 11.344 5.797 1 97.81 166 ILE B N 1
ATOM 2846 C CA . ILE B 1 166 ? 7.621 11.82 4.773 1 97.81 166 ILE B CA 1
ATOM 2847 C C . ILE B 1 166 ? 9.062 11.648 5.258 1 97.81 166 ILE B C 1
ATOM 2849 O O . ILE B 1 166 ? 9.914 11.148 4.527 1 97.81 166 ILE B O 1
ATOM 2853 N N . ASP B 1 167 ? 9.336 12.008 6.527 1 97.38 167 ASP B N 1
ATOM 2854 C CA . ASP B 1 167 ? 10.672 11.875 7.102 1 97.38 167 ASP B CA 1
ATOM 2855 C C . ASP B 1 167 ? 11.094 10.406 7.164 1 97.38 167 ASP B C 1
ATOM 2857 O O . ASP B 1 167 ? 12.2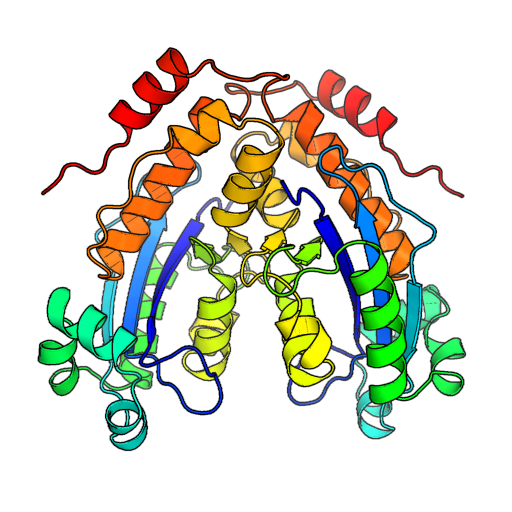58 10.086 6.926 1 97.38 167 ASP B O 1
ATOM 2861 N N . GLU B 1 168 ? 10.156 9.609 7.57 1 97.94 168 GLU B N 1
ATOM 2862 C CA . GLU B 1 168 ? 10.453 8.18 7.602 1 97.94 168 GLU B CA 1
ATOM 2863 C C . GLU B 1 168 ? 10.852 7.672 6.215 1 97.94 168 GLU B C 1
ATOM 2865 O O . GLU B 1 168 ? 11.789 6.879 6.082 1 97.94 168 GLU B O 1
ATOM 2870 N N . LEU B 1 169 ? 10.141 8.086 5.16 1 98.56 169 LEU B N 1
ATOM 2871 C CA . LEU B 1 169 ? 10.484 7.656 3.805 1 98.56 169 LEU B CA 1
ATOM 2872 C C . LEU B 1 169 ? 11.836 8.219 3.387 1 98.56 169 LEU B C 1
ATOM 2874 O O . LEU B 1 169 ? 12.617 7.531 2.723 1 98.56 169 LEU B O 1
ATOM 2878 N N . ARG B 1 170 ? 12.133 9.469 3.764 1 98.5 170 ARG B N 1
ATOM 2879 C CA . ARG B 1 170 ? 13.445 10.039 3.49 1 98.5 170 ARG B CA 1
ATOM 2880 C C . ARG B 1 170 ? 14.555 9.203 4.129 1 98.5 170 ARG B C 1
ATOM 2882 O O . ARG B 1 170 ? 15.586 8.945 3.502 1 98.5 170 ARG B O 1
ATOM 2889 N N . TYR B 1 171 ? 14.312 8.844 5.375 1 98.69 171 TYR B N 1
ATOM 2890 C CA . TYR B 1 171 ? 15.25 7.992 6.086 1 98.69 171 TYR B CA 1
ATOM 2891 C C . TYR B 1 171 ? 15.492 6.695 5.32 1 98.69 171 TYR B C 1
ATOM 2893 O O . TYR B 1 171 ? 16.641 6.328 5.059 1 98.69 171 TYR B O 1
ATOM 2901 N N . TYR B 1 172 ? 14.453 5.984 4.977 1 98.75 172 TYR B N 1
ATOM 2902 C CA . TYR B 1 172 ? 14.602 4.707 4.289 1 98.75 172 TYR B CA 1
ATOM 2903 C C . TYR B 1 172 ? 15.266 4.895 2.928 1 98.75 172 TYR B C 1
ATOM 2905 O O . TYR B 1 172 ? 16.047 4.055 2.492 1 98.75 172 TYR B O 1
ATOM 2913 N N . ARG B 1 173 ? 14.867 5.988 2.205 1 98.75 173 ARG B N 1
ATOM 2914 C CA . ARG B 1 173 ? 15.5 6.27 0.921 1 98.75 173 ARG B CA 1
ATOM 2915 C C . ARG B 1 173 ? 17.016 6.309 1.058 1 98.75 173 ARG B C 1
ATOM 2917 O O . ARG B 1 173 ? 17.734 5.699 0.261 1 98.75 173 ARG B O 1
ATOM 2924 N N . GLU B 1 174 ? 17.453 6.98 2.086 1 98.62 174 GLU B N 1
ATOM 2925 C CA . GLU B 1 174 ? 18.891 7.129 2.291 1 98.62 174 GLU B CA 1
ATOM 2926 C C . GLU B 1 174 ? 19.5 5.844 2.844 1 98.62 174 GLU B C 1
ATOM 2928 O O . GLU B 1 174 ? 20.609 5.473 2.467 1 98.62 174 GLU B O 1
ATOM 2933 N N . ALA B 1 175 ? 18.812 5.141 3.693 1 98.69 175 ALA B N 1
ATOM 2934 C CA . ALA B 1 175 ? 19.391 4.039 4.465 1 98.69 175 ALA B CA 1
ATOM 2935 C C . ALA B 1 175 ? 19.375 2.744 3.66 1 98.69 175 ALA B C 1
ATOM 2937 O O . ALA B 1 175 ? 20.312 1.939 3.756 1 98.69 175 ALA B O 1
ATOM 2938 N N . VAL B 1 176 ? 18.297 2.551 2.789 1 98.75 176 VAL B N 1
ATOM 2939 C CA . VAL B 1 176 ? 18.188 1.175 2.318 1 98.75 176 VAL B CA 1
ATOM 2940 C C . VAL B 1 176 ? 18.016 1.16 0.8 1 98.75 176 VAL B C 1
ATOM 2942 O O . VAL B 1 176 ? 18 0.093 0.181 1 98.75 176 VAL B O 1
ATOM 2945 N N . PHE B 1 177 ? 17.875 2.273 0.126 1 98.88 177 PHE B N 1
ATOM 2946 C CA . PHE B 1 177 ? 17.906 2.35 -1.329 1 98.88 177 PHE B CA 1
ATOM 2947 C C . PHE B 1 177 ? 19.297 2.709 -1.829 1 98.88 177 PHE B C 1
ATOM 2949 O O . PHE B 1 177 ? 20.062 3.371 -1.125 1 98.88 177 PHE B O 1
ATOM 2956 N N . VAL B 1 178 ? 19.625 2.316 -3.021 1 98.75 178 VAL B N 1
ATOM 2957 C CA . VAL B 1 178 ? 20.922 2.648 -3.602 1 98.75 178 VAL B CA 1
ATOM 2958 C C . VAL B 1 178 ? 21 4.152 -3.859 1 98.75 178 VAL B C 1
ATOM 2960 O O . VAL B 1 178 ? 19.984 4.801 -4.125 1 98.75 178 VAL B O 1
ATOM 2963 N N . PRO B 1 179 ? 22.172 4.758 -3.711 1 97.38 179 PRO B N 1
ATOM 2964 C CA . PRO B 1 179 ? 22.297 6.172 -4.07 1 97.38 179 PRO B CA 1
ATOM 2965 C C . PRO B 1 179 ? 21.953 6.449 -5.531 1 97.38 179 PRO B C 1
ATOM 2967 O O . PRO B 1 179 ? 22.094 5.566 -6.379 1 97.38 179 PRO B O 1
ATOM 2970 N N . GLN B 1 180 ? 21.484 7.605 -5.793 1 95.69 180 GLN B N 1
ATOM 2971 C CA . GLN B 1 180 ? 21.234 8.023 -7.172 1 95.69 180 GLN B CA 1
ATOM 2972 C C . GLN B 1 180 ? 22.516 8.008 -7.992 1 95.69 180 GLN B C 1
ATOM 2974 O O . GLN B 1 180 ? 23.594 8.289 -7.469 1 95.69 180 GLN B O 1
ATOM 2979 N N . PRO B 1 181 ? 22.453 7.781 -9.234 1 97 181 PRO B N 1
ATOM 2980 C CA . PRO B 1 181 ? 21.266 7.617 -10.078 1 97 181 PRO B CA 1
ATOM 2981 C C . PRO B 1 181 ? 20.75 6.18 -10.102 1 97 181 PRO B C 1
ATOM 2983 O O . PRO B 1 181 ? 19.734 5.895 -10.75 1 97 181 PRO B O 1
ATOM 2986 N N . GLY B 1 182 ? 21.344 5.219 -9.32 1 97.88 182 GLY B N 1
ATOM 2987 C CA . GLY B 1 182 ? 21.016 3.809 -9.414 1 97.88 182 GLY B CA 1
ATOM 2988 C C . GLY B 1 182 ? 21.656 3.123 -10.609 1 97.88 182 GLY B C 1
ATOM 2989 O O . GLY B 1 182 ? 22.625 3.625 -11.164 1 97.88 182 GLY B O 1
ATOM 2990 N N . PRO B 1 183 ? 21.188 1.938 -10.938 1 98.44 183 PRO B N 1
ATOM 2991 C CA . PRO B 1 183 ? 21.812 1.208 -12.039 1 98.44 183 PRO B CA 1
ATOM 2992 C C . PRO B 1 183 ? 21.562 1.853 -13.398 1 98.44 183 PRO B C 1
ATOM 2994 O O . PRO B 1 183 ? 20.516 2.471 -13.602 1 98.44 183 PRO B O 1
ATOM 2997 N N . ASP B 1 184 ? 22.547 1.736 -14.289 1 98.31 184 ASP B N 1
ATOM 2998 C CA . ASP B 1 184 ? 22.297 2.152 -15.664 1 98.31 184 ASP B CA 1
ATOM 2999 C C . ASP B 1 184 ? 21.375 1.16 -16.375 1 98.31 184 ASP B C 1
ATOM 3001 O O . ASP B 1 184 ? 21 0.13 -15.812 1 98.31 184 ASP B O 1
ATOM 3005 N N . ALA B 1 185 ? 20.984 1.507 -17.547 1 97.94 185 ALA B N 1
ATOM 3006 C CA . ALA B 1 185 ? 20 0.723 -18.281 1 97.94 185 ALA B CA 1
ATOM 3007 C C . ALA B 1 185 ? 20.5 -0.699 -18.516 1 97.94 185 ALA B C 1
ATOM 3009 O O . ALA B 1 185 ? 19.734 -1.662 -18.375 1 97.94 185 ALA B O 1
ATOM 3010 N N . ASP B 1 186 ? 21.781 -0.878 -18.891 1 98.31 186 ASP B N 1
ATOM 3011 C CA . ASP B 1 186 ? 22.344 -2.195 -19.172 1 98.31 186 ASP B CA 1
ATOM 3012 C C . ASP B 1 186 ? 22.344 -3.07 -17.922 1 98.31 186 ASP B C 1
ATOM 3014 O O . ASP B 1 186 ? 21.984 -4.25 -17.984 1 98.31 186 ASP B O 1
ATOM 3018 N N . THR B 1 187 ? 22.766 -2.512 -16.828 1 98.38 187 THR B N 1
ATOM 3019 C CA . THR B 1 187 ? 22.766 -3.227 -15.555 1 98.38 187 THR B CA 1
ATOM 3020 C C . THR B 1 187 ? 21.359 -3.627 -15.156 1 98.38 187 THR B C 1
ATOM 3022 O O . THR B 1 187 ? 21.109 -4.77 -14.758 1 98.38 187 THR B O 1
ATOM 3025 N N . ALA B 1 188 ? 20.406 -2.672 -15.25 1 98.25 188 ALA B N 1
ATOM 3026 C CA . ALA B 1 188 ? 19 -2.941 -14.914 1 98.25 188 ALA B CA 1
ATOM 3027 C C . ALA B 1 188 ? 18.438 -4.062 -15.789 1 98.25 188 ALA B C 1
ATOM 3029 O O . ALA B 1 188 ? 17.734 -4.949 -15.289 1 98.25 188 ALA B O 1
ATOM 3030 N N . ARG B 1 189 ? 18.734 -4.004 -17.047 1 97.25 189 ARG B N 1
ATOM 3031 C CA . ARG B 1 189 ? 18.266 -5.027 -17.969 1 97.25 189 ARG B CA 1
ATOM 3032 C C . ARG B 1 189 ? 18.828 -6.398 -17.609 1 97.25 189 ARG B C 1
ATOM 3034 O O . ARG B 1 189 ? 18.125 -7.406 -17.672 1 97.25 189 ARG B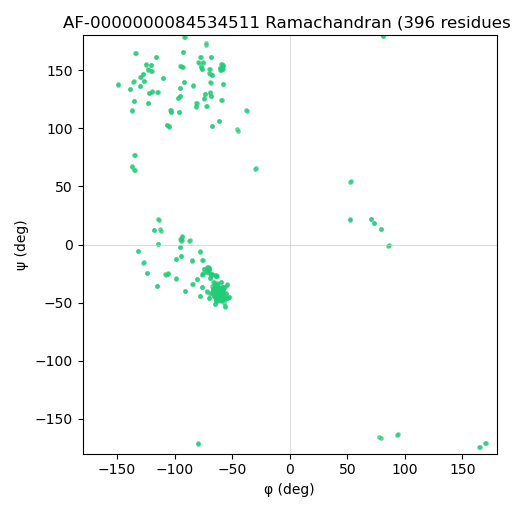 O 1
ATOM 3041 N N . ALA B 1 190 ? 20.109 -6.449 -17.297 1 97.94 190 ALA B N 1
ATOM 3042 C CA . ALA B 1 190 ? 20.75 -7.699 -16.906 1 97.94 190 ALA B CA 1
ATOM 3043 C C . ALA B 1 190 ? 20.094 -8.281 -15.664 1 97.94 190 ALA B C 1
ATOM 3045 O O . ALA B 1 190 ? 19.875 -9.492 -15.578 1 97.94 190 ALA B O 1
ATOM 3046 N N . ILE B 1 191 ? 19.797 -7.465 -14.688 1 97.94 191 ILE B N 1
ATOM 3047 C CA . ILE B 1 191 ? 19.109 -7.91 -13.477 1 97.94 191 ILE B CA 1
ATOM 3048 C C . ILE B 1 191 ? 17.719 -8.414 -13.836 1 97.94 191 ILE B C 1
ATOM 3050 O O . ILE B 1 191 ? 17.297 -9.469 -13.359 1 97.94 191 ILE B O 1
ATOM 3054 N N . ALA B 1 192 ? 16.969 -7.656 -14.695 1 97.62 192 ALA B N 1
ATOM 3055 C CA . ALA B 1 192 ? 15.609 -8.023 -15.094 1 97.62 192 ALA B CA 1
ATOM 3056 C C . ALA B 1 192 ? 15.586 -9.414 -15.734 1 97.62 192 ALA B C 1
ATOM 3058 O O . ALA B 1 192 ? 14.641 -10.18 -15.523 1 97.62 192 ALA B O 1
ATOM 3059 N N . GLU B 1 193 ? 16.594 -9.75 -16.469 1 96.25 193 GLU B N 1
ATOM 3060 C CA . GLU B 1 193 ? 16.688 -11.039 -17.156 1 96.25 193 GLU B CA 1
ATOM 3061 C C . GLU B 1 193 ? 16.734 -12.195 -16.172 1 96.25 193 GLU B C 1
ATOM 3063 O O . GLU B 1 193 ? 16.25 -13.289 -16.469 1 96.25 193 GLU B O 1
ATOM 3068 N N . LYS B 1 194 ? 17.234 -11.945 -14.969 1 95.75 194 LYS B N 1
ATOM 3069 C CA . LYS B 1 194 ? 17.312 -12.977 -13.938 1 95.75 194 LYS B CA 1
ATOM 3070 C C . LYS B 1 194 ? 15.922 -13.367 -13.445 1 95.75 194 LYS B C 1
ATOM 3072 O O . LYS B 1 194 ? 15.719 -14.484 -12.961 1 95.75 194 LYS B O 1
ATOM 3077 N N . TYR B 1 195 ? 15.008 -12.453 -13.555 1 93.19 195 TYR B N 1
ATOM 3078 C CA . TYR B 1 195 ? 13.719 -12.664 -12.914 1 93.19 195 TYR B CA 1
ATOM 3079 C C . TYR B 1 195 ? 12.594 -12.703 -13.938 1 93.19 195 TYR B C 1
ATOM 3081 O O . TYR B 1 195 ? 11.414 -12.57 -13.594 1 93.19 195 TYR B O 1
ATOM 3089 N N . ARG B 1 196 ? 13 -12.797 -15.094 1 83.56 196 ARG B N 1
ATOM 3090 C CA . ARG B 1 196 ? 11.984 -12.953 -16.141 1 83.56 196 ARG B CA 1
ATOM 3091 C C . ARG B 1 196 ? 11.289 -14.305 -16.016 1 83.56 196 ARG B C 1
ATOM 3093 O O . ARG B 1 196 ? 11.945 -15.344 -15.883 1 83.56 196 ARG B O 1
ATOM 3100 N N . ALA B 1 197 ? 10.055 -14.227 -15.43 1 64.38 197 ALA B N 1
ATOM 3101 C CA . ALA B 1 197 ? 9.25 -15.445 -15.336 1 64.38 197 ALA B CA 1
ATOM 3102 C C . ALA B 1 197 ? 9.43 -16.312 -16.578 1 64.38 197 ALA B C 1
ATOM 3104 O O . ALA B 1 197 ? 9.461 -15.805 -17.703 1 64.38 197 ALA B O 1
ATOM 3105 N N . ALA B 1 198 ? 10.023 -17.516 -16.328 1 54.78 198 ALA B N 1
ATOM 3106 C CA . ALA B 1 198 ? 10.125 -18.469 -17.422 1 54.78 198 ALA B CA 1
ATOM 3107 C C . ALA B 1 198 ? 8.805 -18.578 -18.188 1 54.78 198 ALA B C 1
ATOM 3109 O O . ALA B 1 198 ? 7.73 -18.547 -17.578 1 54.78 198 ALA B O 1
ATOM 3110 N N . ALA B 1 199 ? 8.57 -17.906 -19.391 1 46.78 199 ALA B N 1
ATOM 3111 C CA . ALA B 1 199 ? 7.461 -18.219 -20.281 1 46.78 199 ALA B CA 1
ATOM 3112 C C . ALA B 1 199 ? 7.094 -19.703 -20.188 1 46.78 199 ALA B C 1
ATOM 3114 O O . ALA B 1 199 ? 7.887 -20.562 -20.562 1 46.78 199 ALA B O 1
ATOM 3115 N N . ASP B 1 200 ? 6.605 -20.188 -19.016 1 41.25 200 ASP B N 1
ATOM 3116 C CA . ASP B 1 200 ? 6.125 -21.516 -19.344 1 41.25 200 ASP B CA 1
ATOM 3117 C C . ASP B 1 200 ? 5.078 -21.469 -20.453 1 41.25 200 ASP B C 1
ATOM 3119 O O . ASP B 1 200 ? 4.254 -20.547 -20.5 1 41.25 200 ASP B O 1
#

Foldseek 3Di:
DQQKAKEKFWAWLDLDLVQIATFKIWIWMAGNLLHTDDDTDIFGAADDPRNNVPRDPVSVVLCVQLVNVVCNVVGDHLVVVLVVNVVVCCVRQVAAQPHAYEAAVCVSVLSNCVVRNVVSSRRHHPDHHHLVVLLVVCVVPPVVLNVPQDDQPSSPGTVSRRVSSSSSSVSSCVVPNDDPPPDDPVVVVVVVVVPPPDPD/DQQKAKEKFWAKLDLDLVQIATFKIWIWMAGNLLHTDDDTDIFGAADDPRNNVPRDPVSVVLCVQLVNVVCNVVGDHLVVVLVVNQVVCCVRQVAAQPHAYEAAVCVSVLSNCVVRNVVSSRRHHPDHHHLVVLLVVCVVPPVVLNVPQDDQPSSPGTVSRRVSRSSSSVSSCVVPNDDPPPDDPVVVVVVVVVPPPDPD